Protein 2LAJ (pdb70)

Nearest PDB structures (foldseek):
  2laj-assembly1_A  TM=9.831E-01  e=2.249E-07  Homo sapiens
  1wr7-assembly1_A  TM=7.579E-01  e=4.791E-05  Mus musculus
  2kq0-assembly1_A  TM=7.739E-01  e=1.270E-04  Homo sapiens
  2kpz-assembly1_A  TM=7.566E-01  e=2.068E-04  Homo sapiens
  1yiu-assembly1_A  TM=7.044E-01  e=2.058E-03  Mus musculus

Foldseek 3Di:
DVVADPQFDQDQDPVGDGWTAGNVVRDTHSDHRVVVVVVD/DVPPDDDD

Sequence (48 aa):
QSFLPPGWEMRIAPNGRPFFYDHNTKTTTWEDPRLKFPVHAGPNLPNPQSFLPPGWEMRIAPNGRPFFYDHNTKTTTWEDPRLKFPVHAGPNLPNPQSFLPPGWEMRIAPNGRPFFYDHNTKTTTWEDPRLKFPVHAGPNLPNPQSFLPPGWEMRIAPNGRPFFYDHNTKTTTWEDPRLKFPVHAGPNLPNPQSFLPPGWEMRIAPNGRPFFYDHNTKTTTWEDPRLKFPVHAGPNLPNPQSFLPPGWEMRIAPNGRPFFYDHNTKTTTWEDPRLKFPVHAGPNLPNPQSFLPPGWEMRIAPNGRPFFYDHNTKTTTWEDPRLKFPVHAGPNLPNPQSFLPPGWEMRIAPNGRPFFYDHNTKTTTWEDPRLKFPVHAGPNLPNPQSFLPPGWEMRIAPNGRPFFYDHNTKTTTWEDPRLKFPVHAGPNLPNPQSFLPPGWEMRIAPNGRPFFYDHNTKTTTWEDPRLKFPVHAGPNLPNPQSFLPPGWEMRIAPNGRPFFYDHNTKTTTWEDPRLKFPVHAGPNLPNPQSFLPPGWEMRIAPNGRPFFYDHNTKTTTWEDPRLKFPVHAGPNLPNPQSFLPPGWEMRIAPNGRPFFYDHNTKTTTWEDPRLKFPVHAGPNLPNPQSFLPPGWEMRIAPNGRPFFYDHNTKTTTWEDPRLKFPVHAGPNLPNPQSFLPPGWEMRIAPNGRPFFYDHNTKTTTWEDPRLKFPVHAGPNLPNP

Radius of gyration: 10.51 Å; Cα contacts (8 Å, |Δi|>4): 65; chains: 2; bounding box: 23×29×23 Å

Structure (mmCIF, N/CA/C/O backbone):
data_2LAJ
#
_entry.id   2LAJ
#
loop_
_entity.id
_entity.type
_entity.pdbx_description
1 polymer 'E3 ubiquitin-protein ligase NEDD4-like'
2 polymer 'Mothers against decapentaplegic homolog 3'
#
loop_
_atom_site.group_PDB
_atom_site.id
_atom_site.type_symbol
_atom_site.label_atom_id
_atom_site.label_alt_id
_atom_site.label_comp_id
_atom_site.label_asym_id
_atom_site.label_entity_id
_atom_site.label_seq_id
_atom_site.pdbx_PDB_ins_code
_atom_site.Cartn_x
_atom_site.Cartn_y
_atom_site.Cartn_z
_atom_site.occupancy
_atom_site.B_iso_or_equiv
_atom_site.auth_seq_id
_atom_site.auth_comp_id
_atom_site.auth_asym_id
_atom_site.auth_atom_id
_atom_site.pdbx_PDB_model_num
ATOM 1 N N . GLN A 1 5 ? -8.179 -3.665 5.841 1.00 15.00 476 GLN A N 1
ATOM 2 C CA . GLN A 1 5 ? -8.946 -2.458 6.229 1.00 15.00 476 GLN A CA 1
ATOM 3 C C . GLN A 1 5 ? -10.211 -2.326 5.405 1.00 15.00 476 GLN A C 1
ATOM 4 O O . GLN A 1 5 ? -10.549 -3.199 4.608 1.00 15.00 476 GLN A O 1
ATOM 18 N N . SER A 1 6 ? -10.907 -1.231 5.628 1.00 15.00 477 SER A N 1
ATOM 19 C CA . SER A 1 6 ? -12.193 -0.978 4.998 1.00 15.00 477 SER A CA 1
ATOM 20 C C . SER A 1 6 ? -12.092 -0.764 3.483 1.00 15.00 477 SER A C 1
ATOM 21 O O . SER A 1 6 ? -13.001 -1.147 2.747 1.00 15.00 477 SER A O 1
ATOM 29 N N . PHE A 1 7 ? -11.013 -0.136 3.012 1.00 15.00 478 PHE A N 1
ATOM 30 C CA . PHE A 1 7 ? -10.912 0.183 1.581 1.00 15.00 478 PHE A CA 1
ATOM 31 C C . PHE A 1 7 ? -10.406 -1.119 1.024 1.00 15.00 478 PHE A C 1
ATOM 32 O O . PHE A 1 7 ? -10.808 -1.634 -0.014 1.00 15.00 478 PHE A O 1
ATOM 49 N N . LEU A 1 8 ? -9.458 -1.598 1.833 1.00 15.00 479 LEU A N 1
ATOM 50 C CA . LEU A 1 8 ? -8.186 -2.095 1.369 1.00 15.00 479 LEU A CA 1
ATOM 51 C C . LEU A 1 8 ? -7.891 -3.473 1.973 1.00 15.00 479 LEU A C 1
ATOM 52 O O . LEU A 1 8 ? -8.166 -3.705 3.149 1.00 15.00 479 LEU A O 1
ATOM 68 N N . PRO A 1 9 ? -7.297 -4.383 1.173 1.00 15.00 480 PRO A N 1
ATOM 69 C CA . PRO A 1 9 ? -7.139 -5.814 1.534 1.00 15.00 480 PRO A CA 1
ATOM 70 C C . PRO A 1 9 ? -6.318 -6.036 2.821 1.00 15.00 480 PRO A C 1
ATOM 71 O O . PRO A 1 9 ? -5.746 -5.098 3.381 1.00 15.00 480 PRO A O 1
ATOM 82 N N . PRO A 1 10 ? -6.228 -7.298 3.292 1.00 15.00 481 PRO A N 1
ATOM 83 C CA . PRO A 1 10 ? -5.401 -7.679 4.450 1.00 15.00 481 PRO A CA 1
ATOM 84 C C . PRO A 1 10 ? -3.908 -7.824 4.100 1.00 15.00 481 PRO A C 1
ATOM 85 O O . PRO A 1 10 ? -3.211 -8.692 4.633 1.00 15.00 481 PRO A O 1
ATOM 96 N N . GLY A 1 11 ? -3.417 -6.945 3.240 1.00 15.00 482 GLY A N 1
ATOM 97 C CA . GLY A 1 11 ? -2.011 -6.933 2.872 1.00 15.00 482 GLY A CA 1
ATOM 98 C C . GLY A 1 11 ? -1.418 -5.628 3.244 1.00 15.00 482 GLY A C 1
ATOM 99 O O . GLY A 1 11 ? -0.240 -5.408 3.097 1.00 15.00 482 GLY A O 1
ATOM 103 N N . TRP A 1 12 ? -2.248 -4.761 3.741 1.00 15.00 483 TRP A N 1
ATOM 104 C CA . TRP A 1 12 ? -2.094 -3.389 3.386 1.00 15.00 483 TRP A CA 1
ATOM 105 C C . TRP A 1 12 ? -1.995 -2.430 4.533 1.00 15.00 483 TRP A C 1
ATOM 106 O O . TRP A 1 12 ? -2.580 -2.608 5.599 1.00 15.00 483 TRP A O 1
ATOM 127 N N . GLU A 1 13 ? -1.226 -1.407 4.248 1.00 15.00 484 GLU A N 1
ATOM 128 C CA . GLU A 1 13 ? -1.028 -0.277 5.131 1.00 15.00 484 GLU A CA 1
ATOM 129 C C . GLU A 1 13 ? -1.162 0.985 4.295 1.00 15.00 484 GLU A C 1
ATOM 130 O O . GLU A 1 13 ? -0.356 1.219 3.393 1.00 15.00 484 GLU A O 1
ATOM 142 N N . MET A 1 14 ? -2.191 1.769 4.561 1.00 15.00 485 MET A N 1
ATOM 143 C CA . MET A 1 14 ? -2.426 2.978 3.797 1.00 15.00 485 MET A CA 1
ATOM 144 C C . MET A 1 14 ? -1.698 4.122 4.451 1.00 15.00 485 MET A C 1
ATOM 145 O O . MET A 1 14 ? -2.101 4.614 5.508 1.00 15.00 485 MET A O 1
ATOM 159 N N . ARG A 1 15 ? -0.596 4.509 3.856 1.00 15.00 486 ARG A N 1
ATOM 160 C CA . ARG A 1 15 ? 0.171 5.611 4.372 1.00 15.00 486 ARG A CA 1
ATOM 161 C C . ARG A 1 15 ? 0.258 6.706 3.334 1.00 15.00 486 ARG A C 1
ATOM 162 O O . ARG A 1 15 ? 0.841 6.528 2.273 1.00 15.00 486 ARG A O 1
ATOM 183 N N . ILE A 1 16 ? -0.380 7.812 3.629 1.00 15.00 487 ILE A N 1
ATOM 184 C CA . ILE A 1 16 ? -0.207 9.027 2.866 1.00 15.00 487 ILE A CA 1
ATOM 185 C C . ILE A 1 16 ? 0.930 9.798 3.485 1.00 15.00 487 ILE A C 1
ATOM 186 O O . ILE A 1 16 ? 0.887 10.196 4.649 1.00 15.00 487 ILE A O 1
ATOM 202 N N . ALA A 1 17 ? 1.958 9.971 2.688 1.00 15.00 488 ALA A N 1
ATOM 203 C CA . ALA A 1 17 ? 3.243 10.381 3.177 1.00 15.00 488 ALA A CA 1
ATOM 204 C C . ALA A 1 17 ? 3.336 11.889 3.192 1.00 15.00 488 ALA A C 1
ATOM 205 O O . ALA A 1 17 ? 2.672 12.549 2.394 1.00 15.00 488 ALA A O 1
ATOM 212 N N . PRO A 1 18 ? 4.126 12.455 4.113 1.00 15.00 489 PRO A N 1
ATOM 213 C CA . PRO A 1 18 ? 4.304 13.909 4.235 1.00 15.00 489 PRO A CA 1
ATOM 214 C C . PRO A 1 18 ? 4.794 14.595 2.950 1.00 15.00 489 PRO A C 1
ATOM 215 O O . PRO A 1 18 ? 5.010 15.807 2.947 1.00 15.00 489 PRO A O 1
ATOM 226 N N . ASN A 1 19 ? 4.974 13.847 1.856 1.00 15.00 490 ASN A N 1
ATOM 227 C CA . ASN A 1 19 ? 5.353 14.457 0.594 1.00 15.00 490 ASN A CA 1
ATOM 228 C C . ASN A 1 19 ? 4.155 14.477 -0.349 1.00 15.00 490 ASN A C 1
ATOM 229 O O . ASN A 1 19 ? 4.164 15.163 -1.371 1.00 15.00 490 ASN A O 1
ATOM 240 N N . GLY A 1 20 ? 3.125 13.703 -0.006 1.00 15.00 491 GLY A N 1
ATOM 241 C CA . GLY A 1 20 ? 1.945 13.628 -0.840 1.00 15.00 491 GLY A CA 1
ATOM 242 C C . GLY A 1 20 ? 1.834 12.278 -1.497 1.00 15.00 491 GLY A C 1
ATOM 243 O O . GLY A 1 20 ? 1.324 12.151 -2.609 1.00 15.00 491 GLY A O 1
ATOM 247 N N . ARG A 1 21 ? 2.326 11.265 -0.800 1.00 15.00 492 ARG A N 1
ATOM 248 C CA . ARG A 1 21 ? 2.395 9.924 -1.352 1.00 15.00 492 ARG A CA 1
ATOM 249 C C . ARG A 1 21 ? 1.637 8.913 -0.500 1.00 15.00 492 ARG A C 1
ATOM 250 O O . ARG A 1 21 ? 2.130 8.485 0.530 1.00 15.00 492 ARG A O 1
ATOM 271 N N . PRO A 1 22 ? 0.422 8.539 -0.895 1.00 15.00 493 PRO A N 1
ATOM 272 C CA . PRO A 1 22 ? -0.289 7.414 -0.296 1.00 15.00 493 PRO A CA 1
ATOM 273 C C . PRO A 1 22 ? 0.040 6.140 -1.007 1.00 15.00 493 PRO A C 1
ATOM 274 O O . PRO A 1 22 ? -0.409 5.876 -2.125 1.00 15.00 493 PRO A O 1
ATOM 285 N N . PHE A 1 23 ? 0.917 5.392 -0.361 1.00 15.00 494 PHE A N 1
ATOM 286 C CA . PHE A 1 23 ? 1.435 4.196 -0.924 1.00 15.00 494 PHE A CA 1
ATOM 287 C C . PHE A 1 23 ? 0.499 3.133 -0.367 1.00 15.00 494 PHE A C 1
ATOM 288 O O . PHE A 1 23 ? 0.359 3.039 0.858 1.00 15.00 494 PHE A O 1
ATOM 305 N N . PHE A 1 24 ? -0.154 2.359 -1.183 1.00 15.00 495 PHE A N 1
ATOM 306 C CA . PHE A 1 24 ? -0.884 1.234 -0.650 1.00 15.00 495 PHE A CA 1
ATOM 307 C C . PHE A 1 24 ? 0.108 0.055 -0.640 1.00 15.00 495 PHE A C 1
ATOM 308 O O . PHE A 1 24 ? 0.442 -0.467 -1.700 1.00 15.00 495 PHE A O 1
ATOM 325 N N . TYR A 1 25 ? 0.652 -0.311 0.520 1.00 15.00 496 TYR A N 1
ATOM 326 C CA . TYR A 1 25 ? 1.757 -1.285 0.553 1.00 15.00 496 TYR A CA 1
ATOM 327 C C . TYR A 1 25 ? 1.347 -2.640 1.148 1.00 15.00 496 TYR A C 1
ATOM 328 O O . TYR A 1 25 ? 0.800 -2.717 2.251 1.00 15.00 496 TYR A O 1
ATOM 346 N N . ASP A 1 26 ? 1.656 -3.705 0.391 1.00 15.00 497 ASP A N 1
ATOM 347 C CA . ASP A 1 26 ? 1.260 -5.085 0.720 1.00 15.00 497 ASP A CA 1
ATOM 348 C C . ASP A 1 26 ? 2.366 -5.704 1.585 1.00 15.00 497 ASP A C 1
ATOM 349 O O . ASP A 1 26 ? 3.543 -5.503 1.299 1.00 15.00 497 ASP A O 1
ATOM 358 N N . HIS A 1 27 ? 2.007 -6.473 2.605 1.00 15.00 498 HIS A N 1
ATOM 359 C CA . HIS A 1 27 ? 2.991 -6.977 3.568 1.00 15.00 498 HIS A CA 1
ATOM 360 C C . HIS A 1 27 ? 3.373 -8.425 3.278 1.00 15.00 498 HIS A C 1
ATOM 361 O O . HIS A 1 27 ? 4.272 -8.968 3.910 1.00 15.00 498 HIS A O 1
ATOM 376 N N . ASN A 1 28 ? 2.697 -9.052 2.329 1.00 15.00 499 ASN A N 1
ATOM 377 C CA . ASN A 1 28 ? 2.996 -10.438 1.989 1.00 15.00 499 ASN A CA 1
ATOM 378 C C . ASN A 1 28 ? 3.960 -10.477 0.811 1.00 15.00 499 ASN A C 1
ATOM 379 O O . ASN A 1 28 ? 4.682 -11.451 0.605 1.00 15.00 499 ASN A O 1
ATOM 390 N N . THR A 1 29 ? 3.944 -9.407 0.032 1.00 15.00 500 THR A N 1
ATOM 391 C CA . THR A 1 29 ? 4.881 -9.242 -1.063 1.00 15.00 500 THR A CA 1
ATOM 392 C C . THR A 1 29 ? 5.819 -8.069 -0.793 1.00 15.00 500 THR A C 1
ATOM 393 O O . THR A 1 29 ? 6.779 -7.847 -1.533 1.00 15.00 500 THR A O 1
ATOM 404 N N . LYS A 1 30 ? 5.527 -7.326 0.278 1.00 15.00 501 LYS A N 1
ATOM 405 C CA . LYS A 1 30 ? 6.343 -6.179 0.697 1.00 15.00 501 LYS A CA 1
ATOM 406 C C . LYS A 1 30 ? 6.467 -5.155 -0.425 1.00 15.00 501 LYS A C 1
ATOM 407 O O . LYS A 1 30 ? 7.486 -4.476 -0.552 1.00 15.00 501 LYS A O 1
ATOM 426 N N . THR A 1 31 ? 5.410 -5.006 -1.202 1.00 15.00 502 THR A N 1
ATOM 427 C CA . THR A 1 31 ? 5.453 -4.114 -2.343 1.00 15.00 502 THR A CA 1
ATOM 428 C C . THR A 1 31 ? 4.769 -2.788 -2.028 1.00 15.00 502 THR A C 1
ATOM 429 O O . THR A 1 31 ? 3.645 -2.750 -1.517 1.00 15.00 502 THR A O 1
ATOM 440 N N . THR A 1 32 ? 5.477 -1.704 -2.293 1.00 15.00 503 THR A N 1
ATOM 441 C CA . THR A 1 32 ? 4.900 -0.382 -2.210 1.00 15.00 503 THR A CA 1
ATOM 442 C C . THR A 1 32 ? 4.314 -0.017 -3.566 1.00 15.00 503 THR A C 1
ATOM 443 O O . THR A 1 32 ? 5.034 0.069 -4.559 1.00 15.00 503 THR A O 1
ATOM 454 N N . THR A 1 33 ? 3.008 0.156 -3.625 1.00 15.00 504 THR A N 1
ATOM 455 C CA . THR A 1 33 ? 2.349 0.395 -4.892 1.00 15.00 504 THR A CA 1
ATOM 456 C C . THR A 1 33 ? 1.373 1.552 -4.777 1.00 15.00 504 THR A C 1
ATOM 457 O O . THR A 1 33 ? 0.849 1.819 -3.709 1.00 15.00 504 THR A O 1
ATOM 468 N N . TRP A 1 34 ? 1.160 2.271 -5.859 1.00 15.00 505 TRP A N 1
ATOM 469 C CA . TRP A 1 34 ? 0.133 3.297 -5.865 1.00 15.00 505 TRP A CA 1
ATOM 470 C C . TRP A 1 34 ? -1.070 2.768 -6.644 1.00 15.00 505 TRP A C 1
ATOM 471 O O . TRP A 1 34 ? -2.083 3.453 -6.802 1.00 15.00 505 TRP A O 1
ATOM 492 N N . GLU A 1 35 ? -0.933 1.535 -7.134 1.00 15.00 506 GLU A N 1
ATOM 493 C CA . GLU A 1 35 ? -1.982 0.867 -7.898 1.00 15.00 506 GLU A CA 1
ATOM 494 C C . GLU A 1 35 ? -3.029 0.285 -6.959 1.00 15.00 506 GLU A C 1
ATOM 495 O O . GLU A 1 35 ? -2.715 -0.090 -5.832 1.00 15.00 506 GLU A O 1
ATOM 507 N N . ASP A 1 36 ? -4.268 0.207 -7.436 1.00 15.00 507 ASP A N 1
ATOM 508 C CA . ASP A 1 36 ? -5.377 -0.296 -6.627 1.00 15.00 507 ASP A CA 1
ATOM 509 C C . ASP A 1 36 ? -5.130 -1.750 -6.205 1.00 15.00 507 ASP A C 1
ATOM 510 O O . ASP A 1 36 ? -5.177 -2.660 -7.014 1.00 15.00 507 ASP A O 1
ATOM 519 N N . PRO A 1 37 ? -4.884 -1.959 -4.911 1.00 15.00 508 PRO A N 1
ATOM 520 C CA . PRO A 1 37 ? -4.510 -3.248 -4.304 1.00 15.00 508 PRO A CA 1
ATOM 521 C C . PRO A 1 37 ? -5.680 -4.128 -4.077 1.00 15.00 508 PRO A C 1
ATOM 522 O O . PRO A 1 37 ? -5.559 -5.277 -3.708 1.00 15.00 508 PRO A O 1
ATOM 533 N N . ARG A 1 38 ? -6.818 -3.572 -4.262 1.00 15.00 509 ARG A N 1
ATOM 534 C CA . ARG A 1 38 ? -8.020 -4.231 -3.954 1.00 15.00 509 ARG A CA 1
ATOM 535 C C . ARG A 1 38 ? -8.263 -5.133 -5.119 1.00 15.00 509 ARG A C 1
ATOM 536 O O . ARG A 1 38 ? -9.155 -5.976 -5.138 1.00 15.00 509 ARG A O 1
ATOM 557 N N . LEU A 1 39 ? -7.425 -4.901 -6.124 1.00 15.00 510 LEU A N 1
ATOM 558 C CA . LEU A 1 39 ? -7.445 -5.711 -7.302 1.00 15.00 510 LEU A CA 1
ATOM 559 C C . LEU A 1 39 ? -7.079 -7.169 -6.961 1.00 15.00 510 LEU A C 1
ATOM 560 O O . LEU A 1 39 ? -7.531 -8.109 -7.613 1.00 15.00 510 LEU A O 1
ATOM 576 N N . LYS A 1 40 ? -6.227 -7.326 -5.939 1.00 15.00 511 LYS A N 1
ATOM 577 C CA . LYS A 1 40 ? -5.687 -8.628 -5.519 1.00 15.00 511 LYS A CA 1
ATOM 578 C C . LYS A 1 40 ? -6.693 -9.427 -4.700 1.00 15.00 511 LYS A C 1
ATOM 579 O O . LYS A 1 40 ? -6.450 -10.585 -4.375 1.00 15.00 511 LYS A O 1
ATOM 598 N N . PHE A 1 41 ? -7.804 -8.778 -4.344 1.00 15.00 512 PHE A N 1
ATOM 599 C CA . PHE A 1 41 ? -8.822 -9.330 -3.418 1.00 15.00 512 PHE A CA 1
ATOM 600 C C . PHE A 1 41 ? -9.185 -10.833 -3.513 1.00 15.00 512 PHE A C 1
ATOM 601 O O . PHE A 1 41 ? -9.414 -11.496 -2.500 1.00 15.00 512 PHE A O 1
ATOM 618 N N . PRO A 1 42 ? -9.290 -11.317 -4.710 1.00 15.00 513 PRO A N 1
ATOM 619 C CA . PRO A 1 42 ? -9.471 -12.725 -5.083 1.00 15.00 513 PRO A CA 1
ATOM 620 C C . PRO A 1 42 ? -8.478 -13.665 -4.380 1.00 15.00 513 PRO A C 1
ATOM 621 O O . PRO A 1 42 ? -8.593 -14.890 -4.471 1.00 15.00 513 PRO A O 1
ATOM 632 N N . VAL A 1 43 ? -7.485 -13.074 -3.706 1.00 15.00 514 VAL A N 1
ATOM 633 C CA . VAL A 1 43 ? -6.508 -13.809 -2.900 1.00 15.00 514 VAL A CA 1
ATOM 634 C C . VAL A 1 43 ? -7.173 -14.569 -1.763 1.00 15.00 514 VAL A C 1
ATOM 635 O O . VAL A 1 43 ? -6.575 -15.402 -1.083 1.00 15.00 514 VAL A O 1
ATOM 648 N N . HIS A 1 44 ? -8.418 -14.272 -1.597 1.00 15.00 515 HIS A N 1
ATOM 649 C CA . HIS A 1 44 ? -9.255 -14.887 -0.573 1.00 15.00 515 HIS A CA 1
ATOM 650 C C . HIS A 1 44 ? -10.532 -15.416 -1.206 1.00 15.00 515 HIS A C 1
ATOM 651 O O . HIS A 1 44 ? -10.584 -16.619 -1.529 1.00 15.00 515 HIS A O 1
ATOM 667 N N . ALA B 2 1 ? 8.244 5.056 11.671 1.00 15.00 202 ALA B N 1
ATOM 668 C CA . ALA B 2 1 ? 7.958 3.716 12.232 1.00 15.00 202 ALA B CA 1
ATOM 669 C C . ALA B 2 1 ? 8.153 2.652 11.161 1.00 15.00 202 ALA B C 1
ATOM 670 O O . ALA B 2 1 ? 8.698 2.936 10.094 1.00 15.00 202 ALA B O 1
ATOM 679 N N . GLY B 2 2 ? 7.704 1.432 11.440 1.00 15.00 203 GLY B N 1
ATOM 680 C CA . GLY B 2 2 ? 7.783 0.366 10.458 1.00 15.00 203 GLY B CA 1
ATOM 681 C C . GLY B 2 2 ? 6.621 0.411 9.485 1.00 15.00 203 GLY B C 1
ATOM 682 O O . GLY B 2 2 ? 6.165 -0.621 8.992 1.00 15.00 203 GLY B O 1
ATOM 700 N N . PRO B 2 4 ? 4.944 1.731 5.863 1.00 15.00 205 PRO B N 1
ATOM 701 C CA . PRO B 2 4 ? 5.361 1.996 4.489 1.00 15.00 205 PRO B CA 1
ATOM 702 C C . PRO B 2 4 ? 5.452 3.483 4.166 1.00 15.00 205 PRO B C 1
ATOM 703 O O . PRO B 2 4 ? 4.439 4.142 3.970 1.00 15.00 205 PRO B O 1
ATOM 714 N N . ASN B 2 5 ? 6.670 4.015 4.190 1.00 15.00 206 ASN B N 1
ATOM 715 C CA . ASN B 2 5 ? 6.919 5.380 3.738 1.00 15.00 206 ASN B CA 1
ATOM 716 C C . ASN B 2 5 ? 7.912 5.367 2.583 1.00 15.00 206 ASN B C 1
ATOM 717 O O . ASN B 2 5 ? 8.072 6.352 1.882 1.00 15.00 206 ASN B O 1
ATOM 728 N N . LEU B 2 6 ? 8.590 4.245 2.396 1.00 15.00 207 LEU B N 1
ATOM 729 C CA . LEU B 2 6 ? 9.540 4.117 1.301 1.00 15.00 207 LEU B CA 1
ATOM 730 C C . LEU B 2 6 ? 8.830 4.236 -0.050 1.00 15.00 207 LEU B C 1
ATOM 731 O O . LEU B 2 6 ? 8.189 3.293 -0.522 1.00 15.00 207 LEU B O 1
ATOM 761 N N . PRO B 2 8 ? 8.307 4.096 -3.809 1.00 15.00 209 PRO B N 1
ATOM 762 C CA . PRO B 2 8 ? 8.889 3.450 -4.984 1.00 15.00 209 PRO B CA 1
ATOM 763 C C . PRO B 2 8 ? 9.361 4.484 -5.998 1.00 15.00 209 PRO B C 1
ATOM 764 O O . PRO B 2 8 ? 8.577 5.321 -6.451 1.00 15.00 209 PRO B O 1
ATOM 775 N N . ASN B 2 9 ? 10.644 4.450 -6.321 1.00 15.00 210 ASN B N 1
ATOM 776 C CA . ASN B 2 9 ? 11.215 5.396 -7.271 1.00 15.00 210 ASN B CA 1
ATOM 777 C C . ASN B 2 9 ? 11.242 4.798 -8.668 1.00 15.00 210 ASN B C 1
ATOM 778 O O . ASN B 2 9 ? 11.979 3.845 -8.929 1.00 15.00 210 ASN B O 1
ATOM 789 N N . PRO B 2 10 ? 10.403 5.324 -9.569 1.00 15.00 211 PRO B N 1
ATOM 790 C CA . PRO B 2 10 ? 10.318 4.876 -10.944 1.00 15.00 211 PRO B CA 1
ATOM 791 C C . PRO B 2 10 ? 11.128 5.762 -11.888 1.00 15.00 211 PRO B C 1
ATOM 792 O O . PRO B 2 10 ? 10.529 6.643 -12.546 1.00 15.00 211 PRO B O 1
ATOM 804 N N . GLN A 1 5 ? -7.622 -1.208 6.841 1.00 15.00 476 GLN A N 2
ATOM 805 C CA . GLN A 1 5 ? -8.434 -0.116 6.255 1.00 15.00 476 GLN A CA 2
ATOM 806 C C . GLN A 1 5 ? -9.688 -0.677 5.593 1.00 15.00 476 GLN A C 2
ATOM 807 O O . GLN A 1 5 ? -9.733 -1.846 5.223 1.00 15.00 476 GLN A O 2
ATOM 821 N N . SER A 1 6 ? -10.679 0.182 5.401 1.00 15.00 477 SER A N 2
ATOM 822 C CA . SER A 1 6 ? -11.981 -0.235 4.891 1.00 15.00 477 SER A CA 2
ATOM 823 C C . SER A 1 6 ? -12.051 -0.163 3.366 1.00 15.00 477 SER A C 2
ATOM 824 O O . SER A 1 6 ? -12.972 -0.704 2.757 1.00 15.00 477 SER A O 2
ATOM 832 N N . PHE A 1 7 ? -11.091 0.529 2.754 1.00 15.00 478 PHE A N 2
ATOM 833 C CA . PHE A 1 7 ? -11.117 0.762 1.299 1.00 15.00 478 PHE A CA 2
ATOM 834 C C . PHE A 1 7 ? -10.716 -0.582 0.769 1.00 15.00 478 PHE A C 2
ATOM 835 O O . PHE A 1 7 ? -11.187 -1.122 -0.230 1.00 15.00 478 PHE A O 2
ATOM 852 N N . LEU A 1 8 ? -9.768 -1.058 1.561 1.00 15.00 479 LEU A N 2
ATOM 853 C CA . LEU A 1 8 ? -8.564 -1.655 1.089 1.00 15.00 479 LEU A CA 2
ATOM 854 C C . LEU A 1 8 ? -8.287 -3.015 1.776 1.00 15.00 479 LEU A C 2
ATOM 855 O O . LEU A 1 8 ? -8.676 -3.233 2.923 1.00 15.00 479 LEU A O 2
ATOM 871 N N . PRO A 1 9 ? -7.609 -3.932 1.046 1.00 15.00 480 PRO A N 2
ATOM 872 C CA . PRO A 1 9 ? -7.366 -5.341 1.465 1.00 15.00 480 PRO A CA 2
ATOM 873 C C . PRO A 1 9 ? -6.582 -5.495 2.788 1.00 15.00 480 PRO A C 2
ATOM 874 O O . PRO A 1 9 ? -6.007 -4.540 3.302 1.00 15.00 480 PRO A O 2
ATOM 885 N N . PRO A 1 10 ? -6.529 -6.735 3.335 1.00 15.00 481 PRO A N 2
ATOM 886 C CA . PRO A 1 10 ? -5.842 -7.057 4.597 1.00 15.00 481 PRO A CA 2
ATOM 887 C C . PRO A 1 10 ? -4.354 -7.424 4.419 1.00 15.00 481 PRO A C 2
ATOM 888 O O . PRO A 1 10 ? -3.785 -8.163 5.222 1.00 15.00 481 PRO A O 2
ATOM 899 N N . GLY A 1 11 ? -3.724 -6.855 3.406 1.00 15.00 482 GLY A N 2
ATOM 900 C CA . GLY A 1 11 ? -2.305 -7.072 3.150 1.00 15.00 482 GLY A CA 2
ATOM 901 C C . GLY A 1 11 ? -1.562 -5.855 3.542 1.00 15.00 482 GLY A C 2
ATOM 902 O O . GLY A 1 11 ? -0.356 -5.788 3.449 1.00 15.00 482 GLY A O 2
ATOM 906 N N . TRP A 1 12 ? -2.307 -4.893 4.002 1.00 15.00 483 TRP A N 2
ATOM 907 C CA . TRP A 1 12 ? -2.031 -3.556 3.609 1.00 15.00 483 TRP A CA 2
ATOM 908 C C . TRP A 1 12 ? -2.005 -2.555 4.715 1.00 15.00 483 TRP A C 2
ATOM 909 O O . TRP A 1 12 ? -2.680 -2.671 5.735 1.00 15.00 483 TRP A O 2
ATOM 930 N N . GLU A 1 13 ? -1.193 -1.569 4.454 1.00 15.00 484 GLU A N 2
ATOM 931 C CA . GLU A 1 13 ? -1.060 -0.414 5.314 1.00 15.00 484 GLU A CA 2
ATOM 932 C C . GLU A 1 13 ? -1.222 0.832 4.459 1.00 15.00 484 GLU A C 2
ATOM 933 O O . GLU A 1 13 ? -0.445 1.050 3.525 1.00 15.00 484 GLU A O 2
ATOM 945 N N . MET A 1 14 ? -2.230 1.639 4.756 1.00 15.00 485 MET A N 2
ATOM 946 C CA . MET A 1 14 ? -2.462 2.846 3.983 1.00 15.00 485 MET A CA 2
ATOM 947 C C . MET A 1 14 ? -1.689 3.979 4.612 1.00 15.00 485 MET A C 2
ATOM 948 O O . MET A 1 14 ? -2.069 4.495 5.661 1.00 15.00 485 MET A O 2
ATOM 962 N N . ARG A 1 15 ? -0.584 4.335 4.008 1.00 15.00 486 ARG A N 2
ATOM 963 C CA . ARG A 1 15 ? 0.193 5.441 4.504 1.00 15.00 486 ARG A CA 2
ATOM 964 C C . ARG A 1 15 ? 0.254 6.540 3.469 1.00 15.00 486 ARG A C 2
ATOM 965 O O . ARG A 1 15 ? 0.826 6.377 2.400 1.00 15.00 486 ARG A O 2
ATOM 986 N N . ILE A 1 16 ? -0.392 7.638 3.784 1.00 15.00 487 ILE A N 2
ATOM 987 C CA . ILE A 1 16 ? -0.282 8.846 3.004 1.00 15.00 487 ILE A CA 2
ATOM 988 C C . ILE A 1 16 ? 0.867 9.657 3.560 1.00 15.00 487 ILE A C 2
ATOM 989 O O . ILE A 1 16 ? 0.864 10.085 4.716 1.00 15.00 487 ILE A O 2
ATOM 1005 N N . ALA A 1 17 ? 1.857 9.834 2.715 1.00 15.00 488 ALA A N 2
ATOM 1006 C CA . ALA A 1 17 ? 3.161 10.285 3.131 1.00 15.00 488 ALA A CA 2
ATOM 1007 C C . ALA A 1 17 ? 3.222 11.797 3.102 1.00 15.00 488 ALA A C 2
ATOM 1008 O O . ALA A 1 17 ? 2.485 12.420 2.344 1.00 15.00 488 ALA A O 2
ATOM 1015 N N . PRO A 1 18 ? 4.048 12.408 3.965 1.00 15.00 489 PRO A N 2
ATOM 1016 C CA . PRO A 1 18 ? 4.212 13.871 4.028 1.00 15.00 489 PRO A CA 2
ATOM 1017 C C . PRO A 1 18 ? 4.586 14.542 2.690 1.00 15.00 489 PRO A C 2
ATOM 1018 O O . PRO A 1 18 ? 4.806 15.752 2.655 1.00 15.00 489 PRO A O 2
ATOM 1029 N N . ASN A 1 19 ? 4.674 13.781 1.596 1.00 15.00 490 ASN A N 2
ATOM 1030 C CA . ASN A 1 19 ? 4.878 14.371 0.278 1.00 15.00 490 ASN A CA 2
ATOM 1031 C C . ASN A 1 19 ? 3.573 14.339 -0.513 1.00 15.00 490 ASN A C 2
ATOM 1032 O O . ASN A 1 19 ? 3.434 14.996 -1.545 1.00 15.00 490 ASN A O 2
ATOM 1043 N N . GLY A 1 20 ? 2.628 13.541 -0.027 1.00 15.00 491 GLY A N 2
ATOM 1044 C CA . GLY A 1 20 ? 1.370 13.370 -0.715 1.00 15.00 491 GLY A CA 2
ATOM 1045 C C . GLY A 1 20 ? 1.264 11.993 -1.325 1.00 15.00 491 GLY A C 2
ATOM 1046 O O . GLY A 1 20 ? 0.426 11.749 -2.190 1.00 15.00 491 GLY A O 2
ATOM 1050 N N . ARG A 1 21 ? 2.126 11.092 -0.866 1.00 15.00 492 ARG A N 2
ATOM 1051 C CA . ARG A 1 21 ? 2.196 9.742 -1.405 1.00 15.00 492 ARG A CA 2
ATOM 1052 C C . ARG A 1 21 ? 1.493 8.730 -0.503 1.00 15.00 492 ARG A C 2
ATOM 1053 O O . ARG A 1 21 ? 2.035 8.342 0.521 1.00 15.00 492 ARG A O 2
ATOM 1074 N N . PRO A 1 22 ? 0.269 8.315 -0.840 1.00 15.00 493 PRO A N 2
ATOM 1075 C CA . PRO A 1 22 ? -0.390 7.192 -0.183 1.00 15.00 493 PRO A CA 2
ATOM 1076 C C . PRO A 1 22 ? -0.067 5.898 -0.867 1.00 15.00 493 PRO A C 2
ATOM 1077 O O . PRO A 1 22 ? -0.579 5.576 -1.941 1.00 15.00 493 PRO A O 2
ATOM 1088 N N . PHE A 1 23 ? 0.849 5.189 -0.236 1.00 15.00 494 PHE A N 2
ATOM 1089 C CA . PHE A 1 23 ? 1.375 3.986 -0.775 1.00 15.00 494 PHE A CA 2
ATOM 1090 C C . PHE A 1 23 ? 0.444 2.916 -0.233 1.00 15.00 494 PHE A C 2
ATOM 1091 O O . PHE A 1 23 ? 0.262 2.836 0.985 1.00 15.00 494 PHE A O 2
ATOM 1108 N N . PHE A 1 24 ? -0.154 2.115 -1.064 1.00 15.00 495 PHE A N 2
ATOM 1109 C CA . PHE A 1 24 ? -0.912 1.004 -0.545 1.00 15.00 495 PHE A CA 2
ATOM 1110 C C . PHE A 1 24 ? 0.078 -0.170 -0.439 1.00 15.00 495 PHE A C 2
ATOM 1111 O O . PHE A 1 24 ? 0.449 -0.742 -1.461 1.00 15.00 495 PHE A O 2
ATOM 1128 N N . TYR A 1 25 ? 0.593 -0.476 0.756 1.00 15.00 496 TYR A N 2
ATOM 1129 C CA . TYR A 1 25 ? 1.718 -1.426 0.852 1.00 15.00 496 TYR A CA 2
ATOM 1130 C C . TYR A 1 25 ? 1.329 -2.781 1.471 1.00 15.00 496 TYR A C 2
ATOM 1131 O O . TYR A 1 25 ? 0.759 -2.849 2.563 1.00 15.00 496 TYR A O 2
ATOM 1149 N N . ASP A 1 26 ? 1.699 -3.856 0.753 1.00 15.00 497 ASP A N 2
ATOM 1150 C CA . ASP A 1 26 ? 1.314 -5.243 1.075 1.00 15.00 497 ASP A CA 2
ATOM 1151 C C . ASP A 1 26 ? 2.379 -5.828 2.011 1.00 15.00 497 ASP A C 2
ATOM 1152 O O . ASP A 1 26 ? 3.564 -5.582 1.804 1.00 15.00 497 ASP A O 2
ATOM 1161 N N . HIS A 1 27 ? 1.991 -6.620 2.997 1.00 15.00 498 HIS A N 2
ATOM 1162 C CA . HIS A 1 27 ? 2.945 -7.109 3.997 1.00 15.00 498 HIS A CA 2
ATOM 1163 C C . HIS A 1 27 ? 3.356 -8.550 3.723 1.00 15.00 498 HIS A C 2
ATOM 1164 O O . HIS A 1 27 ? 4.169 -9.118 4.447 1.00 15.00 498 HIS A O 2
ATOM 1179 N N . ASN A 1 28 ? 2.803 -9.138 2.673 1.00 15.00 499 ASN A N 2
ATOM 1180 C CA . ASN A 1 28 ? 3.130 -10.513 2.323 1.00 15.00 499 ASN A CA 2
ATOM 1181 C C . ASN A 1 28 ? 4.295 -10.529 1.348 1.00 15.00 499 ASN A C 2
ATOM 1182 O O . ASN A 1 28 ? 5.287 -11.227 1.558 1.00 15.00 499 ASN A O 2
ATOM 1193 N N . THR A 1 29 ? 4.171 -9.738 0.289 1.00 15.00 500 THR A N 2
ATOM 1194 C CA . THR A 1 29 ? 5.223 -9.617 -0.708 1.00 15.00 500 THR A CA 2
ATOM 1195 C C . THR A 1 29 ? 6.039 -8.338 -0.467 1.00 15.00 500 THR A C 2
ATOM 1196 O O . THR A 1 29 ? 6.961 -8.022 -1.222 1.00 15.00 500 THR A O 2
ATOM 1207 N N . LYS A 1 30 ? 5.687 -7.614 0.603 1.00 15.00 501 LYS A N 2
ATOM 1208 C CA . LYS A 1 30 ? 6.369 -6.363 0.975 1.00 15.00 501 LYS A CA 2
ATOM 1209 C C . LYS A 1 30 ? 6.317 -5.368 -0.178 1.00 15.00 501 LYS A C 2
ATOM 1210 O O . LYS A 1 30 ? 7.255 -4.599 -0.401 1.00 15.00 501 LYS A O 2
ATOM 1229 N N . THR A 1 31 ? 5.191 -5.351 -0.868 1.00 15.00 502 THR A N 2
ATOM 1230 C CA . THR A 1 31 ? 5.053 -4.569 -2.079 1.00 15.00 502 THR A CA 2
ATOM 1231 C C . THR A 1 31 ? 4.513 -3.173 -1.789 1.00 15.00 502 THR A C 2
ATOM 1232 O O . THR A 1 31 ? 3.394 -3.017 -1.307 1.00 15.00 502 THR A O 2
ATOM 1243 N N . THR A 1 32 ? 5.319 -2.165 -2.077 1.00 15.00 503 THR A N 2
ATOM 1244 C CA . THR A 1 32 ? 4.860 -0.791 -2.033 1.00 15.00 503 THR A CA 2
ATOM 1245 C C . THR A 1 32 ? 4.312 -0.417 -3.404 1.00 15.00 503 THR A C 2
ATOM 1246 O O . THR A 1 32 ? 5.027 -0.498 -4.403 1.00 15.00 503 THR A O 2
ATOM 1257 N N . THR A 1 33 ? 3.044 -0.051 -3.467 1.00 15.00 504 THR A N 2
ATOM 1258 C CA . THR A 1 33 ? 2.414 0.223 -4.744 1.00 15.00 504 THR A CA 2
ATOM 1259 C C . THR A 1 33 ? 1.508 1.444 -4.652 1.00 15.00 504 THR A C 2
ATOM 1260 O O . THR A 1 33 ? 0.984 1.760 -3.587 1.00 15.00 504 THR A O 2
ATOM 1271 N N . TRP A 1 34 ? 1.367 2.153 -5.757 1.00 15.00 505 TRP A N 2
ATOM 1272 C CA . TRP A 1 34 ? 0.411 3.238 -5.829 1.00 15.00 505 TRP A CA 2
ATOM 1273 C C . TRP A 1 34 ? -0.850 2.731 -6.509 1.00 15.00 505 TRP A C 2
ATOM 1274 O O . TRP A 1 34 ? -1.903 3.369 -6.467 1.00 15.00 505 TRP A O 2
ATOM 1295 N N . GLU A 1 35 ? -0.708 1.594 -7.181 1.00 15.00 506 GLU A N 2
ATOM 1296 C CA . GLU A 1 35 ? -1.810 0.973 -7.888 1.00 15.00 506 GLU A CA 2
ATOM 1297 C C . GLU A 1 35 ? -2.762 0.324 -6.901 1.00 15.00 506 GLU A C 2
ATOM 1298 O O . GLU A 1 35 ? -2.352 -0.122 -5.834 1.00 15.00 506 GLU A O 2
ATOM 1310 N N . ASP A 1 36 ? -4.029 0.271 -7.270 1.00 15.00 507 ASP A N 2
ATOM 1311 C CA . ASP A 1 36 ? -5.064 -0.241 -6.387 1.00 15.00 507 ASP A CA 2
ATOM 1312 C C . ASP A 1 36 ? -4.803 -1.693 -5.993 1.00 15.00 507 ASP A C 2
ATOM 1313 O O . ASP A 1 36 ? -4.871 -2.598 -6.804 1.00 15.00 507 ASP A O 2
ATOM 1322 N N . PRO A 1 37 ? -4.537 -1.903 -4.704 1.00 15.00 508 PRO A N 2
ATOM 1323 C CA . PRO A 1 37 ? -4.165 -3.203 -4.103 1.00 15.00 508 PRO A CA 2
ATOM 1324 C C . PRO A 1 37 ? -5.337 -4.105 -3.957 1.00 15.00 508 PRO A C 2
ATOM 1325 O O . PRO A 1 37 ? -5.221 -5.266 -3.586 1.00 15.00 508 PRO A O 2
ATOM 1336 N N . ARG A 1 38 ? -6.475 -3.540 -4.197 1.00 15.00 509 ARG A N 2
ATOM 1337 C CA . ARG A 1 38 ? -7.687 -4.208 -4.003 1.00 15.00 509 ARG A CA 2
ATOM 1338 C C . ARG A 1 38 ? -7.843 -5.049 -5.232 1.00 15.00 509 ARG A C 2
ATOM 1339 O O . ARG A 1 38 ? -8.734 -5.884 -5.356 1.00 15.00 509 ARG A O 2
ATOM 1360 N N . LEU A 1 39 ? -6.938 -4.770 -6.177 1.00 15.00 510 LEU A N 2
ATOM 1361 C CA . LEU A 1 39 ? -6.850 -5.564 -7.361 1.00 15.00 510 LEU A CA 2
ATOM 1362 C C . LEU A 1 39 ? -6.400 -6.983 -6.982 1.00 15.00 510 LEU A C 2
ATOM 1363 O O . LEU A 1 39 ? -6.630 -7.960 -7.697 1.00 15.00 510 LEU A O 2
ATOM 1379 N N . LYS A 1 40 ? -5.719 -7.037 -5.844 1.00 15.00 511 LYS A N 2
ATOM 1380 C CA . LYS A 1 40 ? -5.096 -8.238 -5.298 1.00 15.00 511 LYS A CA 2
ATOM 1381 C C . LYS A 1 40 ? -6.137 -9.170 -4.674 1.00 15.00 511 LYS A C 2
ATOM 1382 O O . LYS A 1 40 ? -5.840 -10.306 -4.309 1.00 15.00 511 LYS A O 2
ATOM 1401 N N . PHE A 1 41 ? -7.364 -8.666 -4.553 1.00 15.00 512 PHE A N 2
ATOM 1402 C CA . PHE A 1 41 ? -8.468 -9.377 -3.877 1.00 15.00 512 PHE A CA 2
ATOM 1403 C C . PHE A 1 41 ? -8.664 -10.886 -4.126 1.00 15.00 512 PHE A C 2
ATOM 1404 O O . PHE A 1 41 ? -8.987 -11.642 -3.212 1.00 15.00 512 PHE A O 2
ATOM 1421 N N . PRO A 1 42 ? -8.504 -11.284 -5.348 1.00 15.00 513 PRO A N 2
ATOM 1422 C CA . PRO A 1 42 ? -8.492 -12.668 -5.831 1.00 15.00 513 PRO A CA 2
ATOM 1423 C C . PRO A 1 42 ? -7.572 -13.578 -5.001 1.00 15.00 513 PRO A C 2
ATOM 1424 O O . PRO A 1 42 ? -7.560 -14.795 -5.176 1.00 15.00 513 PRO A O 2
ATOM 1435 N N . VAL A 1 43 ? -6.785 -12.955 -4.115 1.00 15.00 514 VAL A N 2
ATOM 1436 C CA . VAL A 1 43 ? -5.913 -13.651 -3.167 1.00 15.00 514 VAL A CA 2
ATOM 1437 C C . VAL A 1 43 ? -6.683 -14.600 -2.256 1.00 15.00 514 VAL A C 2
ATOM 1438 O O . VAL A 1 43 ? -6.117 -15.417 -1.526 1.00 15.00 514 VAL A O 2
ATOM 1451 N N . HIS A 1 44 ? -7.968 -14.481 -2.339 1.00 15.00 515 HIS A N 2
ATOM 1452 C CA . HIS A 1 44 ? -8.893 -15.292 -1.553 1.00 15.00 515 HIS A CA 2
ATOM 1453 C C . HIS A 1 44 ? -9.513 -16.366 -2.435 1.00 15.00 515 HIS A C 2
ATOM 1454 O O . HIS A 1 44 ? -8.914 -17.452 -2.564 1.00 15.00 515 HIS A O 2
ATOM 1470 N N . ALA B 2 1 ? 8.548 4.409 10.654 1.00 15.00 202 ALA B N 2
ATOM 1471 C CA . ALA B 2 1 ? 9.592 3.362 10.726 1.00 15.00 202 ALA B CA 2
ATOM 1472 C C . ALA B 2 1 ? 9.026 1.990 10.367 1.00 15.00 202 ALA B C 2
ATOM 1473 O O . ALA B 2 1 ? 9.531 1.323 9.464 1.00 15.00 202 ALA B O 2
ATOM 1482 N N . GLY B 2 2 ? 7.972 1.578 11.075 1.00 15.00 203 GLY B N 2
ATOM 1483 C CA . GLY B 2 2 ? 7.381 0.269 10.845 1.00 15.00 203 GLY B CA 2
ATOM 1484 C C . GLY B 2 2 ? 6.154 0.348 9.961 1.00 15.00 203 GLY B C 2
ATOM 1485 O O . GLY B 2 2 ? 5.295 -0.537 9.973 1.00 15.00 203 GLY B O 2
ATOM 1503 N N . PRO B 2 4 ? 4.743 1.622 5.865 1.00 15.00 205 PRO B N 2
ATOM 1504 C CA . PRO B 2 4 ? 5.105 1.939 4.490 1.00 15.00 205 PRO B CA 2
ATOM 1505 C C . PRO B 2 4 ? 5.312 3.430 4.254 1.00 15.00 205 PRO B C 2
ATOM 1506 O O . PRO B 2 4 ? 4.355 4.181 4.132 1.00 15.00 205 PRO B O 2
ATOM 1517 N N . ASN B 2 5 ? 6.565 3.859 4.273 1.00 15.00 206 ASN B N 2
ATOM 1518 C CA . ASN B 2 5 ? 6.919 5.211 3.850 1.00 15.00 206 ASN B CA 2
ATOM 1519 C C . ASN B 2 5 ? 7.895 5.163 2.680 1.00 15.00 206 ASN B C 2
ATOM 1520 O O . ASN B 2 5 ? 8.144 6.166 2.020 1.00 15.00 206 ASN B O 2
ATOM 1531 N N . LEU B 2 6 ? 8.474 3.992 2.455 1.00 15.00 207 LEU B N 2
ATOM 1532 C CA . LEU B 2 6 ? 9.371 3.786 1.326 1.00 15.00 207 LEU B CA 2
ATOM 1533 C C . LEU B 2 6 ? 8.611 3.930 0.004 1.00 15.00 207 LEU B C 2
ATOM 1534 O O . LEU B 2 6 ? 7.799 3.077 -0.364 1.00 15.00 207 LEU B O 2
ATOM 1564 N N . PRO B 2 8 ? 7.992 3.790 -3.809 1.00 15.00 209 PRO B N 2
ATOM 1565 C CA . PRO B 2 8 ? 8.426 3.158 -5.062 1.00 15.00 209 PRO B CA 2
ATOM 1566 C C . PRO B 2 8 ? 8.937 4.184 -6.066 1.00 15.00 209 PRO B C 2
ATOM 1567 O O . PRO B 2 8 ? 8.406 5.295 -6.159 1.00 15.00 209 PRO B O 2
ATOM 1578 N N . ASN B 2 9 ? 9.943 3.799 -6.834 1.00 15.00 210 ASN B N 2
ATOM 1579 C CA . ASN B 2 9 ? 10.551 4.697 -7.801 1.00 15.00 210 ASN B CA 2
ATOM 1580 C C . ASN B 2 9 ? 9.701 4.729 -9.064 1.00 15.00 210 ASN B C 2
ATOM 1581 O O . ASN B 2 9 ? 9.531 3.710 -9.732 1.00 15.00 210 ASN B O 2
ATOM 1592 N N . PRO B 2 10 ? 9.129 5.895 -9.393 1.00 15.00 211 PRO B N 2
ATOM 1593 C CA . PRO B 2 10 ? 8.326 6.069 -10.588 1.00 15.00 211 PRO B CA 2
ATOM 1594 C C . PRO B 2 10 ? 9.182 6.462 -11.787 1.00 15.00 211 PRO B C 2
ATOM 1595 O O . PRO B 2 10 ? 9.180 7.654 -12.160 1.00 15.00 211 PRO B O 2
ATOM 1607 N N . GLN A 1 5 ? -8.025 -3.521 5.568 1.00 15.00 476 GLN A N 3
ATOM 1608 C CA . GLN A 1 5 ? -8.461 -2.124 5.787 1.00 15.00 476 GLN A CA 3
ATOM 1609 C C . GLN A 1 5 ? -9.867 -1.928 5.266 1.00 15.00 476 GLN A C 3
ATOM 1610 O O . GLN A 1 5 ? -10.499 -2.864 4.779 1.00 15.00 476 GLN A O 3
ATOM 1624 N N . SER A 1 6 ? -10.342 -0.706 5.360 1.00 15.00 477 SER A N 3
ATOM 1625 C CA . SER A 1 6 ? -11.704 -0.382 4.964 1.00 15.00 477 SER A CA 3
ATOM 1626 C C . SER A 1 6 ? -11.850 -0.240 3.449 1.00 15.00 477 SER A C 3
ATOM 1627 O O . SER A 1 6 ? -12.906 -0.538 2.892 1.00 15.00 477 SER A O 3
ATOM 1635 N N . PHE A 1 7 ? -10.809 0.254 2.783 1.00 15.00 478 PHE A N 3
ATOM 1636 C CA . PHE A 1 7 ? -10.885 0.483 1.334 1.00 15.00 478 PHE A CA 3
ATOM 1637 C C . PHE A 1 7 ? -10.438 -0.851 0.792 1.00 15.00 478 PHE A C 3
ATOM 1638 O O . PHE A 1 7 ? -10.889 -1.372 -0.224 1.00 15.00 478 PHE A O 3
ATOM 1655 N N . LEU A 1 8 ? -9.485 -1.345 1.586 1.00 15.00 479 LEU A N 3
ATOM 1656 C CA . LEU A 1 8 ? -8.233 -1.878 1.109 1.00 15.00 479 LEU A CA 3
ATOM 1657 C C . LEU A 1 8 ? -7.964 -3.256 1.735 1.00 15.00 479 LEU A C 3
ATOM 1658 O O . LEU A 1 8 ? -8.334 -3.495 2.882 1.00 15.00 479 LEU A O 3
ATOM 1674 N N . PRO A 1 9 ? -7.300 -4.163 0.987 1.00 15.00 480 PRO A N 3
ATOM 1675 C CA . PRO A 1 9 ? -7.147 -5.586 1.371 1.00 15.00 480 PRO A CA 3
ATOM 1676 C C . PRO A 1 9 ? -6.408 -5.775 2.715 1.00 15.00 480 PRO A C 3
ATOM 1677 O O . PRO A 1 9 ? -5.878 -4.818 3.278 1.00 15.00 480 PRO A O 3
ATOM 1688 N N . PRO A 1 10 ? -6.350 -7.024 3.235 1.00 15.00 481 PRO A N 3
ATOM 1689 C CA . PRO A 1 10 ? -5.647 -7.357 4.495 1.00 15.00 481 PRO A CA 3
ATOM 1690 C C . PRO A 1 10 ? -4.120 -7.494 4.337 1.00 15.00 481 PRO A C 3
ATOM 1691 O O . PRO A 1 10 ? -3.464 -8.197 5.107 1.00 15.00 481 PRO A O 3
ATOM 1702 N N . GLY A 1 11 ? -3.557 -6.770 3.381 1.00 15.00 482 GLY A N 3
ATOM 1703 C CA . GLY A 1 11 ? -2.127 -6.798 3.138 1.00 15.00 482 GLY A CA 3
ATOM 1704 C C . GLY A 1 11 ? -1.560 -5.475 3.454 1.00 15.00 482 GLY A C 3
ATOM 1705 O O . GLY A 1 11 ? -0.396 -5.227 3.256 1.00 15.00 482 GLY A O 3
ATOM 1709 N N . TRP A 1 12 ? -2.400 -4.599 3.912 1.00 15.00 483 TRP A N 3
ATOM 1710 C CA . TRP A 1 12 ? -2.227 -3.247 3.512 1.00 15.00 483 TRP A CA 3
ATOM 1711 C C . TRP A 1 12 ? -2.227 -2.244 4.621 1.00 15.00 483 TRP A C 3
ATOM 1712 O O . TRP A 1 12 ? -2.936 -2.346 5.619 1.00 15.00 483 TRP A O 3
ATOM 1733 N N . GLU A 1 13 ? -1.393 -1.267 4.383 1.00 15.00 484 GLU A N 3
ATOM 1734 C CA . GLU A 1 13 ? -1.235 -0.120 5.251 1.00 15.00 484 GLU A CA 3
ATOM 1735 C C . GLU A 1 13 ? -1.340 1.126 4.393 1.00 15.00 484 GLU A C 3
ATOM 1736 O O . GLU A 1 13 ? -0.495 1.361 3.528 1.00 15.00 484 GLU A O 3
ATOM 1748 N N . MET A 1 14 ? -2.394 1.891 4.595 1.00 15.00 485 MET A N 3
ATOM 1749 C CA . MET A 1 14 ? -2.590 3.103 3.831 1.00 15.00 485 MET A CA 3
ATOM 1750 C C . MET A 1 14 ? -1.929 4.249 4.549 1.00 15.00 485 MET A C 3
ATOM 1751 O O . MET A 1 14 ? -2.346 4.633 5.642 1.00 15.00 485 MET A O 3
ATOM 1765 N N . ARG A 1 15 ? -0.874 4.772 3.963 1.00 15.00 486 ARG A N 3
ATOM 1766 C CA . ARG A 1 15 ? -0.227 5.930 4.526 1.00 15.00 486 ARG A CA 3
ATOM 1767 C C . ARG A 1 15 ? 0.005 6.970 3.454 1.00 15.00 486 ARG A C 3
ATOM 1768 O O . ARG A 1 15 ? 0.722 6.746 2.490 1.00 15.00 486 ARG A O 3
ATOM 1789 N N . ILE A 1 16 ? -0.665 8.087 3.622 1.00 15.00 487 ILE A N 3
ATOM 1790 C CA . ILE A 1 16 ? -0.480 9.246 2.780 1.00 15.00 487 ILE A CA 3
ATOM 1791 C C . ILE A 1 16 ? 0.603 10.098 3.382 1.00 15.00 487 ILE A C 3
ATOM 1792 O O . ILE A 1 16 ? 0.493 10.609 4.498 1.00 15.00 487 ILE A O 3
ATOM 1808 N N . ALA A 1 17 ? 1.666 10.216 2.623 1.00 15.00 488 ALA A N 3
ATOM 1809 C CA . ALA A 1 17 ? 2.910 10.723 3.119 1.00 15.00 488 ALA A CA 3
ATOM 1810 C C . ALA A 1 17 ? 2.939 12.231 2.958 1.00 15.00 488 ALA A C 3
ATOM 1811 O O . ALA A 1 17 ? 2.278 12.756 2.064 1.00 15.00 488 ALA A O 3
ATOM 1818 N N . PRO A 1 18 ? 3.655 12.950 3.836 1.00 15.00 489 PRO A N 3
ATOM 1819 C CA . PRO A 1 18 ? 3.725 14.423 3.807 1.00 15.00 489 PRO A CA 3
ATOM 1820 C C . PRO A 1 18 ? 4.200 15.019 2.469 1.00 15.00 489 PRO A C 3
ATOM 1821 O O . PRO A 1 18 ? 4.319 16.236 2.341 1.00 15.00 489 PRO A O 3
ATOM 1832 N N . ASN A 1 19 ? 4.480 14.178 1.475 1.00 15.00 490 ASN A N 3
ATOM 1833 C CA . ASN A 1 19 ? 4.862 14.662 0.158 1.00 15.00 490 ASN A CA 3
ATOM 1834 C C . ASN A 1 19 ? 3.676 14.546 -0.790 1.00 15.00 490 ASN A C 3
ATOM 1835 O O . ASN A 1 19 ? 3.678 15.107 -1.887 1.00 15.00 490 ASN A O 3
ATOM 1846 N N . GLY A 1 20 ? 2.671 13.783 -0.366 1.00 15.00 491 GLY A N 3
ATOM 1847 C CA . GLY A 1 20 ? 1.481 13.598 -1.167 1.00 15.00 491 GLY A CA 3
ATOM 1848 C C . GLY A 1 20 ? 1.399 12.191 -1.690 1.00 15.00 491 GLY A C 3
ATOM 1849 O O . GLY A 1 20 ? 0.842 11.938 -2.758 1.00 15.00 491 GLY A O 3
ATOM 1853 N N . ARG A 1 21 ? 1.949 11.266 -0.923 1.00 15.00 492 ARG A N 3
ATOM 1854 C CA . ARG A 1 21 ? 2.102 9.899 -1.373 1.00 15.00 492 ARG A CA 3
ATOM 1855 C C . ARG A 1 21 ? 1.406 8.913 -0.452 1.00 15.00 492 ARG A C 3
ATOM 1856 O O . ARG A 1 21 ? 1.925 8.571 0.600 1.00 15.00 492 ARG A O 3
ATOM 1877 N N . PRO A 1 22 ? 0.209 8.465 -0.823 1.00 15.00 493 PRO A N 3
ATOM 1878 C CA . PRO A 1 22 ? -0.463 7.365 -0.154 1.00 15.00 493 PRO A CA 3
ATOM 1879 C C . PRO A 1 22 ? -0.065 6.079 -0.785 1.00 15.00 493 PRO A C 3
ATOM 1880 O O . PRO A 1 22 ? -0.509 5.713 -1.875 1.00 15.00 493 PRO A O 3
ATOM 1891 N N . PHE A 1 23 ? 0.852 5.432 -0.098 1.00 15.00 494 PHE A N 3
ATOM 1892 C CA . PHE A 1 23 ? 1.449 4.254 -0.595 1.00 15.00 494 PHE A CA 3
ATOM 1893 C C . PHE A 1 23 ? 0.536 3.177 -0.071 1.00 15.00 494 PHE A C 3
ATOM 1894 O O . PHE A 1 23 ? 0.330 3.094 1.147 1.00 15.00 494 PHE A O 3
ATOM 1911 N N . PHE A 1 24 ? -0.040 2.381 -0.917 1.00 15.00 495 PHE A N 3
ATOM 1912 C CA . PHE A 1 24 ? -0.791 1.271 -0.410 1.00 15.00 495 PHE A CA 3
ATOM 1913 C C . PHE A 1 24 ? 0.203 0.115 -0.290 1.00 15.00 495 PHE A C 3
ATOM 1914 O O . PHE A 1 24 ? 0.555 -0.496 -1.289 1.00 15.00 495 PHE A O 3
ATOM 1931 N N . TYR A 1 25 ? 0.747 -0.119 0.899 1.00 15.00 496 TYR A N 3
ATOM 1932 C CA . TYR A 1 25 ? 1.843 -1.082 1.032 1.00 15.00 496 TYR A CA 3
ATOM 1933 C C . TYR A 1 25 ? 1.382 -2.432 1.591 1.00 15.00 496 TYR A C 3
ATOM 1934 O O . TYR A 1 25 ? 0.698 -2.508 2.613 1.00 15.00 496 TYR A O 3
ATOM 1952 N N . ASP A 1 26 ? 1.820 -3.487 0.900 1.00 15.00 497 ASP A N 3
ATOM 1953 C CA . ASP A 1 26 ? 1.409 -4.881 1.136 1.00 15.00 497 ASP A CA 3
ATOM 1954 C C . ASP A 1 26 ? 2.356 -5.511 2.161 1.00 15.00 497 ASP A C 3
ATOM 1955 O O . ASP A 1 26 ? 3.551 -5.238 2.130 1.00 15.00 497 ASP A O 3
ATOM 1964 N N . HIS A 1 27 ? 1.847 -6.361 3.043 1.00 15.00 498 HIS A N 3
ATOM 1965 C CA . HIS A 1 27 ? 2.661 -6.942 4.109 1.00 15.00 498 HIS A CA 3
ATOM 1966 C C . HIS A 1 27 ? 2.892 -8.424 3.853 1.00 15.00 498 HIS A C 3
ATOM 1967 O O . HIS A 1 27 ? 3.599 -9.089 4.604 1.00 15.00 498 HIS A O 3
ATOM 1982 N N . ASN A 1 28 ? 2.297 -8.927 2.780 1.00 15.00 499 ASN A N 3
ATOM 1983 C CA . ASN A 1 28 ? 2.417 -10.333 2.415 1.00 15.00 499 ASN A CA 3
ATOM 1984 C C . ASN A 1 28 ? 3.719 -10.546 1.651 1.00 15.00 499 ASN A C 3
ATOM 1985 O O . ASN A 1 28 ? 4.421 -11.540 1.839 1.00 15.00 499 ASN A O 3
ATOM 1996 N N . THR A 1 29 ? 4.008 -9.607 0.763 1.00 15.00 500 THR A N 3
ATOM 1997 C CA . THR A 1 29 ? 5.255 -9.591 0.016 1.00 15.00 500 THR A CA 3
ATOM 1998 C C . THR A 1 29 ? 6.103 -8.392 0.447 1.00 15.00 500 THR A C 3
ATOM 1999 O O . THR A 1 29 ? 7.285 -8.292 0.111 1.00 15.00 500 THR A O 3
ATOM 2010 N N . LYS A 1 30 ? 5.483 -7.502 1.222 1.00 15.00 501 LYS A N 3
ATOM 2011 C CA . LYS A 1 30 ? 6.124 -6.267 1.683 1.00 15.00 501 LYS A CA 3
ATOM 2012 C C . LYS A 1 30 ? 6.448 -5.356 0.510 1.00 15.00 501 LYS A C 3
ATOM 2013 O O . LYS A 1 30 ? 7.565 -4.854 0.390 1.00 15.00 501 LYS A O 3
ATOM 2032 N N . THR A 1 31 ? 5.467 -5.123 -0.339 1.00 15.00 502 THR A N 3
ATOM 2033 C CA . THR A 1 31 ? 5.686 -4.301 -1.514 1.00 15.00 502 THR A CA 3
ATOM 2034 C C . THR A 1 31 ? 4.942 -2.974 -1.399 1.00 15.00 502 THR A C 3
ATOM 2035 O O . THR A 1 31 ? 3.768 -2.930 -1.027 1.00 15.00 502 THR A O 3
ATOM 2046 N N . THR A 1 32 ? 5.642 -1.890 -1.688 1.00 15.00 503 THR A N 3
ATOM 2047 C CA . THR A 1 32 ? 5.043 -0.571 -1.689 1.00 15.00 503 THR A CA 3
ATOM 2048 C C . THR A 1 32 ? 4.496 -0.267 -3.080 1.00 15.00 503 THR A C 3
ATOM 2049 O O . THR A 1 32 ? 5.205 -0.418 -4.073 1.00 15.00 503 THR A O 3
ATOM 2060 N N . THR A 1 33 ? 3.235 0.126 -3.168 1.00 15.00 504 THR A N 3
ATOM 2061 C CA . THR A 1 33 ? 2.637 0.386 -4.462 1.00 15.00 504 THR A CA 3
ATOM 2062 C C . THR A 1 33 ? 1.743 1.613 -4.423 1.00 15.00 504 THR A C 3
ATOM 2063 O O . THR A 1 33 ? 1.190 1.961 -3.384 1.00 15.00 504 THR A O 3
ATOM 2074 N N . TRP A 1 34 ? 1.640 2.293 -5.550 1.00 15.00 505 TRP A N 3
ATOM 2075 C CA . TRP A 1 34 ? 0.670 3.363 -5.692 1.00 15.00 505 TRP A CA 3
ATOM 2076 C C . TRP A 1 34 ? -0.544 2.825 -6.442 1.00 15.00 505 TRP A C 3
ATOM 2077 O O . TRP A 1 34 ? -1.546 3.520 -6.618 1.00 15.00 505 TRP A O 3
ATOM 2098 N N . GLU A 1 35 ? -0.424 1.581 -6.891 1.00 15.00 506 GLU A N 3
ATOM 2099 C CA . GLU A 1 35 ? -1.447 0.932 -7.698 1.00 15.00 506 GLU A CA 3
ATOM 2100 C C . GLU A 1 35 ? -2.509 0.306 -6.812 1.00 15.00 506 GLU A C 3
ATOM 2101 O O . GLU A 1 35 ? -2.221 -0.106 -5.690 1.00 15.00 506 GLU A O 3
ATOM 2113 N N . ASP A 1 36 ? -3.730 0.235 -7.321 1.00 15.00 507 ASP A N 3
ATOM 2114 C CA . ASP A 1 36 ? -4.859 -0.249 -6.537 1.00 15.00 507 ASP A CA 3
ATOM 2115 C C . ASP A 1 36 ? -4.688 -1.729 -6.165 1.00 15.00 507 ASP A C 3
ATOM 2116 O O . ASP A 1 36 ? -4.796 -2.606 -7.000 1.00 15.00 507 ASP A O 3
ATOM 2125 N N . PRO A 1 37 ? -4.470 -1.996 -4.875 1.00 15.00 508 PRO A N 3
ATOM 2126 C CA . PRO A 1 37 ? -4.160 -3.323 -4.304 1.00 15.00 508 PRO A CA 3
ATOM 2127 C C . PRO A 1 37 ? -5.370 -4.172 -4.178 1.00 15.00 508 PRO A C 3
ATOM 2128 O O . PRO A 1 37 ? -5.311 -5.341 -3.828 1.00 15.00 508 PRO A O 3
ATOM 2139 N N . ARG A 1 38 ? -6.472 -3.547 -4.411 1.00 15.00 509 ARG A N 3
ATOM 2140 C CA . ARG A 1 38 ? -7.728 -4.145 -4.223 1.00 15.00 509 ARG A CA 3
ATOM 2141 C C . ARG A 1 38 ? -7.938 -4.970 -5.445 1.00 15.00 509 ARG A C 3
ATOM 2142 O O . ARG A 1 38 ? -8.878 -5.750 -5.567 1.00 15.00 509 ARG A O 3
ATOM 2163 N N . LEU A 1 39 ? -7.015 -4.742 -6.378 1.00 15.00 510 LEU A N 3
ATOM 2164 C CA . LEU A 1 39 ? -6.959 -5.535 -7.558 1.00 15.00 510 LEU A CA 3
ATOM 2165 C C . LEU A 1 39 ? -6.617 -6.983 -7.170 1.00 15.00 510 LEU A C 3
ATOM 2166 O O . LEU A 1 39 ? -6.931 -7.944 -7.869 1.00 15.00 510 LEU A O 3
ATOM 2182 N N . LYS A 1 40 ? -5.935 -7.076 -6.031 1.00 15.00 511 LYS A N 3
ATOM 2183 C CA . LYS A 1 40 ? -5.332 -8.300 -5.508 1.00 15.00 511 LYS A CA 3
ATOM 2184 C C . LYS A 1 40 ? -6.368 -9.205 -4.840 1.00 15.00 511 LYS A C 3
ATOM 2185 O O . LYS A 1 40 ? -6.082 -10.351 -4.498 1.00 15.00 511 LYS A O 3
ATOM 2204 N N . PHE A 1 41 ? -7.574 -8.674 -4.663 1.00 15.00 512 PHE A N 3
ATOM 2205 C CA . PHE A 1 41 ? -8.650 -9.330 -3.889 1.00 15.00 512 PHE A CA 3
ATOM 2206 C C . PHE A 1 41 ? -8.875 -10.849 -4.033 1.00 15.00 512 PHE A C 3
ATOM 2207 O O . PHE A 1 41 ? -9.180 -11.543 -3.061 1.00 15.00 512 PHE A O 3
ATOM 2224 N N . PRO A 1 42 ? -8.781 -11.325 -5.230 1.00 15.00 513 PRO A N 3
ATOM 2225 C CA . PRO A 1 42 ? -8.818 -12.737 -5.614 1.00 15.00 513 PRO A CA 3
ATOM 2226 C C . PRO A 1 42 ? -7.842 -13.613 -4.809 1.00 15.00 513 PRO A C 3
ATOM 2227 O O . PRO A 1 42 ? -7.870 -14.835 -4.916 1.00 15.00 513 PRO A O 3
ATOM 2238 N N . VAL A 1 43 ? -6.962 -12.973 -4.029 1.00 15.00 514 VAL A N 3
ATOM 2239 C CA . VAL A 1 43 ? -6.003 -13.668 -3.160 1.00 15.00 514 VAL A CA 3
ATOM 2240 C C . VAL A 1 43 ? -6.682 -14.361 -1.997 1.00 15.00 514 VAL A C 3
ATOM 2241 O O . VAL A 1 43 ? -6.077 -15.145 -1.264 1.00 15.00 514 VAL A O 3
ATOM 2254 N N . HIS A 1 44 ? -7.945 -14.053 -1.877 1.00 15.00 515 HIS A N 3
ATOM 2255 C CA . HIS A 1 44 ? -8.862 -14.665 -0.897 1.00 15.00 515 HIS A CA 3
ATOM 2256 C C . HIS A 1 44 ? -8.231 -14.802 0.491 1.00 15.00 515 HIS A C 3
ATOM 2257 O O . HIS A 1 44 ? -8.135 -13.785 1.206 1.00 15.00 515 HIS A O 3
ATOM 2273 N N . ALA B 2 1 ? 9.916 2.341 9.107 1.00 15.00 202 ALA B N 3
ATOM 2274 C CA . ALA B 2 1 ? 10.460 0.969 9.007 1.00 15.00 202 ALA B CA 3
ATOM 2275 C C . ALA B 2 1 ? 9.371 -0.025 8.613 1.00 15.00 202 ALA B C 3
ATOM 2276 O O . ALA B 2 1 ? 9.344 -0.513 7.481 1.00 15.00 202 ALA B O 3
ATOM 2285 N N . GLY B 2 2 ? 8.476 -0.325 9.546 1.00 15.00 203 GLY B N 3
ATOM 2286 C CA . GLY B 2 2 ? 7.402 -1.259 9.272 1.00 15.00 203 GLY B CA 3
ATOM 2287 C C . GLY B 2 2 ? 6.260 -0.603 8.530 1.00 15.00 203 GLY B C 3
ATOM 2288 O O . GLY B 2 2 ? 5.593 -1.235 7.708 1.00 15.00 203 GLY B O 3
ATOM 2306 N N . PRO B 2 4 ? 4.663 1.920 5.820 1.00 15.00 205 PRO B N 3
ATOM 2307 C CA . PRO B 2 4 ? 4.962 2.467 4.499 1.00 15.00 205 PRO B CA 3
ATOM 2308 C C . PRO B 2 4 ? 5.183 3.977 4.489 1.00 15.00 205 PRO B C 3
ATOM 2309 O O . PRO B 2 4 ? 4.229 4.746 4.585 1.00 15.00 205 PRO B O 3
ATOM 2320 N N . ASN B 2 5 ? 6.445 4.397 4.503 1.00 15.00 206 ASN B N 3
ATOM 2321 C CA . ASN B 2 5 ? 6.804 5.753 4.078 1.00 15.00 206 ASN B CA 3
ATOM 2322 C C . ASN B 2 5 ? 7.779 5.693 2.903 1.00 15.00 206 ASN B C 3
ATOM 2323 O O . ASN B 2 5 ? 8.009 6.680 2.217 1.00 15.00 206 ASN B O 3
ATOM 2334 N N . LEU B 2 6 ? 8.362 4.526 2.674 1.00 15.00 207 LEU B N 3
ATOM 2335 C CA . LEU B 2 6 ? 9.319 4.366 1.589 1.00 15.00 207 LEU B CA 3
ATOM 2336 C C . LEU B 2 6 ? 8.615 4.402 0.231 1.00 15.00 207 LEU B C 3
ATOM 2337 O O . LEU B 2 6 ? 7.969 3.434 -0.176 1.00 15.00 207 LEU B O 3
ATOM 2367 N N . PRO B 2 8 ? 8.155 3.920 -3.428 1.00 15.00 209 PRO B N 3
ATOM 2368 C CA . PRO B 2 8 ? 8.729 3.136 -4.516 1.00 15.00 209 PRO B CA 3
ATOM 2369 C C . PRO B 2 8 ? 8.906 3.981 -5.773 1.00 15.00 209 PRO B C 3
ATOM 2370 O O . PRO B 2 8 ? 7.969 4.642 -6.224 1.00 15.00 209 PRO B O 3
ATOM 2381 N N . ASN B 2 9 ? 10.110 3.962 -6.327 1.00 15.00 210 ASN B N 3
ATOM 2382 C CA . ASN B 2 9 ? 10.425 4.755 -7.508 1.00 15.00 210 ASN B CA 3
ATOM 2383 C C . ASN B 2 9 ? 9.703 4.197 -8.729 1.00 15.00 210 ASN B C 3
ATOM 2384 O O . ASN B 2 9 ? 9.947 3.058 -9.132 1.00 15.00 210 ASN B O 3
ATOM 2395 N N . PRO B 2 10 ? 8.792 4.987 -9.320 1.00 15.00 211 PRO B N 3
ATOM 2396 C CA . PRO B 2 10 ? 7.991 4.562 -10.475 1.00 15.00 211 PRO B CA 3
ATOM 2397 C C . PRO B 2 10 ? 8.851 4.301 -11.708 1.00 15.00 211 PRO B C 3
ATOM 2398 O O . PRO B 2 10 ? 9.387 5.280 -12.277 1.00 15.00 211 PRO B O 3
ATOM 2410 N N . GLN A 1 5 ? -7.113 -3.557 5.423 1.00 15.00 476 GLN A N 4
ATOM 2411 C CA . GLN A 1 5 ? -7.635 -2.188 5.648 1.00 15.00 476 GLN A CA 4
ATOM 2412 C C . GLN A 1 5 ? -9.087 -2.086 5.210 1.00 15.00 476 GLN A C 4
ATOM 2413 O O . GLN A 1 5 ? -9.679 -3.057 4.743 1.00 15.00 476 GLN A O 4
ATOM 2427 N N . SER A 1 6 ? -9.661 -0.907 5.370 1.00 15.00 477 SER A N 4
ATOM 2428 C CA . SER A 1 6 ? -11.075 -0.710 5.089 1.00 15.00 477 SER A CA 4
ATOM 2429 C C . SER A 1 6 ? -11.352 -0.572 3.589 1.00 15.00 477 SER A C 4
ATOM 2430 O O . SER A 1 6 ? -12.435 -0.922 3.123 1.00 15.00 477 SER A O 4
ATOM 2438 N N . PHE A 1 7 ? -10.400 -0.028 2.837 1.00 15.00 478 PHE A N 4
ATOM 2439 C CA . PHE A 1 7 ? -10.622 0.218 1.400 1.00 15.00 478 PHE A CA 4
ATOM 2440 C C . PHE A 1 7 ? -10.146 -1.081 0.796 1.00 15.00 478 PHE A C 4
ATOM 2441 O O . PHE A 1 7 ? -10.564 -1.555 -0.256 1.00 15.00 478 PHE A O 4
ATOM 2458 N N . LEU A 1 8 ? -9.159 -1.564 1.550 1.00 15.00 479 LEU A N 4
ATOM 2459 C CA . LEU A 1 8 ? -7.910 -2.043 1.026 1.00 15.00 479 LEU A CA 4
ATOM 2460 C C . LEU A 1 8 ? -7.589 -3.425 1.614 1.00 15.00 479 LEU A C 4
ATOM 2461 O O . LEU A 1 8 ? -7.865 -3.676 2.784 1.00 15.00 479 LEU A O 4
ATOM 2477 N N . PRO A 1 9 ? -6.978 -4.317 0.815 1.00 15.00 480 PRO A N 4
ATOM 2478 C CA . PRO A 1 9 ? -6.859 -5.760 1.139 1.00 15.00 480 PRO A CA 4
ATOM 2479 C C . PRO A 1 9 ? -6.098 -6.027 2.455 1.00 15.00 480 PRO A C 4
ATOM 2480 O O . PRO A 1 9 ? -5.532 -5.113 3.054 1.00 15.00 480 PRO A O 4
ATOM 2491 N N . PRO A 1 10 ? -6.045 -7.301 2.901 1.00 15.00 481 PRO A N 4
ATOM 2492 C CA . PRO A 1 10 ? -5.305 -7.702 4.116 1.00 15.00 481 PRO A CA 4
ATOM 2493 C C . PRO A 1 10 ? -3.785 -7.815 3.901 1.00 15.00 481 PRO A C 4
ATOM 2494 O O . PRO A 1 10 ? -3.124 -8.661 4.502 1.00 15.00 481 PRO A O 4
ATOM 2505 N N . GLY A 1 11 ? -3.238 -6.934 3.075 1.00 15.00 482 GLY A N 4
ATOM 2506 C CA . GLY A 1 11 ? -1.806 -6.903 2.823 1.00 15.00 482 GLY A CA 4
ATOM 2507 C C . GLY A 1 11 ? -1.264 -5.582 3.221 1.00 15.00 482 GLY A C 4
ATOM 2508 O O . GLY A 1 11 ? -0.075 -5.350 3.189 1.00 15.00 482 GLY A O 4
ATOM 2512 N N . TRP A 1 12 ? -2.155 -4.711 3.607 1.00 15.00 483 TRP A N 4
ATOM 2513 C CA . TRP A 1 12 ? -1.980 -3.344 3.240 1.00 15.00 483 TRP A CA 4
ATOM 2514 C C . TRP A 1 12 ? -1.970 -2.364 4.369 1.00 15.00 483 TRP A C 4
ATOM 2515 O O . TRP A 1 12 ? -2.693 -2.473 5.353 1.00 15.00 483 TRP A O 4
ATOM 2536 N N . GLU A 1 13 ? -1.130 -1.384 4.158 1.00 15.00 484 GLU A N 4
ATOM 2537 C CA . GLU A 1 13 ? -1.016 -0.245 5.040 1.00 15.00 484 GLU A CA 4
ATOM 2538 C C . GLU A 1 13 ? -1.111 1.005 4.193 1.00 15.00 484 GLU A C 4
ATOM 2539 O O . GLU A 1 13 ? -0.231 1.272 3.376 1.00 15.00 484 GLU A O 4
ATOM 2551 N N . MET A 1 14 ? -2.193 1.744 4.350 1.00 15.00 485 MET A N 4
ATOM 2552 C CA . MET A 1 14 ? -2.391 2.935 3.557 1.00 15.00 485 MET A CA 4
ATOM 2553 C C . MET A 1 14 ? -1.786 4.109 4.274 1.00 15.00 485 MET A C 4
ATOM 2554 O O . MET A 1 14 ? -2.320 4.582 5.276 1.00 15.00 485 MET A O 4
ATOM 2568 N N . ARG A 1 15 ? -0.646 4.542 3.802 1.00 15.00 486 ARG A N 4
ATOM 2569 C CA . ARG A 1 15 ? -0.030 5.710 4.364 1.00 15.00 486 ARG A CA 4
ATOM 2570 C C . ARG A 1 15 ? 0.054 6.779 3.305 1.00 15.00 486 ARG A C 4
ATOM 2571 O O . ARG A 1 15 ? 0.740 6.626 2.304 1.00 15.00 486 ARG A O 4
ATOM 2592 N N . ILE A 1 16 ? -0.692 7.833 3.519 1.00 15.00 487 ILE A N 4
ATOM 2593 C CA . ILE A 1 16 ? -0.586 9.020 2.711 1.00 15.00 487 ILE A CA 4
ATOM 2594 C C . ILE A 1 16 ? 0.446 9.899 3.356 1.00 15.00 487 ILE A C 4
ATOM 2595 O O . ILE A 1 16 ? 0.289 10.376 4.481 1.00 15.00 487 ILE A O 4
ATOM 2611 N N . ALA A 1 17 ? 1.515 10.081 2.625 1.00 15.00 488 ALA A N 4
ATOM 2612 C CA . ALA A 1 17 ? 2.733 10.588 3.173 1.00 15.00 488 ALA A CA 4
ATOM 2613 C C . ALA A 1 17 ? 2.724 12.104 3.095 1.00 15.00 488 ALA A C 4
ATOM 2614 O O . ALA A 1 17 ? 2.067 12.658 2.216 1.00 15.00 488 ALA A O 4
ATOM 2621 N N . PRO A 1 18 ? 3.402 12.797 4.024 1.00 15.00 489 PRO A N 4
ATOM 2622 C CA . PRO A 1 18 ? 3.403 14.269 4.093 1.00 15.00 489 PRO A CA 4
ATOM 2623 C C . PRO A 1 18 ? 3.832 14.971 2.794 1.00 15.00 489 PRO A C 4
ATOM 2624 O O . PRO A 1 18 ? 3.797 16.199 2.713 1.00 15.00 489 PRO A O 4
ATOM 2635 N N . ASN A 1 19 ? 4.228 14.208 1.779 1.00 15.00 490 ASN A N 4
ATOM 2636 C CA . ASN A 1 19 ? 4.622 14.778 0.500 1.00 15.00 490 ASN A CA 4
ATOM 2637 C C . ASN A 1 19 ? 3.486 14.622 -0.497 1.00 15.00 490 ASN A C 4
ATOM 2638 O O . ASN A 1 19 ? 3.488 15.233 -1.567 1.00 15.00 490 ASN A O 4
ATOM 2649 N N . GLY A 1 20 ? 2.527 13.770 -0.146 1.00 15.00 491 GLY A N 4
ATOM 2650 C CA . GLY A 1 20 ? 1.380 13.544 -0.997 1.00 15.00 491 GLY A CA 4
ATOM 2651 C C . GLY A 1 20 ? 1.397 12.152 -1.567 1.00 15.00 491 GLY A C 4
ATOM 2652 O O . GLY A 1 20 ? 0.886 11.907 -2.657 1.00 15.00 491 GLY A O 4
ATOM 2656 N N . ARG A 1 21 ? 1.983 11.234 -0.816 1.00 15.00 492 ARG A N 4
ATOM 2657 C CA . ARG A 1 21 ? 2.213 9.889 -1.300 1.00 15.00 492 ARG A CA 4
ATOM 2658 C C . ARG A 1 21 ? 1.462 8.855 -0.480 1.00 15.00 492 ARG A C 4
ATOM 2659 O O . ARG A 1 21 ? 1.914 8.475 0.588 1.00 15.00 492 ARG A O 4
ATOM 2680 N N . PRO A 1 22 ? 0.297 8.411 -0.940 1.00 15.00 493 PRO A N 4
ATOM 2681 C CA . PRO A 1 22 ? -0.399 7.275 -0.354 1.00 15.00 493 PRO A CA 4
ATOM 2682 C C . PRO A 1 22 ? 0.039 6.004 -1.000 1.00 15.00 493 PRO A C 4
ATOM 2683 O O . PRO A 1 22 ? -0.368 5.656 -2.111 1.00 15.00 493 PRO A O 4
ATOM 2694 N N . PHE A 1 23 ? 0.949 5.356 -0.303 1.00 15.00 494 PHE A N 4
ATOM 2695 C CA . PHE A 1 23 ? 1.563 4.173 -0.793 1.00 15.00 494 PHE A CA 4
ATOM 2696 C C . PHE A 1 23 ? 0.658 3.069 -0.290 1.00 15.00 494 PHE A C 4
ATOM 2697 O O . PHE A 1 23 ? 0.461 2.956 0.924 1.00 15.00 494 PHE A O 4
ATOM 2714 N N . PHE A 1 24 ? 0.084 2.285 -1.149 1.00 15.00 495 PHE A N 4
ATOM 2715 C CA . PHE A 1 24 ? -0.626 1.132 -0.669 1.00 15.00 495 PHE A CA 4
ATOM 2716 C C . PHE A 1 24 ? 0.405 -0.005 -0.615 1.00 15.00 495 PHE A C 4
ATOM 2717 O O . PHE A 1 24 ? 0.801 -0.519 -1.658 1.00 15.00 495 PHE A O 4
ATOM 2734 N N . TYR A 1 25 ? 0.915 -0.341 0.568 1.00 15.00 496 TYR A N 4
ATOM 2735 C CA . TYR A 1 25 ? 2.031 -1.294 0.653 1.00 15.00 496 TYR A CA 4
ATOM 2736 C C . TYR A 1 25 ? 1.610 -2.658 1.240 1.00 15.00 496 TYR A C 4
ATOM 2737 O O . TYR A 1 25 ? 1.010 -2.726 2.315 1.00 15.00 496 TYR A O 4
ATOM 2755 N N . ASP A 1 26 ? 1.955 -3.738 0.507 1.00 15.00 497 ASP A N 4
ATOM 2756 C CA . ASP A 1 26 ? 1.560 -5.123 0.851 1.00 15.00 497 ASP A CA 4
ATOM 2757 C C . ASP A 1 26 ? 2.648 -5.715 1.763 1.00 15.00 497 ASP A C 4
ATOM 2758 O O . ASP A 1 26 ? 3.835 -5.598 1.451 1.00 15.00 497 ASP A O 4
ATOM 2767 N N . HIS A 1 27 ? 2.271 -6.365 2.858 1.00 15.00 498 HIS A N 4
ATOM 2768 C CA . HIS A 1 27 ? 3.252 -6.816 3.853 1.00 15.00 498 HIS A CA 4
ATOM 2769 C C . HIS A 1 27 ? 3.719 -8.243 3.581 1.00 15.00 498 HIS A C 4
ATOM 2770 O O . HIS A 1 27 ? 4.629 -8.739 4.243 1.00 15.00 498 HIS A O 4
ATOM 2785 N N . ASN A 1 28 ? 3.106 -8.896 2.603 1.00 15.00 499 ASN A N 4
ATOM 2786 C CA . ASN A 1 28 ? 3.446 -10.275 2.280 1.00 15.00 499 ASN A CA 4
ATOM 2787 C C . ASN A 1 28 ? 4.608 -10.297 1.307 1.00 15.00 499 ASN A C 4
ATOM 2788 O O . ASN A 1 28 ? 5.544 -11.087 1.448 1.00 15.00 499 ASN A O 4
ATOM 2799 N N . THR A 1 29 ? 4.539 -9.431 0.307 1.00 15.00 500 THR A N 4
ATOM 2800 C CA . THR A 1 29 ? 5.600 -9.326 -0.678 1.00 15.00 500 THR A CA 4
ATOM 2801 C C . THR A 1 29 ? 6.485 -8.114 -0.412 1.00 15.00 500 THR A C 4
ATOM 2802 O O . THR A 1 29 ? 7.450 -7.873 -1.140 1.00 15.00 500 THR A O 4
ATOM 2813 N N . LYS A 1 30 ? 6.145 -7.350 0.634 1.00 15.00 501 LYS A N 4
ATOM 2814 C CA . LYS A 1 30 ? 6.918 -6.167 1.030 1.00 15.00 501 LYS A CA 4
ATOM 2815 C C . LYS A 1 30 ? 6.936 -5.133 -0.090 1.00 15.00 501 LYS A C 4
ATOM 2816 O O . LYS A 1 30 ? 7.854 -4.317 -0.187 1.00 15.00 501 LYS A O 4
ATOM 2835 N N . THR A 1 31 ? 5.897 -5.130 -0.905 1.00 15.00 502 THR A N 4
ATOM 2836 C CA . THR A 1 31 ? 5.874 -4.273 -2.070 1.00 15.00 502 THR A CA 4
ATOM 2837 C C . THR A 1 31 ? 5.189 -2.941 -1.764 1.00 15.00 502 THR A C 4
ATOM 2838 O O . THR A 1 31 ? 4.030 -2.895 -1.343 1.00 15.00 502 THR A O 4
ATOM 2849 N N . THR A 1 32 ? 5.926 -1.861 -1.951 1.00 15.00 503 THR A N 4
ATOM 2850 C CA . THR A 1 32 ? 5.359 -0.532 -1.875 1.00 15.00 503 THR A CA 4
ATOM 2851 C C . THR A 1 32 ? 4.874 -0.142 -3.267 1.00 15.00 503 THR A C 4
ATOM 2852 O O . THR A 1 32 ? 5.653 -0.129 -4.218 1.00 15.00 503 THR A O 4
ATOM 2863 N N . THR A 1 33 ? 3.586 0.124 -3.399 1.00 15.00 504 THR A N 4
ATOM 2864 C CA . THR A 1 33 ? 2.991 0.335 -4.704 1.00 15.00 504 THR A CA 4
ATOM 2865 C C . THR A 1 33 ? 1.872 1.373 -4.612 1.00 15.00 504 THR A C 4
ATOM 2866 O O . THR A 1 33 ? 1.256 1.524 -3.564 1.00 15.00 504 THR A O 4
ATOM 2877 N N . TRP A 1 34 ? 1.637 2.119 -5.681 1.00 15.00 505 TRP A N 4
ATOM 2878 C CA . TRP A 1 34 ? 0.547 3.088 -5.683 1.00 15.00 505 TRP A CA 4
ATOM 2879 C C . TRP A 1 34 ? -0.625 2.522 -6.481 1.00 15.00 505 TRP A C 4
ATOM 2880 O O . TRP A 1 34 ? -1.709 3.103 -6.531 1.00 15.00 505 TRP A O 4
ATOM 2901 N N . GLU A 1 35 ? -0.366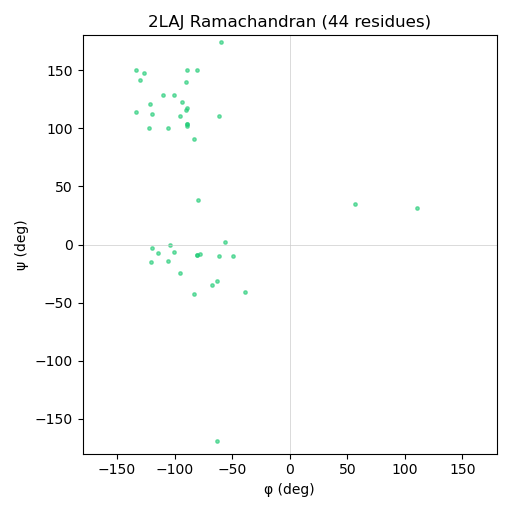 1.387 -7.122 1.00 15.00 506 GLU A N 4
ATOM 2902 C CA . GLU A 1 35 ? -1.350 0.682 -7.937 1.00 15.00 506 GLU A CA 4
ATOM 2903 C C . GLU A 1 35 ? -2.431 0.069 -7.061 1.00 15.00 506 GLU A C 4
ATOM 2904 O O . GLU A 1 35 ? -2.170 -0.310 -5.920 1.00 15.00 506 GLU A O 4
ATOM 2916 N N . ASP A 1 36 ? -3.636 -0.046 -7.613 1.00 15.00 507 ASP A N 4
ATOM 2917 C CA . ASP A 1 36 ? -4.777 -0.594 -6.884 1.00 15.00 507 ASP A CA 4
ATOM 2918 C C . ASP A 1 36 ? -4.510 -2.032 -6.430 1.00 15.00 507 ASP A C 4
ATOM 2919 O O . ASP A 1 36 ? -4.434 -2.947 -7.240 1.00 15.00 507 ASP A O 4
ATOM 2928 N N . PRO A 1 37 ? -4.362 -2.213 -5.107 1.00 15.00 508 PRO A N 4
ATOM 2929 C CA . PRO A 1 37 ? -4.058 -3.491 -4.439 1.00 15.00 508 PRO A CA 4
ATOM 2930 C C . PRO A 1 37 ? -5.257 -4.342 -4.276 1.00 15.00 508 PRO A C 4
ATOM 2931 O O . PRO A 1 37 ? -5.184 -5.509 -3.920 1.00 15.00 508 PRO A O 4
ATOM 2942 N N . ARG A 1 38 ? -6.356 -3.750 -4.562 1.00 15.00 509 ARG A N 4
ATOM 2943 C CA . ARG A 1 38 ? -7.607 -4.341 -4.326 1.00 15.00 509 ARG A CA 4
ATOM 2944 C C . ARG A 1 38 ? -7.818 -5.277 -5.471 1.00 15.00 509 ARG A C 4
ATOM 2945 O O . ARG A 1 38 ? -8.759 -6.063 -5.529 1.00 15.00 509 ARG A O 4
ATOM 2966 N N . LEU A 1 39 ? -6.894 -5.123 -6.414 1.00 15.00 510 LEU A N 4
ATOM 2967 C CA . LEU A 1 39 ? -6.806 -5.983 -7.556 1.00 15.00 510 LEU A CA 4
ATOM 2968 C C . LEU A 1 39 ? -6.842 -7.465 -7.125 1.00 15.00 510 LEU A C 4
ATOM 2969 O O . LEU A 1 39 ? -7.412 -8.320 -7.803 1.00 15.00 510 LEU A O 4
ATOM 2985 N N . LYS A 1 40 ? -6.181 -7.739 -5.994 1.00 15.00 511 LYS A N 4
ATOM 2986 C CA . LYS A 1 40 ? -5.968 -9.094 -5.484 1.00 15.00 511 LYS A CA 4
ATOM 2987 C C . LYS A 1 40 ? -7.194 -9.624 -4.759 1.00 15.00 511 LYS A C 4
ATOM 2988 O O . LYS A 1 40 ? -7.236 -10.786 -4.374 1.00 15.00 511 LYS A O 4
ATOM 3007 N N . PHE A 1 41 ? -8.163 -8.739 -4.540 1.00 15.00 512 PHE A N 4
ATOM 3008 C CA . PHE A 1 41 ? -9.326 -8.989 -3.658 1.00 15.00 512 PHE A CA 4
ATOM 3009 C C . PHE A 1 41 ? -10.000 -10.372 -3.659 1.00 15.00 512 PHE A C 4
ATOM 3010 O O . PHE A 1 41 ? -10.426 -10.866 -2.621 1.00 15.00 512 PHE A O 4
ATOM 3027 N N . PRO A 1 42 ? -10.125 -10.948 -4.801 1.00 15.00 513 PRO A N 4
ATOM 3028 C CA . PRO A 1 42 ? -10.564 -12.326 -5.036 1.00 15.00 513 PRO A CA 4
ATOM 3029 C C . PRO A 1 42 ? -9.797 -13.334 -4.159 1.00 15.00 513 PRO A C 4
ATOM 3030 O O . PRO A 1 42 ? -10.139 -14.516 -4.097 1.00 15.00 513 PRO A O 4
ATOM 3041 N N . VAL A 1 43 ? -8.745 -12.832 -3.496 1.00 15.00 514 VAL A N 4
ATOM 3042 C CA . VAL A 1 43 ? -7.932 -13.583 -2.532 1.00 15.00 514 VAL A CA 4
ATOM 3043 C C . VAL A 1 43 ? -8.755 -14.147 -1.381 1.00 15.00 514 VAL A C 4
ATOM 3044 O O . VAL A 1 43 ? -8.287 -14.940 -0.567 1.00 15.00 514 VAL A O 4
ATOM 3057 N N . HIS A 1 44 ? -9.973 -13.712 -1.343 1.00 15.00 515 HIS A N 4
ATOM 3058 C CA . HIS A 1 44 ? -10.947 -14.132 -0.341 1.00 15.00 515 HIS A CA 4
ATOM 3059 C C . HIS A 1 44 ? -12.353 -13.853 -0.854 1.00 15.00 515 HIS A C 4
ATOM 3060 O O . HIS A 1 44 ? -13.179 -14.787 -0.862 1.00 15.00 515 HIS A O 4
ATOM 3076 N N . ALA B 2 1 ? 11.099 1.531 10.877 1.00 15.00 202 ALA B N 4
ATOM 3077 C CA . ALA B 2 1 ? 9.678 1.889 11.054 1.00 15.00 202 ALA B CA 4
ATOM 3078 C C . ALA B 2 1 ? 8.792 0.780 10.507 1.00 15.00 202 ALA B C 4
ATOM 3079 O O . ALA B 2 1 ? 9.191 0.050 9.599 1.00 15.00 202 ALA B O 4
ATOM 3088 N N . GLY B 2 2 ? 7.598 0.651 11.061 1.00 15.00 203 GLY B N 4
ATOM 3089 C CA . GLY B 2 2 ? 6.700 -0.407 10.641 1.00 15.00 203 GLY B CA 4
ATOM 3090 C C . GLY B 2 2 ? 5.745 0.051 9.564 1.00 15.00 203 GLY B C 4
ATOM 3091 O O . GLY B 2 2 ? 5.252 -0.751 8.771 1.00 15.00 203 GLY B O 4
ATOM 3109 N N . PRO B 2 4 ? 4.713 1.928 6.147 1.00 15.00 205 PRO B N 4
ATOM 3110 C CA . PRO B 2 4 ? 5.240 2.250 4.819 1.00 15.00 205 PRO B CA 4
ATOM 3111 C C . PRO B 2 4 ? 5.338 3.753 4.544 1.00 15.00 205 PRO B C 4
ATOM 3112 O O . PRO B 2 4 ? 4.327 4.427 4.383 1.00 15.00 205 PRO B O 4
ATOM 3123 N N . ASN B 2 5 ? 6.563 4.278 4.558 1.00 15.00 206 ASN B N 4
ATOM 3124 C CA . ASN B 2 5 ? 6.819 5.666 4.154 1.00 15.00 206 ASN B CA 4
ATOM 3125 C C . ASN B 2 5 ? 7.787 5.731 2.972 1.00 15.00 206 ASN B C 4
ATOM 3126 O O . ASN B 2 5 ? 7.938 6.768 2.338 1.00 15.00 206 ASN B O 4
ATOM 3137 N N . LEU B 2 6 ? 8.468 4.629 2.693 1.00 15.00 207 LEU B N 4
ATOM 3138 C CA . LEU B 2 6 ? 9.439 4.602 1.608 1.00 15.00 207 LEU B CA 4
ATOM 3139 C C . LEU B 2 6 ? 8.748 4.671 0.243 1.00 15.00 207 LEU B C 4
ATOM 3140 O O . LEU B 2 6 ? 8.134 3.703 -0.209 1.00 15.00 207 LEU B O 4
ATOM 3170 N N . PRO B 2 8 ? 8.400 4.376 -3.494 1.00 15.00 209 PRO B N 4
ATOM 3171 C CA . PRO B 2 8 ? 9.029 3.684 -4.622 1.00 15.00 209 PRO B CA 4
ATOM 3172 C C . PRO B 2 8 ? 9.286 4.628 -5.790 1.00 15.00 209 PRO B C 4
ATOM 3173 O O . PRO B 2 8 ? 8.495 5.537 -6.047 1.00 15.00 209 PRO B O 4
ATOM 3184 N N . ASN B 2 9 ? 10.377 4.396 -6.503 1.00 15.00 210 ASN B N 4
ATOM 3185 C CA . ASN B 2 9 ? 10.671 5.157 -7.710 1.00 15.00 210 ASN B CA 4
ATOM 3186 C C . ASN B 2 9 ? 9.903 4.576 -8.892 1.00 15.00 210 ASN B C 4
ATOM 3187 O O . ASN B 2 9 ? 10.126 3.428 -9.275 1.00 15.00 210 ASN B O 4
ATOM 3198 N N . PRO B 2 10 ? 8.979 5.357 -9.470 1.00 15.00 211 PRO B N 4
ATOM 3199 C CA . PRO B 2 10 ? 8.150 4.915 -10.588 1.00 15.00 211 PRO B CA 4
ATOM 3200 C C . PRO B 2 10 ? 8.912 4.935 -11.909 1.00 15.00 211 PRO B C 4
ATOM 3201 O O . PRO B 2 10 ? 9.478 3.888 -12.291 1.00 15.00 211 PRO B O 4
ATOM 3213 N N . GLN A 1 5 ? -7.318 -2.895 6.808 1.00 15.00 476 GLN A N 5
ATOM 3214 C CA . GLN A 1 5 ? -7.713 -1.521 6.431 1.00 15.00 476 GLN A CA 5
ATOM 3215 C C . GLN A 1 5 ? -9.116 -1.524 5.844 1.00 15.00 476 GLN A C 5
ATOM 3216 O O . GLN A 1 5 ? -9.660 -2.574 5.506 1.00 15.00 476 GLN A O 5
ATOM 3230 N N . SER A 1 6 ? -9.675 -0.344 5.706 1.00 15.00 477 SER A N 5
ATOM 3231 C CA . SER A 1 6 ? -11.088 -0.195 5.376 1.00 15.00 477 SER A CA 5
ATOM 3232 C C . SER A 1 6 ? -11.359 -0.177 3.868 1.00 15.00 477 SER A C 5
ATOM 3233 O O . SER A 1 6 ? -12.441 -0.562 3.434 1.00 15.00 477 SER A O 5
ATOM 3241 N N . PHE A 1 7 ? -10.400 0.290 3.071 1.00 15.00 478 PHE A N 5
ATOM 3242 C CA . PHE A 1 7 ? -10.648 0.476 1.627 1.00 15.00 478 PHE A CA 5
ATOM 3243 C C . PHE A 1 7 ? -10.233 -0.855 1.063 1.00 15.00 478 PHE A C 5
ATOM 3244 O O . PHE A 1 7 ? -10.704 -1.353 0.043 1.00 15.00 478 PHE A O 5
ATOM 3261 N N . LEU A 1 8 ? -9.247 -1.352 1.804 1.00 15.00 479 LEU A N 5
ATOM 3262 C CA . LEU A 1 8 ? -8.028 -1.875 1.252 1.00 15.00 479 LEU A CA 5
ATOM 3263 C C . LEU A 1 8 ? -7.727 -3.260 1.846 1.00 15.00 479 LEU A C 5
ATOM 3264 O O . LEU A 1 8 ? -7.980 -3.495 3.027 1.00 15.00 479 LEU A O 5
ATOM 3280 N N . PRO A 1 9 ? -7.152 -4.170 1.024 1.00 15.00 480 PRO A N 5
ATOM 3281 C CA . PRO A 1 9 ? -7.044 -5.619 1.339 1.00 15.00 480 PRO A CA 5
ATOM 3282 C C . PRO A 1 9 ? -6.243 -5.895 2.635 1.00 15.00 480 PRO A C 5
ATOM 3283 O O . PRO A 1 9 ? -5.623 -4.992 3.194 1.00 15.00 480 PRO A O 5
ATOM 3294 N N . PRO A 1 10 ? -6.227 -7.158 3.115 1.00 15.00 481 PRO A N 5
ATOM 3295 C CA . PRO A 1 10 ? -5.498 -7.563 4.341 1.00 15.00 481 PRO A CA 5
ATOM 3296 C C . PRO A 1 10 ? -3.970 -7.656 4.161 1.00 15.00 481 PRO A C 5
ATOM 3297 O O . PRO A 1 10 ? -3.295 -8.402 4.872 1.00 15.00 481 PRO A O 5
ATOM 3308 N N . GLY A 1 11 ? -3.429 -6.861 3.249 1.00 15.00 482 GLY A N 5
ATOM 3309 C CA . GLY A 1 11 ? -1.998 -6.824 3.016 1.00 15.00 482 GLY A CA 5
ATOM 3310 C C . GLY A 1 11 ? -1.469 -5.473 3.325 1.00 15.00 482 GLY A C 5
ATOM 3311 O O . GLY A 1 11 ? -0.299 -5.221 3.178 1.00 15.00 482 GLY A O 5
ATOM 3315 N N . TRP A 1 12 ? -2.334 -4.590 3.744 1.00 15.00 483 TRP A N 5
ATOM 3316 C CA . TRP A 1 12 ? -2.184 -3.244 3.283 1.00 15.00 483 TRP A CA 5
ATOM 3317 C C . TRP A 1 12 ? -2.097 -2.176 4.329 1.00 15.00 483 TRP A C 5
ATOM 3318 O O . TRP A 1 12 ? -2.953 -2.015 5.196 1.00 15.00 483 TRP A O 5
ATOM 3339 N N . GLU A 1 13 ? -1.025 -1.440 4.167 1.00 15.00 484 GLU A N 5
ATOM 3340 C CA . GLU A 1 13 ? -0.741 -0.255 4.932 1.00 15.00 484 GLU A CA 5
ATOM 3341 C C . GLU A 1 13 ? -1.021 0.946 4.050 1.00 15.00 484 GLU A C 5
ATOM 3342 O O . GLU A 1 13 ? -0.323 1.156 3.057 1.00 15.00 484 GLU A O 5
ATOM 3354 N N . MET A 1 14 ? -2.050 1.704 4.367 1.00 15.00 485 MET A N 5
ATOM 3355 C CA . MET A 1 14 ? -2.292 2.938 3.659 1.00 15.00 485 MET A CA 5
ATOM 3356 C C . MET A 1 14 ? -1.561 4.050 4.366 1.00 15.00 485 MET A C 5
ATOM 3357 O O . MET A 1 14 ? -1.955 4.477 5.453 1.00 15.00 485 MET A O 5
ATOM 3371 N N . ARG A 1 15 ? -0.463 4.469 3.785 1.00 15.00 486 ARG A N 5
ATOM 3372 C CA . ARG A 1 15 ? 0.267 5.595 4.302 1.00 15.00 486 ARG A CA 5
ATOM 3373 C C . ARG A 1 15 ? 0.321 6.692 3.266 1.00 15.00 486 ARG A C 5
ATOM 3374 O O . ARG A 1 15 ? 0.942 6.543 2.225 1.00 15.00 486 ARG A O 5
ATOM 3395 N N . ILE A 1 16 ? -0.373 7.771 3.549 1.00 15.00 487 ILE A N 5
ATOM 3396 C CA . ILE A 1 16 ? -0.268 8.978 2.760 1.00 15.00 487 ILE A CA 5
ATOM 3397 C C . ILE A 1 16 ? 0.831 9.813 3.355 1.00 15.00 487 ILE A C 5
ATOM 3398 O O . ILE A 1 16 ? 0.765 10.257 4.503 1.00 15.00 487 ILE A O 5
ATOM 3414 N N . ALA A 1 17 ? 1.852 10.010 2.557 1.00 15.00 488 ALA A N 5
ATOM 3415 C CA . ALA A 1 17 ? 3.100 10.515 3.043 1.00 15.00 488 ALA A CA 5
ATOM 3416 C C . ALA A 1 17 ? 3.068 12.032 2.980 1.00 15.00 488 ALA A C 5
ATOM 3417 O O . ALA A 1 17 ? 2.369 12.583 2.133 1.00 15.00 488 ALA A O 5
ATOM 3424 N N . PRO A 1 18 ? 3.785 12.729 3.878 1.00 15.00 489 PRO A N 5
ATOM 3425 C CA . PRO A 1 18 ? 3.755 14.202 3.966 1.00 15.00 489 PRO A CA 5
ATOM 3426 C C . PRO A 1 18 ? 4.154 14.918 2.667 1.00 15.00 489 PRO A C 5
ATOM 3427 O O . PRO A 1 18 ? 4.136 16.148 2.598 1.00 15.00 489 PRO A O 5
ATOM 3438 N N . ASN A 1 19 ? 4.518 14.155 1.644 1.00 15.00 490 ASN A N 5
ATOM 3439 C CA . ASN A 1 19 ? 4.870 14.712 0.354 1.00 15.00 490 ASN A CA 5
ATOM 3440 C C . ASN A 1 19 ? 3.711 14.550 -0.613 1.00 15.00 490 ASN A C 5
ATOM 3441 O O . ASN A 1 19 ? 3.692 15.150 -1.687 1.00 15.00 490 ASN A O 5
ATOM 3452 N N . GLY A 1 20 ? 2.760 13.703 -0.238 1.00 15.00 491 GLY A N 5
ATOM 3453 C CA . GLY A 1 20 ? 1.593 13.485 -1.068 1.00 15.00 491 GLY A CA 5
ATOM 3454 C C . GLY A 1 20 ? 1.626 12.112 -1.671 1.00 15.00 491 GLY A C 5
ATOM 3455 O O . GLY A 1 20 ? 1.196 11.897 -2.804 1.00 15.00 491 GLY A O 5
ATOM 3459 N N . ARG A 1 21 ? 2.145 11.177 -0.899 1.00 15.00 492 ARG A N 5
ATOM 3460 C CA . ARG A 1 21 ? 2.388 9.840 -1.391 1.00 15.00 492 ARG A CA 5
ATOM 3461 C C . ARG A 1 21 ? 1.673 8.802 -0.549 1.00 15.00 492 ARG A C 5
ATOM 3462 O O . ARG A 1 21 ? 2.168 8.400 0.490 1.00 15.00 492 ARG A O 5
ATOM 3483 N N . PRO A 1 22 ? 0.477 8.386 -0.962 1.00 15.00 493 PRO A N 5
ATOM 3484 C CA . PRO A 1 22 ? -0.225 7.271 -0.349 1.00 15.00 493 PRO A CA 5
ATOM 3485 C C . PRO A 1 22 ? 0.158 5.992 -1.012 1.00 15.00 493 PRO A C 5
ATOM 3486 O O . PRO A 1 22 ? -0.277 5.665 -2.116 1.00 15.00 493 PRO A O 5
ATOM 3497 N N . PHE A 1 23 ? 1.065 5.316 -0.338 1.00 15.00 494 PHE A N 5
ATOM 3498 C CA . PHE A 1 23 ? 1.622 4.122 -0.846 1.00 15.00 494 PHE A CA 5
ATOM 3499 C C . PHE A 1 23 ? 0.688 3.053 -0.316 1.00 15.00 494 PHE A C 5
ATOM 3500 O O . PHE A 1 23 ? 0.487 2.976 0.899 1.00 15.00 494 PHE A O 5
ATOM 3517 N N . PHE A 1 24 ? 0.098 2.263 -1.156 1.00 15.00 495 PHE A N 5
ATOM 3518 C CA . PHE A 1 24 ? -0.661 1.144 -0.664 1.00 15.00 495 PHE A CA 5
ATOM 3519 C C . PHE A 1 24 ? 0.321 -0.020 -0.562 1.00 15.00 495 PHE A C 5
ATOM 3520 O O . PHE A 1 24 ? 0.739 -0.566 -1.578 1.00 15.00 495 PHE A O 5
ATOM 3537 N N . TYR A 1 25 ? 0.767 -0.339 0.644 1.00 15.00 496 TYR A N 5
ATOM 3538 C CA . TYR A 1 25 ? 1.864 -1.292 0.802 1.00 15.00 496 TYR A CA 5
ATOM 3539 C C . TYR A 1 25 ? 1.404 -2.642 1.376 1.00 15.00 496 TYR A C 5
ATOM 3540 O O . TYR A 1 25 ? 0.757 -2.700 2.421 1.00 15.00 496 TYR A O 5
ATOM 3558 N N . ASP A 1 26 ? 1.783 -3.726 0.679 1.00 15.00 497 ASP A N 5
ATOM 3559 C CA . ASP A 1 26 ? 1.392 -5.097 1.045 1.00 15.00 497 ASP A CA 5
ATOM 3560 C C . ASP A 1 26 ? 2.456 -5.657 2.002 1.00 15.00 497 ASP A C 5
ATOM 3561 O O . ASP A 1 26 ? 3.644 -5.564 1.702 1.00 15.00 497 ASP A O 5
ATOM 3570 N N . HIS A 1 27 ? 2.056 -6.245 3.128 1.00 15.00 498 HIS A N 5
ATOM 3571 C CA . HIS A 1 27 ? 3.027 -6.687 4.141 1.00 15.00 498 HIS A CA 5
ATOM 3572 C C . HIS A 1 27 ? 3.514 -8.100 3.851 1.00 15.00 498 HIS A C 5
ATOM 3573 O O . HIS A 1 27 ? 4.448 -8.584 4.490 1.00 15.00 498 HIS A O 5
ATOM 3588 N N . ASN A 1 28 ? 2.877 -8.765 2.896 1.00 15.00 499 ASN A N 5
ATOM 3589 C CA . ASN A 1 28 ? 3.186 -10.161 2.602 1.00 15.00 499 ASN A CA 5
ATOM 3590 C C . ASN A 1 28 ? 4.254 -10.250 1.529 1.00 15.00 499 ASN A C 5
ATOM 3591 O O . ASN A 1 28 ? 4.999 -11.225 1.449 1.00 15.00 499 ASN A O 5
ATOM 3602 N N . THR A 1 29 ? 4.283 -9.245 0.675 1.00 15.00 500 THR A N 5
ATOM 3603 C CA . THR A 1 29 ? 5.291 -9.143 -0.362 1.00 15.00 500 THR A CA 5
ATOM 3604 C C . THR A 1 29 ? 6.200 -7.946 -0.103 1.00 15.00 500 THR A C 5
ATOM 3605 O O . THR A 1 29 ? 7.213 -7.760 -0.781 1.00 15.00 500 THR A O 5
ATOM 3616 N N . LYS A 1 30 ? 5.821 -7.146 0.900 1.00 15.00 501 LYS A N 5
ATOM 3617 C CA . LYS A 1 30 ? 6.575 -5.956 1.302 1.00 15.00 501 LYS A CA 5
ATOM 3618 C C . LYS A 1 30 ? 6.712 -4.979 0.143 1.00 15.00 501 LYS A C 5
ATOM 3619 O O . LYS A 1 30 ? 7.703 -4.257 0.031 1.00 15.00 501 LYS A O 5
ATOM 3638 N N . THR A 1 31 ? 5.681 -4.913 -0.681 1.00 15.00 502 THR A N 5
ATOM 3639 C CA . THR A 1 31 ? 5.714 -4.058 -1.851 1.00 15.00 502 THR A CA 5
ATOM 3640 C C . THR A 1 31 ? 4.930 -2.768 -1.610 1.00 15.00 502 THR A C 5
ATOM 3641 O O . THR A 1 31 ? 3.788 -2.790 -1.142 1.00 15.00 502 THR A O 5
ATOM 3652 N N . THR A 1 32 ? 5.574 -1.647 -1.885 1.00 15.00 503 THR A N 5
ATOM 3653 C CA . THR A 1 32 ? 4.915 -0.359 -1.892 1.00 15.00 503 THR A CA 5
ATOM 3654 C C . THR A 1 32 ? 4.381 -0.089 -3.297 1.00 15.00 503 THR A C 5
ATOM 3655 O O . THR A 1 32 ? 5.142 -0.083 -4.261 1.00 15.00 503 THR A O 5
ATOM 3666 N N . THR A 1 33 ? 3.080 0.092 -3.432 1.00 15.00 504 THR A N 5
ATOM 3667 C CA . THR A 1 33 ? 2.498 0.300 -4.747 1.00 15.00 504 THR A CA 5
ATOM 3668 C C . THR A 1 33 ? 1.497 1.444 -4.716 1.00 15.00 504 THR A C 5
ATOM 3669 O O . THR A 1 33 ? 0.759 1.595 -3.759 1.00 15.00 504 THR A O 5
ATOM 3680 N N . TRP A 1 34 ? 1.477 2.268 -5.746 1.00 15.00 505 TRP A N 5
ATOM 3681 C CA . TRP A 1 34 ? 0.472 3.316 -5.818 1.00 15.00 505 TRP A CA 5
ATOM 3682 C C . TRP A 1 34 ? -0.715 2.793 -6.622 1.00 15.00 505 TRP A C 5
ATOM 3683 O O . TRP A 1 34 ? -1.715 3.485 -6.817 1.00 15.00 505 TRP A O 5
ATOM 3704 N N . GLU A 1 35 ? -0.579 1.554 -7.084 1.00 15.00 506 GLU A N 5
ATOM 3705 C CA . GLU A 1 35 ? -1.585 0.892 -7.902 1.00 15.00 506 GLU A CA 5
ATOM 3706 C C . GLU A 1 35 ? -2.613 0.194 -7.018 1.00 15.00 506 GLU A C 5
ATOM 3707 O O . GLU A 1 35 ? -2.290 -0.246 -5.916 1.00 15.00 506 GLU A O 5
ATOM 3719 N N . ASP A 1 36 ? -3.845 0.094 -7.508 1.00 15.00 507 ASP A N 5
ATOM 3720 C CA . ASP A 1 36 ? -4.944 -0.479 -6.731 1.00 15.00 507 ASP A CA 5
ATOM 3721 C C . ASP A 1 36 ? -4.686 -1.946 -6.364 1.00 15.00 507 ASP A C 5
ATOM 3722 O O . ASP A 1 36 ? -4.675 -2.815 -7.212 1.00 15.00 507 ASP A O 5
ATOM 3731 N N . PRO A 1 37 ? -4.492 -2.211 -5.068 1.00 15.00 508 PRO A N 5
ATOM 3732 C CA . PRO A 1 37 ? -4.211 -3.540 -4.497 1.00 15.00 508 PRO A CA 5
ATOM 3733 C C . PRO A 1 37 ? -5.443 -4.351 -4.341 1.00 15.00 508 PRO A C 5
ATOM 3734 O O . PRO A 1 37 ? -5.405 -5.534 -4.022 1.00 15.00 508 PRO A O 5
ATOM 3745 N N . ARG A 1 38 ? -6.534 -3.691 -4.550 1.00 15.00 509 ARG A N 5
ATOM 3746 C CA . ARG A 1 38 ? -7.807 -4.237 -4.311 1.00 15.00 509 ARG A CA 5
ATOM 3747 C C . ARG A 1 38 ? -8.086 -5.073 -5.514 1.00 15.00 509 ARG A C 5
ATOM 3748 O O . ARG A 1 38 ? -9.063 -5.813 -5.599 1.00 15.00 509 ARG A O 5
ATOM 3769 N N . LEU A 1 39 ? -7.183 -4.896 -6.475 1.00 15.00 510 LEU A N 5
ATOM 3770 C CA . LEU A 1 39 ? -7.190 -5.698 -7.652 1.00 15.00 510 LEU A CA 5
ATOM 3771 C C . LEU A 1 39 ? -7.000 -7.173 -7.271 1.00 15.00 510 LEU A C 5
ATOM 3772 O O . LEU A 1 39 ? -7.455 -8.085 -7.963 1.00 15.00 510 LEU A O 5
ATOM 3788 N N . LYS A 1 40 ? -6.293 -7.369 -6.155 1.00 15.00 511 LYS A N 5
ATOM 3789 C CA . LYS A 1 40 ? -5.810 -8.679 -5.719 1.00 15.00 511 LYS A CA 5
ATOM 3790 C C . LYS A 1 40 ? -6.898 -9.482 -5.042 1.00 15.00 511 LYS A C 5
ATOM 3791 O O . LYS A 1 40 ? -6.709 -10.654 -4.741 1.00 15.00 511 LYS A O 5
ATOM 3810 N N . PHE A 1 41 ? -8.019 -8.824 -4.782 1.00 15.00 512 PHE A N 5
ATOM 3811 C CA . PHE A 1 41 ? -9.107 -9.365 -3.946 1.00 15.00 512 PHE A CA 5
ATOM 3812 C C . PHE A 1 41 ? -9.493 -10.854 -4.077 1.00 15.00 512 PHE A C 5
ATOM 3813 O O . PHE A 1 41 ? -9.843 -11.513 -3.094 1.00 15.00 512 PHE A O 5
ATOM 3830 N N . PRO A 1 42 ? -9.468 -11.343 -5.272 1.00 15.00 513 PRO A N 5
ATOM 3831 C CA . PRO A 1 42 ? -9.581 -12.753 -5.647 1.00 15.00 513 PRO A CA 5
ATOM 3832 C C . PRO A 1 42 ? -8.612 -13.655 -4.858 1.00 15.00 513 PRO A C 5
ATOM 3833 O O . PRO A 1 42 ? -8.680 -14.880 -4.939 1.00 15.00 513 PRO A O 5
ATOM 3844 N N . VAL A 1 43 ? -7.689 -13.022 -4.120 1.00 15.00 514 VAL A N 5
ATOM 3845 C CA . VAL A 1 43 ? -6.754 -13.709 -3.223 1.00 15.00 514 VAL A CA 5
ATOM 3846 C C . VAL A 1 43 ? -7.484 -14.493 -2.140 1.00 15.00 514 VAL A C 5
ATOM 3847 O O . VAL A 1 43 ? -6.912 -15.297 -1.402 1.00 15.00 514 VAL A O 5
ATOM 3860 N N . HIS A 1 44 ? -8.753 -14.254 -2.089 1.00 15.00 515 HIS A N 5
ATOM 3861 C CA . HIS A 1 44 ? -9.641 -14.907 -1.136 1.00 15.00 515 HIS A CA 5
ATOM 3862 C C . HIS A 1 44 ? -10.758 -15.628 -1.874 1.00 15.00 515 HIS A C 5
ATOM 3863 O O . HIS A 1 44 ? -10.556 -16.795 -2.256 1.00 15.00 515 HIS A O 5
ATOM 3879 N N . ALA B 2 1 ? 5.962 2.617 13.887 1.00 15.00 202 ALA B N 5
ATOM 3880 C CA . ALA B 2 1 ? 6.432 1.259 13.538 1.00 15.00 202 ALA B CA 5
ATOM 3881 C C . ALA B 2 1 ? 7.174 1.277 12.210 1.00 15.00 202 ALA B C 5
ATOM 3882 O O . ALA B 2 1 ? 7.446 2.344 11.663 1.00 15.00 202 ALA B O 5
ATOM 3891 N N . GLY B 2 2 ? 7.511 0.098 11.703 1.00 15.00 203 GLY B N 5
ATOM 3892 C CA . GLY B 2 2 ? 8.131 0.005 10.395 1.00 15.00 203 GLY B CA 5
ATOM 3893 C C . GLY B 2 2 ? 7.105 0.119 9.290 1.00 15.00 203 GLY B C 5
ATOM 3894 O O . GLY B 2 2 ? 6.890 -0.823 8.523 1.00 15.00 203 GLY B O 5
ATOM 3912 N N . PRO B 2 4 ? 5.230 1.727 5.860 1.00 15.00 205 PRO B N 5
ATOM 3913 C CA . PRO B 2 4 ? 5.606 2.101 4.492 1.00 15.00 205 PRO B CA 5
ATOM 3914 C C . PRO B 2 4 ? 5.732 3.610 4.289 1.00 15.00 205 PRO B C 5
ATOM 3915 O O . PRO B 2 4 ? 4.726 4.310 4.213 1.00 15.00 205 PRO B O 5
ATOM 3926 N N . ASN B 2 5 ? 6.957 4.117 4.280 1.00 15.00 206 ASN B N 5
ATOM 3927 C CA . ASN B 2 5 ? 7.194 5.508 3.906 1.00 15.00 206 ASN B CA 5
ATOM 3928 C C . ASN B 2 5 ? 8.118 5.614 2.694 1.00 15.00 206 ASN B C 5
ATOM 3929 O O . ASN B 2 5 ? 8.226 6.667 2.074 1.00 15.00 206 ASN B O 5
ATOM 3940 N N . LEU B 2 6 ? 8.797 4.525 2.366 1.00 15.00 207 LEU B N 5
ATOM 3941 C CA . LEU B 2 6 ? 9.681 4.511 1.209 1.00 15.00 207 LEU B CA 5
ATOM 3942 C C . LEU B 2 6 ? 8.878 4.569 -0.093 1.00 15.00 207 LEU B C 5
ATOM 3943 O O . LEU B 2 6 ? 8.194 3.611 -0.466 1.00 15.00 207 LEU B O 5
ATOM 3973 N N . PRO B 2 8 ? 8.301 4.170 -3.807 1.00 15.00 209 PRO B N 5
ATOM 3974 C CA . PRO B 2 8 ? 8.857 3.484 -4.969 1.00 15.00 209 PRO B CA 5
ATOM 3975 C C . PRO B 2 8 ? 8.804 4.354 -6.218 1.00 15.00 209 PRO B C 5
ATOM 3976 O O . PRO B 2 8 ? 7.767 4.948 -6.526 1.00 15.00 209 PRO B O 5
ATOM 3987 N N . ASN B 2 9 ? 9.911 4.423 -6.939 1.00 15.00 210 ASN B N 5
ATOM 3988 C CA . ASN B 2 9 ? 9.931 5.144 -8.203 1.00 15.00 210 ASN B CA 5
ATOM 3989 C C . ASN B 2 9 ? 9.251 4.296 -9.275 1.00 15.00 210 ASN B C 5
ATOM 3990 O O . ASN B 2 9 ? 9.619 3.139 -9.492 1.00 15.00 210 ASN B O 5
ATOM 4001 N N . PRO B 2 10 ? 8.215 4.844 -9.924 1.00 15.00 211 PRO B N 5
ATOM 4002 C CA . PRO B 2 10 ? 7.442 4.129 -10.932 1.00 15.00 211 PRO B CA 5
ATOM 4003 C C . PRO B 2 10 ? 8.116 4.157 -12.300 1.00 15.00 211 PRO B C 5
ATOM 4004 O O . PRO B 2 10 ? 9.021 3.330 -12.539 1.00 15.00 211 PRO B O 5
ATOM 4016 N N . GLN A 1 5 ? -9.505 -4.266 7.258 1.00 15.00 476 GLN A N 6
ATOM 4017 C CA . GLN A 1 5 ? -9.687 -3.670 5.917 1.00 15.00 476 GLN A CA 6
ATOM 4018 C C . GLN A 1 5 ? -10.482 -2.382 6.004 1.00 15.00 476 GLN A C 6
ATOM 4019 O O . GLN A 1 5 ? -11.435 -2.271 6.776 1.00 15.00 476 GLN A O 6
ATOM 4033 N N . SER A 1 6 ? -10.091 -1.419 5.196 1.00 15.00 477 SER A N 6
ATOM 4034 C CA . SER A 1 6 ? -10.807 -0.153 5.132 1.00 15.00 477 SER A CA 6
ATOM 4035 C C . SER A 1 6 ? -11.333 0.095 3.719 1.00 15.00 477 SER A C 6
ATOM 4036 O O . SER A 1 6 ? -12.520 -0.084 3.451 1.00 15.00 477 SER A O 6
ATOM 4044 N N . PHE A 1 7 ? -10.433 0.468 2.815 1.00 15.00 478 PHE A N 6
ATOM 4045 C CA . PHE A 1 7 ? -10.792 0.686 1.403 1.00 15.00 478 PHE A CA 6
ATOM 4046 C C . PHE A 1 7 ? -10.401 -0.645 0.810 1.00 15.00 478 PHE A C 6
ATOM 4047 O O . PHE A 1 7 ? -10.833 -1.097 -0.249 1.00 15.00 478 PHE A O 6
ATOM 4064 N N . LEU A 1 8 ? -9.479 -1.198 1.595 1.00 15.00 479 LEU A N 6
ATOM 4065 C CA . LEU A 1 8 ? -8.236 -1.735 1.124 1.00 15.00 479 LEU A CA 6
ATOM 4066 C C . LEU A 1 8 ? -8.023 -3.142 1.703 1.00 15.00 479 LEU A C 6
ATOM 4067 O O . LEU A 1 8 ? -8.423 -3.406 2.836 1.00 15.00 479 LEU A O 6
ATOM 4083 N N . PRO A 1 9 ? -7.387 -4.045 0.928 1.00 15.00 480 PRO A N 6
ATOM 4084 C CA . PRO A 1 9 ? -7.298 -5.491 1.253 1.00 15.00 480 PRO A CA 6
ATOM 4085 C C . PRO A 1 9 ? -6.557 -5.779 2.584 1.00 15.00 480 PRO A C 6
ATOM 4086 O O . PRO A 1 9 ? -5.997 -4.874 3.197 1.00 15.00 480 PRO A O 6
ATOM 4097 N N . PRO A 1 10 ? -6.525 -7.060 3.030 1.00 15.00 481 PRO A N 6
ATOM 4098 C CA . PRO A 1 10 ? -5.818 -7.484 4.261 1.00 15.00 481 PRO A CA 6
ATOM 4099 C C . PRO A 1 10 ? -4.299 -7.663 4.071 1.00 15.00 481 PRO A C 6
ATOM 4100 O O . PRO A 1 10 ? -3.676 -8.516 4.709 1.00 15.00 481 PRO A O 6
ATOM 4111 N N . GLY A 1 11 ? -3.713 -6.825 3.230 1.00 15.00 482 GLY A N 6
ATOM 4112 C CA . GLY A 1 11 ? -2.280 -6.842 2.984 1.00 15.00 482 GLY A CA 6
ATOM 4113 C C . GLY A 1 11 ? -1.690 -5.531 3.348 1.00 15.00 482 GLY A C 6
ATOM 4114 O O . GLY A 1 11 ? -0.507 -5.322 3.209 1.00 15.00 482 GLY A O 6
ATOM 4118 N N . TRP A 1 12 ? -2.521 -4.634 3.805 1.00 15.00 483 TRP A N 6
ATOM 4119 C CA . TRP A 1 12 ? -2.343 -3.280 3.384 1.00 15.00 483 TRP A CA 6
ATOM 4120 C C . TRP A 1 12 ? -2.257 -2.240 4.470 1.00 15.00 483 TRP A C 6
ATOM 4121 O O . TRP A 1 12 ? -3.086 -2.146 5.375 1.00 15.00 483 TRP A O 6
ATOM 4142 N N . GLU A 1 13 ? -1.214 -1.449 4.311 1.00 15.00 484 GLU A N 6
ATOM 4143 C CA . GLU A 1 13 ? -0.989 -0.250 5.098 1.00 15.00 484 GLU A CA 6
ATOM 4144 C C . GLU A 1 13 ? -1.281 0.940 4.209 1.00 15.00 484 GLU A C 6
ATOM 4145 O O . GLU A 1 13 ? -0.611 1.126 3.191 1.00 15.00 484 GLU A O 6
ATOM 4157 N N . MET A 1 14 ? -2.281 1.726 4.552 1.00 15.00 485 MET A N 6
ATOM 4158 C CA . MET A 1 14 ? -2.502 2.960 3.836 1.00 15.00 485 MET A CA 6
ATOM 4159 C C . MET A 1 14 ? -1.710 4.042 4.518 1.00 15.00 485 MET A C 6
ATOM 4160 O O . MET A 1 14 ? -2.074 4.524 5.592 1.00 15.00 485 MET A O 6
ATOM 4174 N N . ARG A 1 15 ? -0.586 4.364 3.926 1.00 15.00 486 ARG A N 6
ATOM 4175 C CA . ARG A 1 15 ? 0.282 5.363 4.478 1.00 15.00 486 ARG A CA 6
ATOM 4176 C C . ARG A 1 15 ? 0.402 6.529 3.528 1.00 15.00 486 ARG A C 6
ATOM 4177 O O . ARG A 1 15 ? 0.972 6.419 2.453 1.00 15.00 486 ARG A O 6
ATOM 4198 N N . ILE A 1 16 ? -0.197 7.624 3.926 1.00 15.00 487 ILE A N 6
ATOM 4199 C CA . ILE A 1 16 ? -0.078 8.873 3.212 1.00 15.00 487 ILE A CA 6
ATOM 4200 C C . ILE A 1 16 ? 1.112 9.622 3.764 1.00 15.00 487 ILE A C 6
ATOM 4201 O O . ILE A 1 16 ? 1.183 9.952 4.949 1.00 15.00 487 ILE A O 6
ATOM 4217 N N . ALA A 1 17 ? 2.058 9.849 2.881 1.00 15.00 488 ALA A N 6
ATOM 4218 C CA . ALA A 1 17 ? 3.374 10.302 3.249 1.00 15.00 488 ALA A CA 6
ATOM 4219 C C . ALA A 1 17 ? 3.406 11.813 3.280 1.00 15.00 488 ALA A C 6
ATOM 4220 O O . ALA A 1 17 ? 2.631 12.452 2.571 1.00 15.00 488 ALA A O 6
ATOM 4227 N N . PRO A 1 18 ? 4.261 12.406 4.125 1.00 15.00 489 PRO A N 6
ATOM 4228 C CA . PRO A 1 18 ? 4.378 13.868 4.262 1.00 15.00 489 PRO A CA 6
ATOM 4229 C C . PRO A 1 18 ? 4.604 14.621 2.937 1.00 15.00 489 PRO A C 6
ATOM 4230 O O . PRO A 1 18 ? 4.646 15.850 2.933 1.00 15.00 489 PRO A O 6
ATOM 4241 N N . ASN A 1 19 ? 4.757 13.907 1.818 1.00 15.00 490 ASN A N 6
ATOM 4242 C CA . ASN A 1 19 ? 4.940 14.559 0.530 1.00 15.00 490 ASN A CA 6
ATOM 4243 C C . ASN A 1 19 ? 3.640 14.519 -0.258 1.00 15.00 490 ASN A C 6
ATOM 4244 O O . ASN A 1 19 ? 3.482 15.216 -1.260 1.00 15.00 490 ASN A O 6
ATOM 4255 N N . GLY A 1 20 ? 2.718 13.677 0.191 1.00 15.00 491 GLY A N 6
ATOM 4256 C CA . GLY A 1 20 ? 1.475 13.490 -0.520 1.00 15.00 491 GLY A CA 6
ATOM 4257 C C . GLY A 1 20 ? 1.446 12.146 -1.203 1.00 15.00 491 GLY A C 6
ATOM 4258 O O . GLY A 1 20 ? 0.770 11.964 -2.216 1.00 15.00 491 GLY A O 6
ATOM 4262 N N . ARG A 1 21 ? 2.204 11.207 -0.653 1.00 15.00 492 ARG A N 6
ATOM 4263 C CA . ARG A 1 21 ? 2.294 9.868 -1.211 1.00 15.00 492 ARG A CA 6
ATOM 4264 C C . ARG A 1 21 ? 1.591 8.851 -0.329 1.00 15.00 492 ARG A C 6
ATOM 4265 O O . ARG A 1 21 ? 2.140 8.420 0.672 1.00 15.00 492 ARG A O 6
ATOM 4286 N N . PRO A 1 22 ? 0.362 8.470 -0.660 1.00 15.00 493 PRO A N 6
ATOM 4287 C CA . PRO A 1 22 ? -0.294 7.341 -0.024 1.00 15.00 493 PRO A CA 6
ATOM 4288 C C . PRO A 1 22 ? 0.020 6.081 -0.765 1.00 15.00 493 PRO A C 6
ATOM 4289 O O . PRO A 1 22 ? -0.514 5.798 -1.839 1.00 15.00 493 PRO A O 6
ATOM 4300 N N . PHE A 1 23 ? 0.966 5.361 -0.188 1.00 15.00 494 PHE A N 6
ATOM 4301 C CA . PHE A 1 23 ? 1.508 4.206 -0.809 1.00 15.00 494 PHE A CA 6
ATOM 4302 C C . PHE A 1 23 ? 0.589 3.112 -0.298 1.00 15.00 494 PHE A C 6
ATOM 4303 O O . PHE A 1 23 ? 0.424 2.990 0.919 1.00 15.00 494 PHE A O 6
ATOM 4320 N N . PHE A 1 24 ? -0.023 2.340 -1.143 1.00 15.00 495 PHE A N 6
ATOM 4321 C CA . PHE A 1 24 ? -0.805 1.238 -0.641 1.00 15.00 495 PHE A CA 6
ATOM 4322 C C . PHE A 1 24 ? 0.147 0.047 -0.543 1.00 15.00 495 PHE A C 6
ATOM 4323 O O . PHE A 1 24 ? 0.538 -0.515 -1.560 1.00 15.00 495 PHE A O 6
ATOM 4340 N N . TYR A 1 25 ? 0.599 -0.286 0.662 1.00 15.00 496 TYR A N 6
ATOM 4341 C CA . TYR A 1 25 ? 1.674 -1.268 0.804 1.00 15.00 496 TYR A CA 6
ATOM 4342 C C . TYR A 1 25 ? 1.195 -2.611 1.362 1.00 15.00 496 TYR A C 6
ATOM 4343 O O . TYR A 1 25 ? 0.550 -2.679 2.411 1.00 15.00 496 TYR A O 6
ATOM 4361 N N . ASP A 1 26 ? 1.570 -3.676 0.647 1.00 15.00 497 ASP A N 6
ATOM 4362 C CA . ASP A 1 26 ? 1.181 -5.056 0.966 1.00 15.00 497 ASP A CA 6
ATOM 4363 C C . ASP A 1 26 ? 2.234 -5.648 1.907 1.00 15.00 497 ASP A C 6
ATOM 4364 O O . ASP A 1 26 ? 3.423 -5.493 1.658 1.00 15.00 497 ASP A O 6
ATOM 4373 N N . HIS A 1 27 ? 1.828 -6.328 2.968 1.00 15.00 498 HIS A N 6
ATOM 4374 C CA . HIS A 1 27 ? 2.793 -6.856 3.933 1.00 15.00 498 HIS A CA 6
ATOM 4375 C C . HIS A 1 27 ? 3.079 -8.325 3.647 1.00 15.00 498 HIS A C 6
ATOM 4376 O O . HIS A 1 27 ? 3.919 -8.941 4.302 1.00 15.00 498 HIS A O 6
ATOM 4391 N N . ASN A 1 28 ? 2.374 -8.888 2.667 1.00 15.00 499 ASN A N 6
ATOM 4392 C CA . ASN A 1 28 ? 2.567 -10.288 2.304 1.00 15.00 499 ASN A CA 6
ATOM 4393 C C . ASN A 1 28 ? 3.814 -10.407 1.441 1.00 15.00 499 ASN A C 6
ATOM 4394 O O . ASN A 1 28 ? 4.633 -11.310 1.611 1.00 15.00 499 ASN A O 6
ATOM 4405 N N . THR A 1 29 ? 3.927 -9.488 0.497 1.00 15.00 500 THR A N 6
ATOM 4406 C CA . THR A 1 29 ? 5.055 -9.443 -0.416 1.00 15.00 500 THR A CA 6
ATOM 4407 C C . THR A 1 29 ? 5.965 -8.258 -0.106 1.00 15.00 500 THR A C 6
ATOM 4408 O O . THR A 1 29 ? 7.067 -8.155 -0.645 1.00 15.00 500 THR A O 6
ATOM 4419 N N . LYS A 1 30 ? 5.487 -7.378 0.775 1.00 15.00 501 LYS A N 6
ATOM 4420 C CA . LYS A 1 30 ? 6.186 -6.137 1.118 1.00 15.00 501 LYS A CA 6
ATOM 4421 C C . LYS A 1 30 ? 6.307 -5.234 -0.107 1.00 15.00 501 LYS A C 6
ATOM 4422 O O . LYS A 1 30 ? 7.349 -4.627 -0.353 1.00 15.00 501 LYS A O 6
ATOM 4441 N N . THR A 1 31 ? 5.210 -5.119 -0.839 1.00 15.00 502 THR A N 6
ATOM 4442 C CA . THR A 1 31 ? 5.170 -4.308 -2.045 1.00 15.00 502 THR A CA 6
ATOM 4443 C C . THR A 1 31 ? 4.570 -2.930 -1.766 1.00 15.00 502 THR A C 6
ATOM 4444 O O . THR A 1 31 ? 3.431 -2.821 -1.307 1.00 15.00 502 THR A O 6
ATOM 4455 N N . THR A 1 32 ? 5.346 -1.887 -2.022 1.00 15.00 503 THR A N 6
ATOM 4456 C CA . THR A 1 32 ? 4.842 -0.523 -1.982 1.00 15.00 503 THR A CA 6
ATOM 4457 C C . THR A 1 32 ? 4.319 -0.137 -3.363 1.00 15.00 503 THR A C 6
ATOM 4458 O O . THR A 1 32 ? 5.094 0.005 -4.308 1.00 15.00 503 THR A O 6
ATOM 4469 N N . THR A 1 33 ? 3.011 0.010 -3.487 1.00 15.00 504 THR A N 6
ATOM 4470 C CA . THR A 1 33 ? 2.407 0.262 -4.782 1.00 15.00 504 THR A CA 6
ATOM 4471 C C . THR A 1 33 ? 1.514 1.493 -4.732 1.00 15.00 504 THR A C 6
ATOM 4472 O O . THR A 1 33 ? 0.974 1.826 -3.687 1.00 15.00 504 THR A O 6
ATOM 4483 N N . TRP A 1 34 ? 1.392 2.191 -5.844 1.00 15.00 505 TRP A N 6
ATOM 4484 C CA . TRP A 1 34 ? 0.411 3.259 -5.939 1.00 15.00 505 TRP A CA 6
ATOM 4485 C C . TRP A 1 34 ? -0.759 2.766 -6.784 1.00 15.00 505 TRP A C 6
ATOM 4486 O O . TRP A 1 34 ? -1.772 3.449 -6.947 1.00 15.00 505 TRP A O 6
ATOM 4507 N N . GLU A 1 35 ? -0.587 1.567 -7.328 1.00 15.00 506 GLU A N 6
ATOM 4508 C CA . GLU A 1 35 ? -1.590 0.937 -8.174 1.00 15.00 506 GLU A CA 6
ATOM 4509 C C . GLU A 1 35 ? -2.597 0.201 -7.304 1.00 15.00 506 GLU A C 6
ATOM 4510 O O . GLU A 1 35 ? -2.241 -0.291 -6.237 1.00 15.00 506 GLU A O 6
ATOM 4522 N N . ASP A 1 36 ? -3.836 0.100 -7.773 1.00 15.00 507 ASP A N 6
ATOM 4523 C CA . ASP A 1 36 ? -4.919 -0.450 -6.959 1.00 15.00 507 ASP A CA 6
ATOM 4524 C C . ASP A 1 36 ? -4.635 -1.885 -6.525 1.00 15.00 507 ASP A C 6
ATOM 4525 O O . ASP A 1 36 ? -4.574 -2.796 -7.338 1.00 15.00 507 ASP A O 6
ATOM 4534 N N . PRO A 1 37 ? -4.453 -2.055 -5.210 1.00 15.00 508 PRO A N 6
ATOM 4535 C CA . PRO A 1 37 ? -4.162 -3.326 -4.519 1.00 15.00 508 PRO A CA 6
ATOM 4536 C C . PRO A 1 37 ? -5.375 -4.154 -4.302 1.00 15.00 508 PRO A C 6
ATOM 4537 O O . PRO A 1 37 ? -5.305 -5.286 -3.878 1.00 15.00 508 PRO A O 6
ATOM 4548 N N . ARG A 1 38 ? -6.494 -3.578 -4.569 1.00 15.00 509 ARG A N 6
ATOM 4549 C CA . ARG A 1 38 ? -7.723 -4.192 -4.278 1.00 15.00 509 ARG A CA 6
ATOM 4550 C C . ARG A 1 38 ? -7.925 -5.159 -5.398 1.00 15.00 509 ARG A C 6
ATOM 4551 O O . ARG A 1 38 ? -8.851 -5.964 -5.435 1.00 15.00 509 ARG A O 6
ATOM 4572 N N . LEU A 1 39 ? -7.026 -5.003 -6.361 1.00 15.00 510 LEU A N 6
ATOM 4573 C CA . LEU A 1 39 ? -6.963 -5.897 -7.468 1.00 15.00 510 LEU A CA 6
ATOM 4574 C C . LEU A 1 39 ? -6.583 -7.324 -7.000 1.00 15.00 510 LEU A C 6
ATOM 4575 O O . LEU A 1 39 ? -6.902 -8.315 -7.659 1.00 15.00 510 LEU A O 6
ATOM 4591 N N . LYS A 1 40 ? -5.885 -7.407 -5.855 1.00 15.00 511 LYS A N 6
ATOM 4592 C CA . LYS A 1 40 ? -5.394 -8.682 -5.309 1.00 15.00 511 LYS A CA 6
ATOM 4593 C C . LYS A 1 40 ? -6.494 -9.428 -4.576 1.00 15.00 511 LYS A C 6
ATOM 4594 O O . LYS A 1 40 ? -6.310 -10.566 -4.163 1.00 15.00 511 LYS A O 6
ATOM 4613 N N . PHE A 1 41 ? -7.628 -8.749 -4.388 1.00 15.00 512 PHE A N 6
ATOM 4614 C CA . PHE A 1 41 ? -8.787 -9.283 -3.640 1.00 15.00 512 PHE A CA 6
ATOM 4615 C C . PHE A 1 41 ? -9.158 -10.771 -3.828 1.00 15.00 512 PHE A C 6
ATOM 4616 O O . PHE A 1 41 ? -9.545 -11.460 -2.885 1.00 15.00 512 PHE A O 6
ATOM 4633 N N . PRO A 1 42 ? -9.097 -11.213 -5.042 1.00 15.00 513 PRO A N 6
ATOM 4634 C CA . PRO A 1 42 ? -9.219 -12.604 -5.486 1.00 15.00 513 PRO A CA 6
ATOM 4635 C C . PRO A 1 42 ? -8.344 -13.576 -4.675 1.00 15.00 513 PRO A C 6
ATOM 4636 O O . PRO A 1 42 ? -8.432 -14.791 -4.846 1.00 15.00 513 PRO A O 6
ATOM 4647 N N . VAL A 1 43 ? -7.462 -13.019 -3.830 1.00 15.00 514 VAL A N 6
ATOM 4648 C CA . VAL A 1 43 ? -6.608 -13.795 -2.922 1.00 15.00 514 VAL A CA 6
ATOM 4649 C C . VAL A 1 43 ? -7.416 -14.692 -1.985 1.00 15.00 514 VAL A C 6
ATOM 4650 O O . VAL A 1 43 ? -6.891 -15.574 -1.302 1.00 15.00 514 VAL A O 6
ATOM 4663 N N . HIS A 1 44 ? -8.688 -14.461 -2.017 1.00 15.00 515 HIS A N 6
ATOM 4664 C CA . HIS A 1 44 ? -9.683 -15.271 -1.314 1.00 15.00 515 HIS A CA 6
ATOM 4665 C C . HIS A 1 44 ? -11.087 -14.770 -1.638 1.00 15.00 515 HIS A C 6
ATOM 4666 O O . HIS A 1 44 ? -11.454 -13.664 -1.196 1.00 15.00 515 HIS A O 6
ATOM 4682 N N . ALA B 2 1 ? 8.113 5.075 10.733 1.00 15.00 202 ALA B N 6
ATOM 4683 C CA . ALA B 2 1 ? 9.273 4.412 10.093 1.00 15.00 202 ALA B CA 6
ATOM 4684 C C . ALA B 2 1 ? 9.038 2.911 9.948 1.00 15.00 202 ALA B C 6
ATOM 4685 O O . ALA B 2 1 ? 9.415 2.314 8.939 1.00 15.00 202 ALA B O 6
ATOM 4694 N N . GLY B 2 2 ? 8.418 2.306 10.958 1.00 15.00 203 GLY B N 6
ATOM 4695 C CA . GLY B 2 2 ? 8.121 0.885 10.906 1.00 15.00 203 GLY B CA 6
ATOM 4696 C C . GLY B 2 2 ? 7.067 0.561 9.867 1.00 15.00 203 GLY B C 6
ATOM 4697 O O . GLY B 2 2 ? 7.056 -0.530 9.295 1.00 15.00 203 GLY B O 6
ATOM 4715 N N . PRO B 2 4 ? 5.135 1.368 6.155 1.00 15.00 205 PRO B N 6
ATOM 4716 C CA . PRO B 2 4 ? 5.592 1.708 4.802 1.00 15.00 205 PRO B CA 6
ATOM 4717 C C . PRO B 2 4 ? 5.652 3.212 4.530 1.00 15.00 205 PRO B C 6
ATOM 4718 O O . PRO B 2 4 ? 4.623 3.871 4.407 1.00 15.00 205 PRO B O 6
ATOM 4729 N N . ASN B 2 5 ? 6.862 3.754 4.487 1.00 15.00 206 ASN B N 6
ATOM 4730 C CA . ASN B 2 5 ? 7.069 5.134 4.063 1.00 15.00 206 ASN B CA 6
ATOM 4731 C C . ASN B 2 5 ? 7.980 5.194 2.839 1.00 15.00 206 ASN B C 6
ATOM 4732 O O . ASN B 2 5 ? 8.080 6.220 2.181 1.00 15.00 206 ASN B O 6
ATOM 4743 N N . LEU B 2 6 ? 8.662 4.095 2.549 1.00 15.00 207 LEU B N 6
ATOM 4744 C CA . LEU B 2 6 ? 9.566 4.044 1.404 1.00 15.00 207 LEU B CA 6
ATOM 4745 C C . LEU B 2 6 ? 8.816 4.278 0.087 1.00 15.00 207 LEU B C 6
ATOM 4746 O O . LEU B 2 6 ? 8.137 3.387 -0.428 1.00 15.00 207 LEU B O 6
ATOM 4776 N N . PRO B 2 8 ? 8.421 4.311 -3.608 1.00 15.00 209 PRO B N 6
ATOM 4777 C CA . PRO B 2 8 ? 9.011 3.734 -4.808 1.00 15.00 209 PRO B CA 6
ATOM 4778 C C . PRO B 2 8 ? 8.939 4.689 -5.995 1.00 15.00 209 PRO B C 6
ATOM 4779 O O . PRO B 2 8 ? 7.855 5.142 -6.373 1.00 15.00 209 PRO B O 6
ATOM 4790 N N . ASN B 2 9 ? 10.091 5.007 -6.567 1.00 15.00 210 ASN B N 6
ATOM 4791 C CA . ASN B 2 9 ? 10.141 5.817 -7.778 1.00 15.00 210 ASN B CA 6
ATOM 4792 C C . ASN B 2 9 ? 10.018 4.928 -9.006 1.00 15.00 210 ASN B C 6
ATOM 4793 O O . ASN B 2 9 ? 10.916 4.138 -9.300 1.00 15.00 210 ASN B O 6
ATOM 4804 N N . PRO B 2 10 ? 8.898 5.035 -9.732 1.00 15.00 211 PRO B N 6
ATOM 4805 C CA . PRO B 2 10 ? 8.634 4.224 -10.906 1.00 15.00 211 PRO B CA 6
ATOM 4806 C C . PRO B 2 10 ? 9.177 4.867 -12.178 1.00 15.00 211 PRO B C 6
ATOM 4807 O O . PRO B 2 10 ? 10.346 4.609 -12.526 1.00 15.00 211 PRO B O 6
ATOM 4819 N N . GLN A 1 5 ? -7.946 -1.638 7.960 1.00 15.00 476 GLN A N 7
ATOM 4820 C CA . GLN A 1 5 ? -8.579 -0.560 7.167 1.00 15.00 476 GLN A CA 7
ATOM 4821 C C . GLN A 1 5 ? -9.721 -1.119 6.329 1.00 15.00 476 GLN A C 7
ATOM 4822 O O . GLN A 1 5 ? -9.733 -2.297 5.986 1.00 15.00 476 GLN A O 7
ATOM 4836 N N . SER A 1 6 ? -10.656 -0.254 5.972 1.00 15.00 477 SER A N 7
ATOM 4837 C CA . SER A 1 6 ? -11.897 -0.679 5.343 1.00 15.00 477 SER A CA 7
ATOM 4838 C C . SER A 1 6 ? -11.840 -0.629 3.811 1.00 15.00 477 SER A C 7
ATOM 4839 O O . SER A 1 6 ? -12.714 -1.182 3.143 1.00 15.00 477 SER A O 7
ATOM 4847 N N . PHE A 1 7 ? -10.837 0.048 3.251 1.00 15.00 478 PHE A N 7
ATOM 4848 C CA . PHE A 1 7 ? -10.842 0.343 1.809 1.00 15.00 478 PHE A CA 7
ATOM 4849 C C . PHE A 1 7 ? -10.422 -0.980 1.225 1.00 15.00 478 PHE A C 7
ATOM 4850 O O . PHE A 1 7 ? -10.896 -1.477 0.205 1.00 15.00 478 PHE A O 7
ATOM 4867 N N . LEU A 1 8 ? -9.440 -1.488 1.972 1.00 15.00 479 LEU A N 7
ATOM 4868 C CA . LEU A 1 8 ? -8.223 -2.041 1.424 1.00 15.00 479 LEU A CA 7
ATOM 4869 C C . LEU A 1 8 ? -7.927 -3.427 2.015 1.00 15.00 479 LEU A C 7
ATOM 4870 O O . LEU A 1 8 ? -8.239 -3.688 3.173 1.00 15.00 479 LEU A O 7
ATOM 4886 N N . PRO A 1 9 ? -7.315 -4.323 1.206 1.00 15.00 480 PRO A N 7
ATOM 4887 C CA . PRO A 1 9 ? -7.130 -5.750 1.555 1.00 15.00 480 PRO A CA 7
ATOM 4888 C C . PRO A 1 9 ? -6.284 -5.963 2.824 1.00 15.00 480 PRO A C 7
ATOM 4889 O O . PRO A 1 9 ? -5.630 -5.038 3.310 1.00 15.00 480 PRO A O 7
ATOM 4900 N N . PRO A 1 10 ? -6.250 -7.205 3.348 1.00 15.00 481 PRO A N 7
ATOM 4901 C CA . PRO A 1 10 ? -5.436 -7.572 4.522 1.00 15.00 481 PRO A CA 7
ATOM 4902 C C . PRO A 1 10 ? -3.946 -7.772 4.188 1.00 15.00 481 PRO A C 7
ATOM 4903 O O . PRO A 1 10 ? -3.277 -8.618 4.782 1.00 15.00 481 PRO A O 7
ATOM 4914 N N . GLY A 1 11 ? -3.425 -6.957 3.277 1.00 15.00 482 GLY A N 7
ATOM 4915 C CA . GLY A 1 11 ? -2.016 -7.009 2.909 1.00 15.00 482 GLY A CA 7
ATOM 4916 C C . GLY A 1 11 ? -1.372 -5.725 3.254 1.00 15.00 482 GLY A C 7
ATOM 4917 O O . GLY A 1 11 ? -0.191 -5.539 3.081 1.00 15.00 482 GLY A O 7
ATOM 4921 N N . TRP A 1 12 ? -2.164 -4.824 3.739 1.00 15.00 483 TRP A N 7
ATOM 4922 C CA . TRP A 1 12 ? -1.947 -3.472 3.369 1.00 15.00 483 TRP A CA 7
ATOM 4923 C C . TRP A 1 12 ? -1.809 -2.506 4.504 1.00 15.00 483 TRP A C 7
ATOM 4924 O O . TRP A 1 12 ? -2.398 -2.642 5.577 1.00 15.00 483 TRP A O 7
ATOM 4945 N N . GLU A 1 13 ? -0.993 -1.528 4.208 1.00 15.00 484 GLU A N 7
ATOM 4946 C CA . GLU A 1 13 ? -0.763 -0.393 5.067 1.00 15.00 484 GLU A CA 7
ATOM 4947 C C . GLU A 1 13 ? -0.896 0.851 4.214 1.00 15.00 484 GLU A C 7
ATOM 4948 O O . GLU A 1 13 ? -0.044 1.118 3.365 1.00 15.00 484 GLU A O 7
ATOM 4960 N N . MET A 1 14 ? -1.985 1.575 4.390 1.00 15.00 485 MET A N 7
ATOM 4961 C CA . MET A 1 14 ? -2.231 2.756 3.591 1.00 15.00 485 MET A CA 7
ATOM 4962 C C . MET A 1 14 ? -1.620 3.944 4.282 1.00 15.00 485 MET A C 7
ATOM 4963 O O . MET A 1 14 ? -2.155 4.434 5.278 1.00 15.00 485 MET A O 7
ATOM 4977 N N . ARG A 1 15 ? -0.470 4.364 3.813 1.00 15.00 486 ARG A N 7
ATOM 4978 C CA . ARG A 1 15 ? 0.158 5.533 4.373 1.00 15.00 486 ARG A CA 7
ATOM 4979 C C . ARG A 1 15 ? 0.196 6.623 3.330 1.00 15.00 486 ARG A C 7
ATOM 4980 O O . ARG A 1 15 ? 0.829 6.484 2.292 1.00 15.00 486 ARG A O 7
ATOM 5001 N N . ILE A 1 16 ? -0.518 7.683 3.606 1.00 15.00 487 ILE A N 7
ATOM 5002 C CA . ILE A 1 16 ? -0.453 8.880 2.805 1.00 15.00 487 ILE A CA 7
ATOM 5003 C C . ILE A 1 16 ? 0.631 9.742 3.381 1.00 15.00 487 ILE A C 7
ATOM 5004 O O . ILE A 1 16 ? 0.549 10.229 4.510 1.00 15.00 487 ILE A O 7
ATOM 5020 N N . ALA A 1 17 ? 1.659 9.913 2.584 1.00 15.00 488 ALA A N 7
ATOM 5021 C CA . ALA A 1 17 ? 2.911 10.414 3.065 1.00 15.00 488 ALA A CA 7
ATOM 5022 C C . ALA A 1 17 ? 2.891 11.925 2.976 1.00 15.00 488 ALA A C 7
ATOM 5023 O O . ALA A 1 17 ? 2.193 12.472 2.124 1.00 15.00 488 ALA A O 7
ATOM 5030 N N . PRO A 1 18 ? 3.616 12.617 3.864 1.00 15.00 489 PRO A N 7
ATOM 5031 C CA . PRO A 1 18 ? 3.626 14.090 3.926 1.00 15.00 489 PRO A CA 7
ATOM 5032 C C . PRO A 1 18 ? 4.058 14.783 2.624 1.00 15.00 489 PRO A C 7
ATOM 5033 O O . PRO A 1 18 ? 4.198 16.006 2.596 1.00 15.00 489 PRO A O 7
ATOM 5044 N N . ASN A 1 19 ? 4.271 14.027 1.549 1.00 15.00 490 ASN A N 7
ATOM 5045 C CA . ASN A 1 19 ? 4.571 14.622 0.257 1.00 15.00 490 ASN A CA 7
ATOM 5046 C C . ASN A 1 19 ? 3.354 14.515 -0.655 1.00 15.00 490 ASN A C 7
ATOM 5047 O O . ASN A 1 19 ? 3.284 15.167 -1.695 1.00 15.00 490 ASN A O 7
ATOM 5058 N N . GLY A 1 20 ? 2.400 13.672 -0.258 1.00 15.00 491 GLY A N 7
ATOM 5059 C CA . GLY A 1 20 ? 1.210 13.464 -1.054 1.00 15.00 491 GLY A CA 7
ATOM 5060 C C . GLY A 1 20 ? 1.198 12.081 -1.661 1.00 15.00 491 GLY A C 7
ATOM 5061 O O . GLY A 1 20 ? 0.626 11.861 -2.729 1.00 15.00 491 GLY A O 7
ATOM 5065 N N . ARG A 1 21 ? 1.836 11.147 -0.972 1.00 15.00 492 ARG A N 7
ATOM 5066 C CA . ARG A 1 21 ? 2.004 9.802 -1.484 1.00 15.00 492 ARG A CA 7
ATOM 5067 C C . ARG A 1 21 ? 1.358 8.767 -0.581 1.00 15.00 492 ARG A C 7
ATOM 5068 O O . ARG A 1 21 ? 1.913 8.408 0.447 1.00 15.00 492 ARG A O 7
ATOM 5089 N N . PRO A 1 22 ? 0.164 8.297 -0.933 1.00 15.00 493 PRO A N 7
ATOM 5090 C CA . PRO A 1 22 ? -0.455 7.152 -0.284 1.00 15.00 493 PRO A CA 7
ATOM 5091 C C . PRO A 1 22 ? -0.051 5.889 -0.963 1.00 15.00 493 PRO A C 7
ATOM 5092 O O . PRO A 1 22 ? -0.514 5.552 -2.053 1.00 15.00 493 PRO A O 7
ATOM 5103 N N . PHE A 1 23 ? 0.893 5.229 -0.320 1.00 15.00 494 PHE A N 7
ATOM 5104 C CA . PHE A 1 23 ? 1.487 4.068 -0.872 1.00 15.00 494 PHE A CA 7
ATOM 5105 C C . PHE A 1 23 ? 0.601 2.955 -0.360 1.00 15.00 494 PHE A C 7
ATOM 5106 O O . PHE A 1 23 ? 0.441 2.817 0.858 1.00 15.00 494 PHE A O 7
ATOM 5123 N N . PHE A 1 24 ? 0.009 2.187 -1.221 1.00 15.00 495 PHE A N 7
ATOM 5124 C CA . PHE A 1 24 ? -0.738 1.057 -0.751 1.00 15.00 495 PHE A CA 7
ATOM 5125 C C . PHE A 1 24 ? 0.257 -0.111 -0.690 1.00 15.00 495 PHE A C 7
ATOM 5126 O O . PHE A 1 24 ? 0.608 -0.678 -1.723 1.00 15.00 495 PHE A O 7
ATOM 5143 N N . TYR A 1 25 ? 0.792 -0.407 0.494 1.00 15.00 496 TYR A N 7
ATOM 5144 C CA . TYR A 1 25 ? 1.917 -1.343 0.596 1.00 15.00 496 TYR A CA 7
ATOM 5145 C C . TYR A 1 25 ? 1.507 -2.707 1.178 1.00 15.00 496 TYR A C 7
ATOM 5146 O O . TYR A 1 25 ? 0.932 -2.790 2.265 1.00 15.00 496 TYR A O 7
ATOM 5164 N N . ASP A 1 26 ? 1.848 -3.770 0.426 1.00 15.00 497 ASP A N 7
ATOM 5165 C CA . ASP A 1 26 ? 1.418 -5.161 0.698 1.00 15.00 497 ASP A CA 7
ATOM 5166 C C . ASP A 1 26 ? 2.455 -5.820 1.620 1.00 15.00 497 ASP A C 7
ATOM 5167 O O . ASP A 1 26 ? 3.660 -5.601 1.445 1.00 15.00 497 ASP A O 7
ATOM 5176 N N . HIS A 1 27 ? 2.020 -6.643 2.563 1.00 15.00 498 HIS A N 7
ATOM 5177 C CA . HIS A 1 27 ? 2.928 -7.211 3.559 1.00 15.00 498 HIS A CA 7
ATOM 5178 C C . HIS A 1 27 ? 3.252 -8.661 3.231 1.00 15.00 498 HIS A C 7
ATOM 5179 O O . HIS A 1 27 ? 2.569 -9.589 3.668 1.00 15.00 498 HIS A O 7
ATOM 5194 N N . ASN A 1 28 ? 4.271 -8.830 2.403 1.00 15.00 499 ASN A N 7
ATOM 5195 C CA . ASN A 1 28 ? 4.753 -10.144 1.992 1.00 15.00 499 ASN A CA 7
ATOM 5196 C C . ASN A 1 28 ? 6.139 -10.011 1.363 1.00 15.00 499 ASN A C 7
ATOM 5197 O O . ASN A 1 28 ? 7.146 -10.313 2.000 1.00 15.00 499 ASN A O 7
ATOM 5208 N N . THR A 1 29 ? 6.191 -9.501 0.143 1.00 15.00 500 THR A N 7
ATOM 5209 C CA . THR A 1 29 ? 7.451 -9.272 -0.543 1.00 15.00 500 THR A CA 7
ATOM 5210 C C . THR A 1 29 ? 7.922 -7.831 -0.361 1.00 15.00 500 THR A C 7
ATOM 5211 O O . THR A 1 29 ? 8.788 -7.355 -1.099 1.00 15.00 500 THR A O 7
ATOM 5222 N N . LYS A 1 30 ? 7.358 -7.157 0.648 1.00 15.00 501 LYS A N 7
ATOM 5223 C CA . LYS A 1 30 ? 7.709 -5.771 0.969 1.00 15.00 501 LYS A CA 7
ATOM 5224 C C . LYS A 1 30 ? 7.389 -4.865 -0.217 1.00 15.00 501 LYS A C 7
ATOM 5225 O O . LYS A 1 30 ? 8.211 -4.054 -0.636 1.00 15.00 501 LYS A O 7
ATOM 5244 N N . THR A 1 31 ? 6.176 -4.982 -0.730 1.00 15.00 502 THR A N 7
ATOM 5245 C CA . THR A 1 31 ? 5.817 -4.321 -1.972 1.00 15.00 502 THR A CA 7
ATOM 5246 C C . THR A 1 31 ? 5.079 -3.001 -1.738 1.00 15.00 502 THR A C 7
ATOM 5247 O O . THR A 1 31 ? 3.925 -2.985 -1.308 1.00 15.00 502 THR A O 7
ATOM 5258 N N . THR A 1 32 ? 5.765 -1.897 -2.013 1.00 15.00 503 THR A N 7
ATOM 5259 C CA . THR A 1 32 ? 5.145 -0.580 -2.022 1.00 15.00 503 THR A CA 7
ATOM 5260 C C . THR A 1 32 ? 4.622 -0.291 -3.425 1.00 15.00 503 THR A C 7
ATOM 5261 O O . THR A 1 32 ? 5.375 -0.346 -4.396 1.00 15.00 503 THR A O 7
ATOM 5272 N N . THR A 1 33 ? 3.336 -0.016 -3.540 1.00 15.00 504 THR A N 7
ATOM 5273 C CA . THR A 1 33 ? 2.729 0.189 -4.841 1.00 15.00 504 THR A CA 7
ATOM 5274 C C . THR A 1 33 ? 1.657 1.275 -4.746 1.00 15.00 504 THR A C 7
ATOM 5275 O O . THR A 1 33 ? 1.070 1.471 -3.692 1.00 15.00 504 THR A O 7
ATOM 5286 N N . TRP A 1 34 ? 1.433 2.011 -5.822 1.00 15.00 505 TRP A N 7
ATOM 5287 C CA . TRP A 1 34 ? 0.401 3.044 -5.816 1.00 15.00 505 TRP A CA 7
ATOM 5288 C C . TRP A 1 34 ? -0.829 2.513 -6.537 1.00 15.00 505 TRP A C 7
ATOM 5289 O O . TRP A 1 34 ? -1.893 3.137 -6.547 1.00 15.00 505 TRP A O 7
ATOM 5310 N N . GLU A 1 35 ? -0.648 1.361 -7.156 1.00 15.00 506 GLU A N 7
ATOM 5311 C CA . GLU A 1 35 ? -1.701 0.681 -7.879 1.00 15.00 506 GLU A CA 7
ATOM 5312 C C . GLU A 1 35 ? -2.727 0.146 -6.897 1.00 15.00 506 GLU A C 7
ATOM 5313 O O . GLU A 1 35 ? -2.374 -0.307 -5.808 1.00 15.00 506 GLU A O 7
ATOM 5325 N N . ASP A 1 36 ? -3.989 0.189 -7.287 1.00 15.00 507 ASP A N 7
ATOM 5326 C CA . ASP A 1 36 ? -5.073 -0.213 -6.406 1.00 15.00 507 ASP A CA 7
ATOM 5327 C C . ASP A 1 36 ? -4.989 -1.698 -6.058 1.00 15.00 507 ASP A C 7
ATOM 5328 O O . ASP A 1 36 ? -5.180 -2.553 -6.898 1.00 15.00 507 ASP A O 7
ATOM 5337 N N . PRO A 1 37 ? -4.744 -1.997 -4.782 1.00 15.00 508 PRO A N 7
ATOM 5338 C CA . PRO A 1 37 ? -4.512 -3.351 -4.254 1.00 15.00 508 PRO A CA 7
ATOM 5339 C C . PRO A 1 37 ? -5.780 -4.100 -4.066 1.00 15.00 508 PRO A C 7
ATOM 5340 O O . PRO A 1 37 ? -5.794 -5.284 -3.765 1.00 15.00 508 PRO A O 7
ATOM 5351 N N . ARG A 1 38 ? -6.843 -3.384 -4.213 1.00 15.00 509 ARG A N 7
ATOM 5352 C CA . ARG A 1 38 ? -8.128 -3.887 -3.957 1.00 15.00 509 ARG A CA 7
ATOM 5353 C C . ARG A 1 38 ? -8.476 -4.661 -5.184 1.00 15.00 509 ARG A C 7
ATOM 5354 O O . ARG A 1 38 ? -9.491 -5.342 -5.279 1.00 15.00 509 ARG A O 7
ATOM 5375 N N . LEU A 1 39 ? -7.596 -4.479 -6.166 1.00 15.00 510 LEU A N 7
ATOM 5376 C CA . LEU A 1 39 ? -7.662 -5.246 -7.360 1.00 15.00 510 LEU A CA 7
ATOM 5377 C C . LEU A 1 39 ? -7.414 -6.729 -7.035 1.00 15.00 510 LEU A C 7
ATOM 5378 O O . LEU A 1 39 ? -7.842 -7.625 -7.760 1.00 15.00 510 LEU A O 7
ATOM 5394 N N . LYS A 1 40 ? -6.682 -6.952 -5.938 1.00 15.00 511 LYS A N 7
ATOM 5395 C CA . LYS A 1 40 ? -6.190 -8.276 -5.545 1.00 15.00 511 LYS A CA 7
ATOM 5396 C C . LYS A 1 40 ? -7.290 -9.111 -4.914 1.00 15.00 511 LYS A C 7
ATOM 5397 O O . LYS A 1 40 ? -7.110 -10.300 -4.661 1.00 15.00 511 LYS A O 7
ATOM 5416 N N . PHE A 1 41 ? -8.418 -8.462 -4.645 1.00 15.00 512 PHE A N 7
ATOM 5417 C CA . PHE A 1 41 ? -9.538 -9.035 -3.860 1.00 15.00 512 PHE A CA 7
ATOM 5418 C C . PHE A 1 41 ? -9.955 -10.513 -4.047 1.00 15.00 512 PHE A C 7
ATOM 5419 O O . PHE A 1 41 ? -10.452 -11.152 -3.122 1.00 15.00 512 PHE A O 7
ATOM 5436 N N . PRO A 1 42 ? -9.800 -11.006 -5.228 1.00 15.00 513 PRO A N 7
ATOM 5437 C CA . PRO A 1 42 ? -9.845 -12.416 -5.612 1.00 15.00 513 PRO A CA 7
ATOM 5438 C C . PRO A 1 42 ? -9.012 -13.329 -4.684 1.00 15.00 513 PRO A C 7
ATOM 5439 O O . PRO A 1 42 ? -9.028 -14.552 -4.846 1.00 15.00 513 PRO A O 7
ATOM 5450 N N . VAL A 1 43 ? -8.214 -12.716 -3.774 1.00 15.00 514 VAL A N 7
ATOM 5451 C CA . VAL A 1 43 ? -7.427 -13.435 -2.737 1.00 15.00 514 VAL A CA 7
ATOM 5452 C C . VAL A 1 43 ? -8.217 -14.505 -1.992 1.00 15.00 514 VAL A C 7
ATOM 5453 O O . VAL A 1 43 ? -7.654 -15.303 -1.245 1.00 15.00 514 VAL A O 7
ATOM 5466 N N . HIS A 1 44 ? -9.497 -14.488 -2.231 1.00 15.00 515 HIS A N 7
ATOM 5467 C CA . HIS A 1 44 ? -10.487 -15.401 -1.639 1.00 15.00 515 HIS A CA 7
ATOM 5468 C C . HIS A 1 44 ? -10.223 -15.676 -0.157 1.00 15.00 515 HIS A C 7
ATOM 5469 O O . HIS A 1 44 ? -10.693 -14.875 0.678 1.00 15.00 515 HIS A O 7
ATOM 5485 N N . ALA B 2 1 ? 5.893 3.017 12.833 1.00 15.00 202 ALA B N 7
ATOM 5486 C CA . ALA B 2 1 ? 7.088 2.279 13.311 1.00 15.00 202 ALA B CA 7
ATOM 5487 C C . ALA B 2 1 ? 7.763 1.546 12.156 1.00 15.00 202 ALA B C 7
ATOM 5488 O O . ALA B 2 1 ? 8.905 1.839 11.806 1.00 15.00 202 ALA B O 7
ATOM 5497 N N . GLY B 2 2 ? 7.057 0.584 11.575 1.00 15.00 203 GLY B N 7
ATOM 5498 C CA . GLY B 2 2 ? 7.560 -0.121 10.410 1.00 15.00 203 GLY B CA 7
ATOM 5499 C C . GLY B 2 2 ? 6.671 0.122 9.214 1.00 15.00 203 GLY B C 7
ATOM 5500 O O . GLY B 2 2 ? 6.548 -0.722 8.322 1.00 15.00 203 GLY B O 7
ATOM 5518 N N . PRO B 2 4 ? 5.092 1.707 5.784 1.00 15.00 205 PRO B N 7
ATOM 5519 C CA . PRO B 2 4 ? 5.523 2.084 4.436 1.00 15.00 205 PRO B CA 7
ATOM 5520 C C . PRO B 2 4 ? 5.592 3.598 4.215 1.00 15.00 205 PRO B C 7
ATOM 5521 O O . PRO B 2 4 ? 4.566 4.268 4.149 1.00 15.00 205 PRO B O 7
ATOM 5532 N N . ASN B 2 5 ? 6.812 4.137 4.176 1.00 15.00 206 ASN B N 7
ATOM 5533 C CA . ASN B 2 5 ? 7.028 5.540 3.822 1.00 15.00 206 ASN B CA 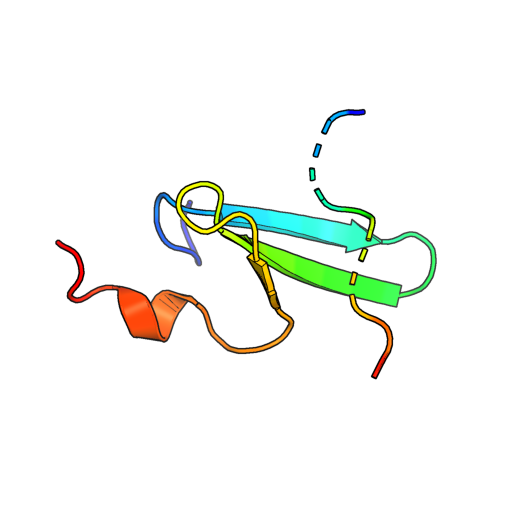7
ATOM 5534 C C . ASN B 2 5 ? 7.918 5.674 2.586 1.00 15.00 206 ASN B C 7
ATOM 5535 O O . ASN B 2 5 ? 8.010 6.739 1.982 1.00 15.00 206 ASN B O 7
ATOM 5546 N N . LEU B 2 6 ? 8.594 4.597 2.218 1.00 15.00 207 LEU B N 7
ATOM 5547 C CA . LEU B 2 6 ? 9.478 4.632 1.060 1.00 15.00 207 LEU B CA 7
ATOM 5548 C C . LEU B 2 6 ? 8.670 4.685 -0.239 1.00 15.00 207 LEU B C 7
ATOM 5549 O O . LEU B 2 6 ? 8.003 3.715 -0.608 1.00 15.00 207 LEU B O 7
ATOM 5579 N N . PRO B 2 8 ? 8.211 4.203 -3.875 1.00 15.00 209 PRO B N 7
ATOM 5580 C CA . PRO B 2 8 ? 8.844 3.475 -4.981 1.00 15.00 209 PRO B CA 7
ATOM 5581 C C . PRO B 2 8 ? 9.228 4.389 -6.135 1.00 15.00 209 PRO B C 7
ATOM 5582 O O . PRO B 2 8 ? 8.382 5.090 -6.696 1.00 15.00 209 PRO B O 7
ATOM 5593 N N . ASN B 2 9 ? 10.505 4.386 -6.469 1.00 15.00 210 ASN B N 7
ATOM 5594 C CA . ASN B 2 9 ? 10.990 5.117 -7.622 1.00 15.00 210 ASN B CA 7
ATOM 5595 C C . ASN B 2 9 ? 10.888 4.240 -8.866 1.00 15.00 210 ASN B C 7
ATOM 5596 O O . ASN B 2 9 ? 11.505 3.175 -8.948 1.00 15.00 210 ASN B O 7
ATOM 5607 N N . PRO B 2 10 ? 10.068 4.653 -9.836 1.00 15.00 211 PRO B N 7
ATOM 5608 C CA . PRO B 2 10 ? 9.867 3.920 -11.070 1.00 15.00 211 PRO B CA 7
ATOM 5609 C C . PRO B 2 10 ? 10.865 4.334 -12.145 1.00 15.00 211 PRO B C 7
ATOM 5610 O O . PRO B 2 10 ? 10.612 5.341 -12.838 1.00 15.00 211 PRO B O 7
ATOM 5622 N N . GLN A 1 5 ? -8.935 -3.641 6.927 1.00 15.00 476 GLN A N 8
ATOM 5623 C CA . GLN A 1 5 ? -8.750 -2.275 6.400 1.00 15.00 476 GLN A CA 8
ATOM 5624 C C . GLN A 1 5 ? -9.980 -1.840 5.628 1.00 15.00 476 GLN A C 8
ATOM 5625 O O . GLN A 1 5 ? -10.649 -2.639 4.978 1.00 15.00 476 GLN A O 8
ATOM 5639 N N . SER A 1 6 ? -10.225 -0.553 5.677 1.00 15.00 477 SER A N 8
ATOM 5640 C CA . SER A 1 6 ? -11.504 0.010 5.262 1.00 15.00 477 SER A CA 8
ATOM 5641 C C . SER A 1 6 ? -11.739 -0.059 3.749 1.00 15.00 477 SER A C 8
ATOM 5642 O O . SER A 1 6 ? -12.813 -0.459 3.306 1.00 15.00 477 SER A O 8
ATOM 5650 N N . PHE A 1 7 ? -10.747 0.345 2.964 1.00 15.00 478 PHE A N 8
ATOM 5651 C CA . PHE A 1 7 ? -10.954 0.550 1.520 1.00 15.00 478 PHE A CA 8
ATOM 5652 C C . PHE A 1 7 ? -10.583 -0.797 0.950 1.00 15.00 478 PHE A C 8
ATOM 5653 O O . PHE A 1 7 ? -11.077 -1.285 -0.065 1.00 15.00 478 PHE A O 8
ATOM 5670 N N . LEU A 1 8 ? -9.627 -1.332 1.707 1.00 15.00 479 LEU A N 8
ATOM 5671 C CA . LEU A 1 8 ? -8.406 -1.890 1.186 1.00 15.00 479 LEU A CA 8
ATOM 5672 C C . LEU A 1 8 ? -8.158 -3.288 1.785 1.00 15.00 479 LEU A C 8
ATOM 5673 O O . LEU A 1 8 ? -8.579 -3.559 2.909 1.00 15.00 479 LEU A O 8
ATOM 5689 N N . PRO A 1 9 ? -7.483 -4.186 1.034 1.00 15.00 480 PRO A N 8
ATOM 5690 C CA . PRO A 1 9 ? -7.322 -5.612 1.413 1.00 15.00 480 PRO A CA 8
ATOM 5691 C C . PRO A 1 9 ? -6.594 -5.791 2.770 1.00 15.00 480 PRO A C 8
ATOM 5692 O O . PRO A 1 9 ? -6.062 -4.830 3.327 1.00 15.00 480 PRO A O 8
ATOM 5703 N N . PRO A 1 10 ? -6.535 -7.033 3.307 1.00 15.00 481 PRO A N 8
ATOM 5704 C CA . PRO A 1 10 ? -5.916 -7.333 4.620 1.00 15.00 481 PRO A CA 8
ATOM 5705 C C . PRO A 1 10 ? -4.374 -7.376 4.595 1.00 15.00 481 PRO A C 8
ATOM 5706 O O . PRO A 1 10 ? -3.747 -7.980 5.467 1.00 15.00 481 PRO A O 8
ATOM 5717 N N . GLY A 1 11 ? -3.773 -6.689 3.636 1.00 15.00 482 GLY A N 8
ATOM 5718 C CA . GLY A 1 11 ? -2.326 -6.652 3.508 1.00 15.00 482 GLY A CA 8
ATOM 5719 C C . GLY A 1 11 ? -1.827 -5.272 3.731 1.00 15.00 482 GLY A C 8
ATOM 5720 O O . GLY A 1 11 ? -0.649 -5.024 3.636 1.00 15.00 482 GLY A O 8
ATOM 5724 N N . TRP A 1 12 ? -2.724 -4.367 4.019 1.00 15.00 483 TRP A N 8
ATOM 5725 C CA . TRP A 1 12 ? -2.556 -3.060 3.466 1.00 15.00 483 TRP A CA 8
ATOM 5726 C C . TRP A 1 12 ? -2.519 -1.911 4.432 1.00 15.00 483 TRP A C 8
ATOM 5727 O O . TRP A 1 12 ? -3.448 -1.635 5.193 1.00 15.00 483 TRP A O 8
ATOM 5748 N N . GLU A 1 13 ? -1.396 -1.240 4.326 1.00 15.00 484 GLU A N 8
ATOM 5749 C CA . GLU A 1 13 ? -1.122 -0.013 5.036 1.00 15.00 484 GLU A CA 8
ATOM 5750 C C . GLU A 1 13 ? -1.327 1.138 4.070 1.00 15.00 484 GLU A C 8
ATOM 5751 O O . GLU A 1 13 ? -0.546 1.296 3.134 1.00 15.00 484 GLU A O 8
ATOM 5763 N N . MET A 1 14 ? -2.384 1.908 4.244 1.00 15.00 485 MET A N 8
ATOM 5764 C CA . MET A 1 14 ? -2.560 3.081 3.417 1.00 15.00 485 MET A CA 8
ATOM 5765 C C . MET A 1 14 ? -1.887 4.247 4.090 1.00 15.00 485 MET A C 8
ATOM 5766 O O . MET A 1 14 ? -2.438 4.855 5.007 1.00 15.00 485 MET A O 8
ATOM 5780 N N . ARG A 1 15 ? -0.672 4.510 3.685 1.00 15.00 486 ARG A N 8
ATOM 5781 C CA . ARG A 1 15 ? 0.061 5.620 4.233 1.00 15.00 486 ARG A CA 8
ATOM 5782 C C . ARG A 1 15 ? 0.185 6.708 3.193 1.00 15.00 486 ARG A C 8
ATOM 5783 O O . ARG A 1 15 ? 0.856 6.542 2.186 1.00 15.00 486 ARG A O 8
ATOM 5804 N N . ILE A 1 16 ? -0.514 7.795 3.428 1.00 15.00 487 ILE A N 8
ATOM 5805 C CA . ILE A 1 16 ? -0.372 8.987 2.623 1.00 15.00 487 ILE A CA 8
ATOM 5806 C C . ILE A 1 16 ? 0.706 9.825 3.250 1.00 15.00 487 ILE A C 8
ATOM 5807 O O . ILE A 1 16 ? 0.604 10.252 4.399 1.00 15.00 487 ILE A O 8
ATOM 5823 N N . ALA A 1 17 ? 1.756 10.026 2.492 1.00 15.00 488 ALA A N 8
ATOM 5824 C CA . ALA A 1 17 ? 2.968 10.574 3.025 1.00 15.00 488 ALA A CA 8
ATOM 5825 C C . ALA A 1 17 ? 2.905 12.088 2.928 1.00 15.00 488 ALA A C 8
ATOM 5826 O O . ALA A 1 17 ? 2.248 12.607 2.024 1.00 15.00 488 ALA A O 8
ATOM 5833 N N . PRO A 1 18 ? 3.561 12.818 3.845 1.00 15.00 489 PRO A N 8
ATOM 5834 C CA . PRO A 1 18 ? 3.493 14.293 3.897 1.00 15.00 489 PRO A CA 8
ATOM 5835 C C . PRO A 1 18 ? 3.940 14.983 2.600 1.00 15.00 489 PRO A C 8
ATOM 5836 O O . PRO A 1 18 ? 3.867 16.205 2.481 1.00 15.00 489 PRO A O 8
ATOM 5847 N N . ASN A 1 19 ? 4.406 14.201 1.638 1.00 15.00 490 ASN A N 8
ATOM 5848 C CA . ASN A 1 19 ? 4.842 14.725 0.352 1.00 15.00 490 ASN A CA 8
ATOM 5849 C C . ASN A 1 19 ? 3.801 14.453 -0.725 1.00 15.00 490 ASN A C 8
ATOM 5850 O O . ASN A 1 19 ? 3.863 15.021 -1.814 1.00 15.00 490 ASN A O 8
ATOM 5861 N N . GLY A 1 20 ? 2.857 13.564 -0.434 1.00 15.00 491 GLY A N 8
ATOM 5862 C CA . GLY A 1 20 ? 1.827 13.248 -1.408 1.00 15.00 491 GLY A CA 8
ATOM 5863 C C . GLY A 1 20 ? 1.968 11.841 -1.932 1.00 15.00 491 GLY A C 8
ATOM 5864 O O . GLY A 1 20 ? 1.631 11.550 -3.077 1.00 15.00 491 GLY A O 8
ATOM 5868 N N . ARG A 1 21 ? 2.486 10.972 -1.083 1.00 15.00 492 ARG A N 8
ATOM 5869 C CA . ARG A 1 21 ? 2.685 9.576 -1.426 1.00 15.00 492 ARG A CA 8
ATOM 5870 C C . ARG A 1 21 ? 1.794 8.668 -0.598 1.00 15.00 492 ARG A C 8
ATOM 5871 O O . ARG A 1 21 ? 2.146 8.334 0.521 1.00 15.00 492 ARG A O 8
ATOM 5892 N N . PRO A 1 22 ? 0.621 8.292 -1.086 1.00 15.00 493 PRO A N 8
ATOM 5893 C CA . PRO A 1 22 ? -0.154 7.225 -0.478 1.00 15.00 493 PRO A CA 8
ATOM 5894 C C . PRO A 1 22 ? 0.219 5.903 -1.065 1.00 15.00 493 PRO A C 8
ATOM 5895 O O . PRO A 1 22 ? -0.164 5.549 -2.182 1.00 15.00 493 PRO A O 8
ATOM 5906 N N . PHE A 1 23 ? 1.051 5.210 -0.311 1.00 15.00 494 PHE A N 8
ATOM 5907 C CA . PHE A 1 23 ? 1.563 3.957 -0.737 1.00 15.00 494 PHE A CA 8
ATOM 5908 C C . PHE A 1 23 ? 0.551 2.953 -0.223 1.00 15.00 494 PHE A C 8
ATOM 5909 O O . PHE A 1 23 ? 0.269 2.929 0.977 1.00 15.00 494 PHE A O 8
ATOM 5926 N N . PHE A 1 24 ? -0.008 2.152 -1.079 1.00 15.00 495 PHE A N 8
ATOM 5927 C CA . PHE A 1 24 ? -0.825 1.061 -0.620 1.00 15.00 495 PHE A CA 8
ATOM 5928 C C . PHE A 1 24 ? 0.132 -0.119 -0.440 1.00 15.00 495 PHE A C 8
ATOM 5929 O O . PHE A 1 24 ? 0.553 -0.729 -1.423 1.00 15.00 495 PHE A O 8
ATOM 5946 N N . TYR A 1 25 ? 0.564 -0.379 0.790 1.00 15.00 496 TYR A N 8
ATOM 5947 C CA . TYR A 1 25 ? 1.644 -1.344 1.014 1.00 15.00 496 TYR A CA 8
ATOM 5948 C C . TYR A 1 25 ? 1.164 -2.629 1.706 1.00 15.00 496 TYR A C 8
ATOM 5949 O O . TYR A 1 25 ? 0.494 -2.583 2.740 1.00 15.00 496 TYR A O 8
ATOM 5967 N N . ASP A 1 26 ? 1.555 -3.775 1.124 1.00 15.00 497 ASP A N 8
ATOM 5968 C CA . ASP A 1 26 ? 1.147 -5.108 1.602 1.00 15.00 497 ASP A CA 8
ATOM 5969 C C . ASP A 1 26 ? 2.176 -5.591 2.637 1.00 15.00 497 ASP A C 8
ATOM 5970 O O . ASP A 1 26 ? 3.377 -5.511 2.378 1.00 15.00 497 ASP A O 8
ATOM 5979 N N . HIS A 1 27 ? 1.728 -6.120 3.774 1.00 15.00 498 HIS A N 8
ATOM 5980 C CA . HIS A 1 27 ? 2.647 -6.468 4.871 1.00 15.00 498 HIS A CA 8
ATOM 5981 C C . HIS A 1 27 ? 3.206 -7.880 4.710 1.00 15.00 498 HIS A C 8
ATOM 5982 O O . HIS A 1 27 ? 4.086 -8.291 5.464 1.00 15.00 498 HIS A O 8
ATOM 5997 N N . ASN A 1 28 ? 2.695 -8.620 3.739 1.00 15.00 499 ASN A N 8
ATOM 5998 C CA . ASN A 1 28 ? 3.076 -10.021 3.577 1.00 15.00 499 ASN A CA 8
ATOM 5999 C C . ASN A 1 28 ? 4.174 -10.146 2.536 1.00 15.00 499 ASN A C 8
ATOM 6000 O O . ASN A 1 28 ? 5.177 -10.836 2.739 1.00 15.00 499 ASN A O 8
ATOM 6011 N N . THR A 1 29 ? 3.966 -9.484 1.411 1.00 15.00 500 THR A N 8
ATOM 6012 C CA . THR A 1 29 ? 4.931 -9.491 0.325 1.00 15.00 500 THR A CA 8
ATOM 6013 C C . THR A 1 29 ? 5.848 -8.269 0.426 1.00 15.00 500 THR A C 8
ATOM 6014 O O . THR A 1 29 ? 6.818 -8.137 -0.325 1.00 15.00 500 THR A O 8
ATOM 6025 N N . LYS A 1 30 ? 5.533 -7.390 1.381 1.00 15.00 501 LYS A N 8
ATOM 6026 C CA . LYS A 1 30 ? 6.285 -6.153 1.601 1.00 15.00 501 LYS A CA 8
ATOM 6027 C C . LYS A 1 30 ? 6.268 -5.285 0.349 1.00 15.00 501 LYS A C 8
ATOM 6028 O O . LYS A 1 30 ? 7.261 -4.639 0.010 1.00 15.00 501 LYS A O 8
ATOM 6047 N N . THR A 1 31 ? 5.128 -5.232 -0.315 1.00 15.00 502 THR A N 8
ATOM 6048 C CA . THR A 1 31 ? 5.036 -4.516 -1.571 1.00 15.00 502 THR A CA 8
ATOM 6049 C C . THR A 1 31 ? 4.508 -3.103 -1.376 1.00 15.00 502 THR A C 8
ATOM 6050 O O . THR A 1 31 ? 3.354 -2.908 -0.989 1.00 15.00 502 THR A O 8
ATOM 6061 N N . THR A 1 32 ? 5.359 -2.123 -1.636 1.00 15.00 503 THR A N 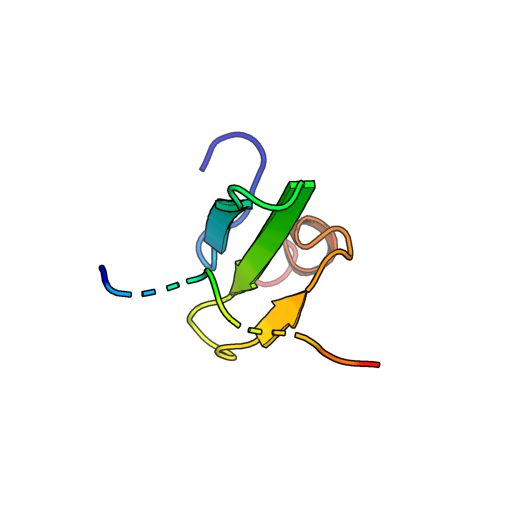8
ATOM 6062 C CA . THR A 1 32 ? 4.933 -0.740 -1.689 1.00 15.00 503 THR A CA 8
ATOM 6063 C C . THR A 1 32 ? 4.513 -0.417 -3.114 1.00 15.00 503 THR A C 8
ATOM 6064 O O . THR A 1 32 ? 5.307 -0.528 -4.049 1.00 15.00 503 THR A O 8
ATOM 6075 N N . THR A 1 33 ? 3.253 -0.063 -3.285 1.00 15.00 504 THR A N 8
ATOM 6076 C CA . THR A 1 33 ? 2.698 0.137 -4.606 1.00 15.00 504 THR A CA 8
ATOM 6077 C C . THR A 1 33 ? 1.675 1.266 -4.556 1.00 15.00 504 THR A C 8
ATOM 6078 O O . THR A 1 33 ? 0.998 1.425 -3.557 1.00 15.00 504 THR A O 8
ATOM 6089 N N . TRP A 1 34 ? 1.578 2.077 -5.593 1.00 15.00 505 TRP A N 8
ATOM 6090 C CA . TRP A 1 34 ? 0.551 3.111 -5.602 1.00 15.00 505 TRP A CA 8
ATOM 6091 C C . TRP A 1 34 ? -0.642 2.592 -6.390 1.00 15.00 505 TRP A C 8
ATOM 6092 O O . TRP A 1 34 ? -1.726 3.174 -6.372 1.00 15.00 505 TRP A O 8
ATOM 6113 N N . GLU A 1 35 ? -0.406 1.501 -7.109 1.00 15.00 506 GLU A N 8
ATOM 6114 C CA . GLU A 1 35 ? -1.443 0.834 -7.873 1.00 15.00 506 GLU A CA 8
ATOM 6115 C C . GLU A 1 35 ? -2.425 0.169 -6.918 1.00 15.00 506 GLU A C 8
ATOM 6116 O O . GLU A 1 35 ? -2.021 -0.458 -5.943 1.00 15.00 506 GLU A O 8
ATOM 6128 N N . ASP A 1 36 ? -3.707 0.292 -7.225 1.00 15.00 507 ASP A N 8
ATOM 6129 C CA . ASP A 1 36 ? -4.770 -0.165 -6.336 1.00 15.00 507 ASP A CA 8
ATOM 6130 C C . ASP A 1 36 ? -4.685 -1.666 -6.051 1.00 15.00 507 ASP A C 8
ATOM 6131 O O . ASP A 1 36 ? -4.946 -2.484 -6.908 1.00 15.00 507 ASP A O 8
ATOM 6140 N N . PRO A 1 37 ? -4.356 -2.003 -4.799 1.00 15.00 508 PRO A N 8
ATOM 6141 C CA . PRO A 1 37 ? -4.132 -3.377 -4.291 1.00 15.00 508 PRO A CA 8
ATOM 6142 C C . PRO A 1 37 ? -5.386 -4.168 -4.153 1.00 15.00 508 PRO A C 8
ATOM 6143 O O . PRO A 1 37 ? -5.359 -5.357 -3.865 1.00 15.00 508 PRO A O 8
ATOM 6154 N N . ARG A 1 38 ? -6.489 -3.498 -4.324 1.00 15.00 509 ARG A N 8
ATOM 6155 C CA . ARG A 1 38 ? -7.756 -4.099 -4.164 1.00 15.00 509 ARG A CA 8
ATOM 6156 C C . ARG A 1 38 ? -7.939 -4.864 -5.437 1.00 15.00 509 ARG A C 8
ATOM 6157 O O . ARG A 1 38 ? -8.889 -5.619 -5.635 1.00 15.00 509 ARG A O 8
ATOM 6178 N N . LEU A 1 39 ? -6.988 -4.587 -6.333 1.00 15.00 510 LEU A N 8
ATOM 6179 C CA . LEU A 1 39 ? -6.858 -5.336 -7.539 1.00 15.00 510 LEU A CA 8
ATOM 6180 C C . LEU A 1 39 ? -6.618 -6.812 -7.201 1.00 15.00 510 LEU A C 8
ATOM 6181 O O . LEU A 1 39 ? -6.990 -7.715 -7.950 1.00 15.00 510 LEU A O 8
ATOM 6197 N N . LYS A 1 40 ? -5.962 -7.019 -6.054 1.00 15.00 511 LYS A N 8
ATOM 6198 C CA . LYS A 1 40 ? -5.394 -8.310 -5.664 1.00 15.00 511 LYS A CA 8
ATOM 6199 C C . LYS A 1 40 ? -6.451 -9.265 -5.161 1.00 15.00 511 LYS A C 8
ATOM 6200 O O . LYS A 1 40 ? -6.167 -10.431 -4.926 1.00 15.00 511 LYS A O 8
ATOM 6219 N N . PHE A 1 41 ? -7.648 -8.743 -4.962 1.00 15.00 512 PHE A N 8
ATOM 6220 C CA . PHE A 1 41 ? -8.729 -9.435 -4.237 1.00 15.00 512 PHE A CA 8
ATOM 6221 C C . PHE A 1 41 ? -8.939 -10.947 -4.447 1.00 15.00 512 PHE A C 8
ATOM 6222 O O . PHE A 1 41 ? -9.259 -11.684 -3.513 1.00 15.00 512 PHE A O 8
ATOM 6239 N N . PRO A 1 42 ? -8.789 -11.370 -5.658 1.00 15.00 513 PRO A N 8
ATOM 6240 C CA . PRO A 1 42 ? -8.720 -12.766 -6.094 1.00 15.00 513 PRO A CA 8
ATOM 6241 C C . PRO A 1 42 ? -7.693 -13.588 -5.291 1.00 15.00 513 PRO A C 8
ATOM 6242 O O . PRO A 1 42 ? -7.616 -14.809 -5.430 1.00 15.00 513 PRO A O 8
ATOM 6253 N N . VAL A 1 43 ? -6.888 -12.892 -4.476 1.00 15.00 514 VAL A N 8
ATOM 6254 C CA . VAL A 1 43 ? -5.922 -13.513 -3.563 1.00 15.00 514 VAL A CA 8
ATOM 6255 C C . VAL A 1 43 ? -6.616 -14.381 -2.527 1.00 15.00 514 VAL A C 8
ATOM 6256 O O . VAL A 1 43 ? -6.002 -15.144 -1.782 1.00 15.00 514 VAL A O 8
ATOM 6269 N N . HIS A 1 44 ? -7.899 -14.249 -2.515 1.00 15.00 515 HIS A N 8
ATOM 6270 C CA . HIS A 1 44 ? -8.763 -14.984 -1.605 1.00 15.00 515 HIS A CA 8
ATOM 6271 C C . HIS A 1 44 ? -9.881 -15.653 -2.385 1.00 15.00 515 HIS A C 8
ATOM 6272 O O . HIS A 1 44 ? -9.653 -16.757 -2.913 1.00 15.00 515 HIS A O 8
ATOM 6288 N N . ALA B 2 1 ? 10.269 1.584 11.115 1.00 15.00 202 ALA B N 8
ATOM 6289 C CA . ALA B 2 1 ? 10.420 1.141 9.710 1.00 15.00 202 ALA B CA 8
ATOM 6290 C C . ALA B 2 1 ? 9.361 0.101 9.348 1.00 15.00 202 ALA B C 8
ATOM 6291 O O . ALA B 2 1 ? 9.465 -0.569 8.320 1.00 15.00 202 ALA B O 8
ATOM 6300 N N . GLY B 2 2 ? 8.339 -0.023 10.191 1.00 15.00 203 GLY B N 8
ATOM 6301 C CA . GLY B 2 2 ? 7.295 -1.002 9.952 1.00 15.00 203 GLY B CA 8
ATOM 6302 C C . GLY B 2 2 ? 6.201 -0.477 9.042 1.00 15.00 203 GLY B C 8
ATOM 6303 O O . GLY B 2 2 ? 5.531 -1.250 8.356 1.00 15.00 203 GLY B O 8
ATOM 6321 N N . PRO B 2 4 ? 4.874 1.774 5.792 1.00 15.00 205 PRO B N 8
ATOM 6322 C CA . PRO B 2 4 ? 5.288 2.176 4.449 1.00 15.00 205 PRO B CA 8
ATOM 6323 C C . PRO B 2 4 ? 5.575 3.672 4.320 1.00 15.00 205 PRO B C 8
ATOM 6324 O O . PRO B 2 4 ? 4.657 4.487 4.324 1.00 15.00 205 PRO B O 8
ATOM 6335 N N . ASN B 2 5 ? 6.855 4.028 4.302 1.00 15.00 206 ASN B N 8
ATOM 6336 C CA . ASN B 2 5 ? 7.269 5.393 3.977 1.00 15.00 206 ASN B CA 8
ATOM 6337 C C . ASN B 2 5 ? 8.182 5.416 2.748 1.00 15.00 206 ASN B C 8
ATOM 6338 O O . ASN B 2 5 ? 8.433 6.467 2.167 1.00 15.00 206 ASN B O 8
ATOM 6349 N N . LEU B 2 6 ? 8.704 4.258 2.364 1.00 15.00 207 LEU B N 8
ATOM 6350 C CA . LEU B 2 6 ? 9.570 4.176 1.192 1.00 15.00 207 LEU B CA 8
ATOM 6351 C C . LEU B 2 6 ? 8.747 4.315 -0.087 1.00 15.00 207 LEU B C 8
ATOM 6352 O O . LEU B 2 6 ? 7.984 3.414 -0.448 1.00 15.00 207 LEU B O 8
ATOM 6382 N N . PRO B 2 8 ? 8.022 4.040 -3.747 1.00 15.00 209 PRO B N 8
ATOM 6383 C CA . PRO B 2 8 ? 8.478 3.397 -4.984 1.00 15.00 209 PRO B CA 8
ATOM 6384 C C . PRO B 2 8 ? 8.694 4.418 -6.096 1.00 15.00 209 PRO B C 8
ATOM 6385 O O . PRO B 2 8 ? 7.832 5.260 -6.351 1.00 15.00 209 PRO B O 8
ATOM 6396 N N . ASN B 2 9 ? 9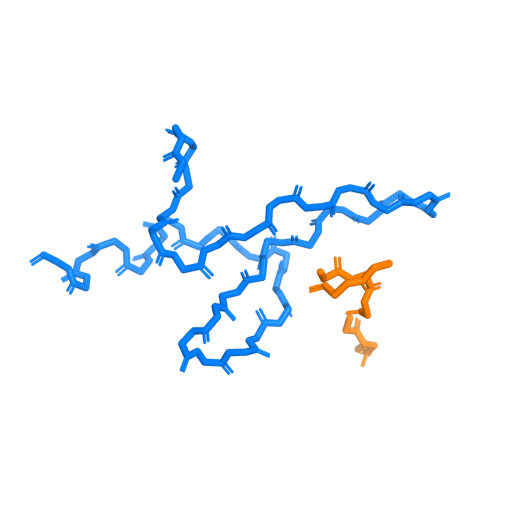.831 4.337 -6.766 1.00 15.00 210 ASN B N 8
ATOM 6397 C CA . ASN B 2 9 ? 10.158 5.284 -7.823 1.00 15.00 210 ASN B CA 8
ATOM 6398 C C . ASN B 2 9 ? 9.265 5.067 -9.040 1.00 15.00 210 ASN B C 8
ATOM 6399 O O . ASN B 2 9 ? 9.191 3.964 -9.581 1.00 15.00 210 ASN B O 8
ATOM 6410 N N . PRO B 2 10 ? 8.550 6.117 -9.473 1.00 15.00 211 PRO B N 8
ATOM 6411 C CA . PRO B 2 10 ? 7.711 6.050 -10.656 1.00 15.00 211 PRO B CA 8
ATOM 6412 C C . PRO B 2 10 ? 8.525 6.220 -11.934 1.00 15.00 211 PRO B C 8
ATOM 6413 O O . PRO B 2 10 ? 8.804 5.200 -12.599 1.00 15.00 211 PRO B O 8
ATOM 6425 N N . GLN A 1 5 ? -6.770 -2.536 5.613 1.00 15.00 476 GLN A N 9
ATOM 6426 C CA . GLN A 1 5 ? -7.436 -1.241 5.889 1.00 15.00 476 GLN A CA 9
ATOM 6427 C C . GLN A 1 5 ? -8.908 -1.300 5.505 1.00 15.00 476 GLN A C 9
ATOM 6428 O O . GLN A 1 5 ? -9.376 -2.301 4.975 1.00 15.00 476 GLN A O 9
ATOM 6442 N N . SER A 1 6 ? -9.630 -0.221 5.763 1.00 15.00 477 SER A N 9
ATOM 6443 C CA . SER A 1 6 ? -11.073 -0.185 5.540 1.00 15.00 477 SER A CA 9
ATOM 6444 C C . SER A 1 6 ? -11.431 -0.181 4.051 1.00 15.00 477 SER A C 9
ATOM 6445 O O . SER A 1 6 ? -12.557 -0.503 3.673 1.00 15.00 477 SER A O 9
ATOM 6453 N N . PHE A 1 7 ? -10.483 0.218 3.209 1.00 15.00 478 PHE A N 9
ATOM 6454 C CA . PHE A 1 7 ? -10.764 0.420 1.780 1.00 15.00 478 PHE A CA 9
ATOM 6455 C C . PHE A 1 7 ? -10.349 -0.907 1.195 1.00 15.00 478 PHE A C 9
ATOM 6456 O O . PHE A 1 7 ? -10.812 -1.384 0.164 1.00 15.00 478 PHE A O 9
ATOM 6473 N N . LEU A 1 8 ? -9.368 -1.425 1.935 1.00 15.00 479 LEU A N 9
ATOM 6474 C CA . LEU A 1 8 ? -8.138 -1.914 1.373 1.00 15.00 479 LEU A CA 9
ATOM 6475 C C . LEU A 1 8 ? -7.809 -3.322 1.906 1.00 15.00 479 LEU A C 9
ATOM 6476 O O . LEU A 1 8 ? -8.044 -3.608 3.076 1.00 15.00 479 LEU A O 9
ATOM 6492 N N . PRO A 1 9 ? -7.204 -4.184 1.059 1.00 15.00 480 PRO A N 9
ATOM 6493 C CA . PRO A 1 9 ? -7.068 -5.643 1.321 1.00 15.00 480 PRO A CA 9
ATOM 6494 C C . PRO A 1 9 ? -6.274 -5.954 2.618 1.00 15.00 480 PRO A C 9
ATOM 6495 O O . PRO A 1 9 ? -5.720 -5.051 3.251 1.00 15.00 480 PRO A O 9
ATOM 6506 N N . PRO A 1 10 ? -6.188 -7.243 3.017 1.00 15.00 481 PRO A N 9
ATOM 6507 C CA . PRO A 1 10 ? -5.500 -7.673 4.259 1.00 15.00 481 PRO A CA 9
ATOM 6508 C C . PRO A 1 10 ? -3.960 -7.636 4.184 1.00 15.00 481 PRO A C 9
ATOM 6509 O O . PRO A 1 10 ? -3.280 -8.314 4.955 1.00 15.00 481 PRO A O 9
ATOM 6520 N N . GLY A 1 11 ? -3.417 -6.804 3.306 1.00 15.00 482 GLY A N 9
ATOM 6521 C CA . GLY A 1 11 ? -1.975 -6.681 3.156 1.00 15.00 482 GLY A CA 9
ATOM 6522 C C . GLY A 1 11 ? -1.554 -5.296 3.480 1.00 15.00 482 GLY A C 9
ATOM 6523 O O . GLY A 1 11 ? -0.392 -4.966 3.422 1.00 15.00 482 GLY A O 9
ATOM 6527 N N . TRP A 1 12 ? -2.510 -4.477 3.821 1.00 15.00 483 TRP A N 9
ATOM 6528 C CA . TRP A 1 12 ? -2.427 -3.124 3.376 1.00 15.00 483 TRP A CA 9
ATOM 6529 C C . TRP A 1 12 ? -2.512 -2.071 4.436 1.00 15.00 483 TRP A C 9
ATOM 6530 O O . TRP A 1 12 ? -3.386 -2.065 5.306 1.00 15.00 483 TRP A O 9
ATOM 6551 N N . GLU A 1 13 ? -1.593 -1.151 4.266 1.00 15.00 484 GLU A N 9
ATOM 6552 C CA . GLU A 1 13 ? -1.451 0.017 5.105 1.00 15.00 484 GLU A CA 9
ATOM 6553 C C . GLU A 1 13 ? -1.409 1.239 4.204 1.00 15.00 484 GLU A C 9
ATOM 6554 O O . GLU A 1 13 ? -0.477 1.397 3.413 1.00 15.00 484 GLU A O 9
ATOM 6566 N N . MET A 1 14 ? -2.430 2.081 4.288 1.00 15.00 485 MET A N 9
ATOM 6567 C CA . MET A 1 14 ? -2.504 3.245 3.425 1.00 15.00 485 MET A CA 9
ATOM 6568 C C . MET A 1 14 ? -1.821 4.409 4.098 1.00 15.00 485 MET A C 9
ATOM 6569 O O . MET A 1 14 ? -2.364 5.018 5.022 1.00 15.00 485 MET A O 9
ATOM 6583 N N . ARG A 1 15 ? -0.620 4.700 3.672 1.00 15.00 486 ARG A N 9
ATOM 6584 C CA . ARG A 1 15 ? 0.115 5.791 4.255 1.00 15.00 486 ARG A CA 9
ATOM 6585 C C . ARG A 1 15 ? 0.266 6.917 3.256 1.00 15.00 486 ARG A C 9
ATOM 6586 O O . ARG A 1 15 ? 0.892 6.770 2.217 1.00 15.00 486 ARG A O 9
ATOM 6607 N N . ILE A 1 16 ? -0.366 8.017 3.574 1.00 15.00 487 ILE A N 9
ATOM 6608 C CA . ILE A 1 16 ? -0.266 9.232 2.800 1.00 15.00 487 ILE A CA 9
ATOM 6609 C C . ILE A 1 16 ? 0.888 10.054 3.325 1.00 15.00 487 ILE A C 9
ATOM 6610 O O . ILE A 1 16 ? 0.925 10.458 4.488 1.00 15.00 487 ILE A O 9
ATOM 6626 N N . ALA A 1 17 ? 1.840 10.265 2.439 1.00 15.00 488 ALA A N 9
ATOM 6627 C CA . ALA A 1 17 ? 3.142 10.773 2.793 1.00 15.00 488 ALA A CA 9
ATOM 6628 C C . ALA A 1 17 ? 3.139 12.289 2.751 1.00 15.00 488 ALA A C 9
ATOM 6629 O O . ALA A 1 17 ? 2.351 12.875 2.011 1.00 15.00 488 ALA A O 9
ATOM 6636 N N . PRO A 1 18 ? 3.975 12.947 3.571 1.00 15.00 489 PRO A N 9
ATOM 6637 C CA . PRO A 1 18 ? 4.064 14.420 3.628 1.00 15.00 489 PRO A CA 9
ATOM 6638 C C . PRO A 1 18 ? 4.293 15.106 2.266 1.00 15.00 489 PRO A C 9
ATOM 6639 O O . PRO A 1 18 ? 4.332 16.335 2.196 1.00 15.00 489 PRO A O 9
ATOM 6650 N N . ASN A 1 19 ? 4.454 14.334 1.189 1.00 15.00 490 ASN A N 9
ATOM 6651 C CA . ASN A 1 19 ? 4.593 14.911 -0.145 1.00 15.00 490 ASN A CA 9
ATOM 6652 C C . ASN A 1 19 ? 3.266 14.815 -0.892 1.00 15.00 490 ASN A C 9
ATOM 6653 O O . ASN A 1 19 ? 3.070 15.453 -1.926 1.00 15.00 490 ASN A O 9
ATOM 6664 N N . GLY A 1 20 ? 2.368 13.989 -0.369 1.00 15.00 491 GLY A N 9
ATOM 6665 C CA . GLY A 1 20 ? 1.101 13.747 -1.028 1.00 15.00 491 GLY A CA 9
ATOM 6666 C C . GLY A 1 20 ? 1.065 12.373 -1.659 1.00 15.00 491 GLY A C 9
ATOM 6667 O O . GLY A 1 20 ? 0.291 12.121 -2.583 1.00 15.00 491 GLY A O 9
ATOM 6671 N N . ARG A 1 21 ? 1.919 11.491 -1.155 1.00 15.00 492 ARG A N 9
ATOM 6672 C CA . ARG A 1 21 ? 2.045 10.141 -1.685 1.00 15.00 492 ARG A CA 9
ATOM 6673 C C . ARG A 1 21 ? 1.422 9.113 -0.748 1.00 15.00 492 ARG A C 9
ATOM 6674 O O . ARG A 1 21 ? 2.014 8.753 0.258 1.00 15.00 492 ARG A O 9
ATOM 6695 N N . PRO A 1 22 ? 0.207 8.652 -1.042 1.00 15.00 493 PRO A N 9
ATOM 6696 C CA . PRO A 1 22 ? -0.399 7.530 -0.340 1.00 15.00 493 PRO A CA 9
ATOM 6697 C C . PRO A 1 22 ? -0.039 6.243 -1.000 1.00 15.00 493 PRO A C 9
ATOM 6698 O O . PRO A 1 22 ? -0.529 5.895 -2.075 1.00 15.00 493 PRO A O 9
ATOM 6709 N N . PHE A 1 23 ? 0.890 5.567 -0.351 1.00 15.00 494 PHE A N 9
ATOM 6710 C CA . PHE A 1 23 ? 1.457 4.388 -0.884 1.00 15.00 494 PHE A CA 9
ATOM 6711 C C . PHE A 1 23 ? 0.545 3.303 -0.359 1.00 15.00 494 PHE A C 9
ATOM 6712 O O . PHE A 1 23 ? 0.320 3.233 0.854 1.00 15.00 494 PHE A O 9
ATOM 6729 N N . PHE A 1 24 ? 0.012 2.474 -1.199 1.00 15.00 495 PHE A N 9
ATOM 6730 C CA . PHE A 1 24 ? -0.749 1.362 -0.703 1.00 15.00 495 PHE A CA 9
ATOM 6731 C C . PHE A 1 24 ? 0.252 0.213 -0.510 1.00 15.00 495 PHE A C 9
ATOM 6732 O O . PHE A 1 24 ? 0.685 -0.385 -1.489 1.00 15.00 495 PHE A O 9
ATOM 6749 N N . TYR A 1 25 ? 0.697 -0.048 0.718 1.00 15.00 496 TYR A N 9
ATOM 6750 C CA . TYR A 1 25 ? 1.794 -1.004 0.916 1.00 15.00 496 TYR A CA 9
ATOM 6751 C C . TYR A 1 25 ? 1.318 -2.339 1.497 1.00 15.00 496 TYR A C 9
ATOM 6752 O O . TYR A 1 25 ? 0.623 -2.387 2.514 1.00 15.00 496 TYR A O 9
ATOM 6770 N N . ASP A 1 26 ? 1.755 -3.420 0.838 1.00 15.00 497 ASP A N 9
ATOM 6771 C CA . ASP A 1 26 ? 1.359 -4.798 1.162 1.00 15.00 497 ASP A CA 9
ATOM 6772 C C . ASP A 1 26 ? 2.346 -5.359 2.190 1.00 15.00 497 ASP A C 9
ATOM 6773 O O . ASP A 1 26 ? 3.529 -5.042 2.125 1.00 15.00 497 ASP A O 9
ATOM 6782 N N . HIS A 1 27 ? 1.893 -6.197 3.119 1.00 15.00 498 HIS A N 9
ATOM 6783 C CA . HIS A 1 27 ? 2.770 -6.669 4.196 1.00 15.00 498 HIS A CA 9
ATOM 6784 C C . HIS A 1 27 ? 3.217 -8.112 3.977 1.00 15.00 498 HIS A C 9
ATOM 6785 O O . HIS A 1 27 ? 4.216 -8.546 4.548 1.00 15.00 498 HIS A O 9
ATOM 6800 N N . ASN A 1 28 ? 2.488 -8.861 3.158 1.00 15.00 499 ASN A N 9
ATOM 6801 C CA . ASN A 1 28 ? 2.841 -10.258 2.915 1.00 15.00 499 ASN A CA 9
ATOM 6802 C C . ASN A 1 28 ? 3.871 -10.356 1.800 1.00 15.00 499 ASN A C 9
ATOM 6803 O O . ASN A 1 28 ? 4.488 -11.401 1.593 1.00 15.00 499 ASN A O 9
ATOM 6814 N N . THR A 1 29 ? 4.030 -9.265 1.073 1.00 15.00 500 THR A N 9
ATOM 6815 C CA . THR A 1 29 ? 5.069 -9.150 0.065 1.00 15.00 500 THR A CA 9
ATOM 6816 C C . THR A 1 29 ? 6.010 -7.997 0.419 1.00 15.00 500 THR A C 9
ATOM 6817 O O . THR A 1 29 ? 7.111 -7.885 -0.121 1.00 15.00 500 THR A O 9
ATOM 6828 N N . LYS A 1 30 ? 5.558 -7.154 1.350 1.00 15.00 501 LYS A N 9
ATOM 6829 C CA . LYS A 1 30 ? 6.267 -5.928 1.723 1.00 15.00 501 LYS A CA 9
ATOM 6830 C C . LYS A 1 30 ? 6.580 -5.092 0.492 1.00 15.00 501 LYS A C 9
ATOM 6831 O O . LYS A 1 30 ? 7.711 -4.655 0.290 1.00 15.00 501 LYS A O 9
ATOM 6850 N N . THR A 1 31 ? 5.570 -4.866 -0.324 1.00 15.00 502 THR A N 9
ATOM 6851 C CA . THR A 1 31 ? 5.751 -4.102 -1.538 1.00 15.00 502 THR A CA 9
ATOM 6852 C C . THR A 1 31 ? 4.956 -2.799 -1.473 1.00 15.00 502 THR A C 9
ATOM 6853 O O . THR A 1 31 ? 3.775 -2.786 -1.117 1.00 15.00 502 THR A O 9
ATOM 6864 N N . THR A 1 32 ? 5.632 -1.703 -1.765 1.00 15.00 503 THR A N 9
ATOM 6865 C CA . THR A 1 32 ? 4.998 -0.402 -1.830 1.00 15.00 503 THR A CA 9
ATOM 6866 C C . THR A 1 32 ? 4.500 -0.145 -3.247 1.00 15.00 503 THR A C 9
ATOM 6867 O O . THR A 1 32 ? 5.268 -0.238 -4.204 1.00 15.00 503 THR A O 9
ATOM 6878 N N . THR A 1 33 ? 3.221 0.154 -3.389 1.00 15.00 504 THR A N 9
ATOM 6879 C CA . THR A 1 33 ? 2.644 0.366 -4.701 1.00 15.00 504 THR A CA 9
ATOM 6880 C C . THR A 1 33 ? 1.741 1.587 -4.692 1.00 15.00 504 THR A C 9
ATOM 6881 O O . THR A 1 33 ? 1.182 1.939 -3.664 1.00 15.00 504 THR A O 9
ATOM 6892 N N . TRP A 1 34 ? 1.633 2.260 -5.821 1.00 15.00 505 TRP A N 9
ATOM 6893 C CA . TRP A 1 34 ? 0.670 3.339 -5.942 1.00 15.00 505 TRP A CA 9
ATOM 6894 C C . TRP A 1 34 ? -0.574 2.809 -6.642 1.00 15.00 505 TRP A C 9
ATOM 6895 O O . TRP A 1 34 ? -1.590 3.499 -6.760 1.00 15.00 505 TRP A O 9
ATOM 6916 N N . GLU A 1 35 ? -0.469 1.577 -7.115 1.00 15.00 506 GLU A N 9
ATOM 6917 C CA . GLU A 1 35 ? -1.537 0.940 -7.860 1.00 15.00 506 GLU A CA 9
ATOM 6918 C C . GLU A 1 35 ? -2.541 0.327 -6.900 1.00 15.00 506 GLU A C 9
ATOM 6919 O O . GLU A 1 35 ? -2.175 -0.122 -5.815 1.00 15.00 506 GLU A O 9
ATOM 6931 N N . ASP A 1 36 ? -3.796 0.288 -7.315 1.00 15.00 507 ASP A N 9
ATOM 6932 C CA . ASP A 1 36 ? -4.872 -0.174 -6.451 1.00 15.00 507 ASP A CA 9
ATOM 6933 C C . ASP A 1 36 ? -4.705 -1.648 -6.077 1.00 15.00 507 ASP A C 9
ATOM 6934 O O . ASP A 1 36 ? -4.774 -2.531 -6.912 1.00 15.00 507 ASP A O 9
ATOM 6943 N N . PRO A 1 37 ? -4.523 -1.902 -4.782 1.00 15.00 508 PRO A N 9
ATOM 6944 C CA . PRO A 1 37 ? -4.215 -3.214 -4.195 1.00 15.00 508 PRO A CA 9
ATOM 6945 C C . PRO A 1 37 ? -5.421 -4.063 -4.044 1.00 15.00 508 PRO A C 9
ATOM 6946 O O . PRO A 1 37 ? -5.346 -5.229 -3.684 1.00 15.00 508 PRO A O 9
ATOM 6957 N N . ARG A 1 38 ? -6.538 -3.455 -4.271 1.00 15.00 509 ARG A N 9
ATOM 6958 C CA . ARG A 1 38 ? -7.782 -4.066 -4.043 1.00 15.00 509 ARG A CA 9
ATOM 6959 C C . ARG A 1 38 ? -7.992 -4.924 -5.244 1.00 15.00 509 ARG A C 9
ATOM 6960 O O . ARG A 1 38 ? -8.910 -5.738 -5.334 1.00 15.00 509 ARG A O 9
ATOM 6981 N N . LEU A 1 39 ? -7.081 -4.701 -6.194 1.00 15.00 510 LEU A N 9
ATOM 6982 C CA . LEU A 1 39 ? -6.997 -5.547 -7.330 1.00 15.00 510 LEU A CA 9
ATOM 6983 C C . LEU A 1 39 ? -6.571 -6.954 -6.875 1.00 15.00 510 LEU A C 9
ATOM 6984 O O . LEU A 1 39 ? -6.849 -7.959 -7.523 1.00 15.00 510 LEU A O 9
ATOM 7000 N N . LYS A 1 40 ? -5.862 -6.967 -5.741 1.00 15.00 511 LYS A N 9
ATOM 7001 C CA . LYS A 1 40 ? -5.240 -8.158 -5.155 1.00 15.00 511 LYS A CA 9
ATOM 7002 C C . LYS A 1 40 ? -6.260 -9.013 -4.409 1.00 15.00 511 LYS A C 9
ATOM 7003 O O . LYS A 1 40 ? -5.982 -10.143 -4.025 1.00 15.00 511 LYS A O 9
ATOM 7022 N N . PHE A 1 41 ? -7.457 -8.462 -4.245 1.00 15.00 512 PHE A N 9
ATOM 7023 C CA . PHE A 1 41 ? -8.575 -9.130 -3.528 1.00 15.00 512 PHE A CA 9
ATOM 7024 C C . PHE A 1 41 ? -8.794 -10.649 -3.747 1.00 15.00 512 PHE A C 9
ATOM 7025 O O . PHE A 1 41 ? -9.143 -11.381 -2.822 1.00 15.00 512 PHE A O 9
ATOM 7042 N N . PRO A 1 42 ? -8.654 -11.064 -4.967 1.00 15.00 513 PRO A N 9
ATOM 7043 C CA . PRO A 1 42 ? -8.644 -12.445 -5.471 1.00 15.00 513 PRO A CA 9
ATOM 7044 C C . PRO A 1 42 ? -7.836 -13.452 -4.625 1.00 15.00 513 PRO A C 9
ATOM 7045 O O . PRO A 1 42 ? -7.830 -14.641 -4.948 1.00 15.00 513 PRO A O 9
ATOM 7056 N N . VAL A 1 43 ? -7.072 -12.959 -3.626 1.00 15.00 514 VAL A N 9
ATOM 7057 C CA . VAL A 1 43 ? -6.205 -13.791 -2.750 1.00 15.00 514 VAL A CA 9
ATOM 7058 C C . VAL A 1 43 ? -6.847 -15.066 -2.216 1.00 15.00 514 VAL A C 9
ATOM 7059 O O . VAL A 1 43 ? -6.168 -15.916 -1.640 1.00 15.00 514 VAL A O 9
ATOM 7072 N N . HIS A 1 44 ? -8.123 -15.163 -2.430 1.00 15.00 515 HIS A N 9
ATOM 7073 C CA . HIS A 1 44 ? -8.960 -16.310 -2.029 1.00 15.00 515 HIS A CA 9
ATOM 7074 C C . HIS A 1 44 ? -8.581 -16.864 -0.653 1.00 15.00 515 HIS A C 9
ATOM 7075 O O . HIS A 1 44 ? -7.856 -17.877 -0.585 1.00 15.00 515 HIS A O 9
ATOM 7091 N N . ALA B 2 1 ? 7.709 -4.828 10.509 1.00 15.00 202 ALA B N 9
ATOM 7092 C CA . ALA B 2 1 ? 8.339 -3.544 10.131 1.00 15.00 202 ALA B CA 9
ATOM 7093 C C . ALA B 2 1 ? 7.442 -2.381 10.532 1.00 15.00 202 ALA B C 9
ATOM 7094 O O . ALA B 2 1 ? 6.369 -2.584 11.106 1.00 15.00 202 ALA B O 9
ATOM 7103 N N . GLY B 2 2 ? 7.887 -1.167 10.240 1.00 15.00 203 GLY B N 9
ATOM 7104 C CA . GLY B 2 2 ? 7.111 0.010 10.573 1.00 15.00 203 GLY B CA 9
ATOM 7105 C C . GLY B 2 2 ? 6.041 0.307 9.542 1.00 15.00 203 GLY B C 9
ATOM 7106 O O . GLY B 2 2 ? 5.520 -0.603 8.893 1.00 15.00 203 GLY B O 9
ATOM 7124 N N . PRO B 2 4 ? 4.560 2.224 6.027 1.00 15.00 205 PRO B N 9
ATOM 7125 C CA . PRO B 2 4 ? 5.004 2.584 4.676 1.00 15.00 205 PRO B CA 9
ATOM 7126 C C . PRO B 2 4 ? 5.325 4.072 4.521 1.00 15.00 205 PRO B C 9
ATOM 7127 O O . PRO B 2 4 ? 4.431 4.910 4.550 1.00 15.00 205 PRO B O 9
ATOM 7138 N N . ASN B 2 5 ? 6.614 4.395 4.447 1.00 15.00 206 ASN B N 9
ATOM 7139 C CA . ASN B 2 5 ? 7.048 5.749 4.098 1.00 15.00 206 ASN B CA 9
ATOM 7140 C C . ASN B 2 5 ? 7.913 5.768 2.835 1.00 15.00 206 ASN B C 9
ATOM 7141 O O . ASN B 2 5 ? 8.136 6.817 2.232 1.00 15.00 206 ASN B O 9
ATOM 7152 N N . LEU B 2 6 ? 8.394 4.601 2.430 1.00 15.00 207 LEU B N 9
ATOM 7153 C CA . LEU B 2 6 ? 9.279 4.506 1.274 1.00 15.00 207 LEU B CA 9
ATOM 7154 C C . LEU B 2 6 ? 8.491 4.612 -0.030 1.00 15.00 207 LEU B C 9
ATOM 7155 O O . LEU B 2 6 ? 7.681 3.740 -0.355 1.00 15.00 207 LEU B O 9
ATOM 7185 N N . PRO B 2 8 ? 8.100 4.113 -3.708 1.00 15.00 209 PRO B N 9
ATOM 7186 C CA . PRO B 2 8 ? 8.658 3.326 -4.806 1.00 15.00 209 PRO B CA 9
ATOM 7187 C C . PRO B 2 8 ? 8.727 4.123 -6.104 1.00 15.00 209 PRO B C 9
ATOM 7188 O O . PRO B 2 8 ? 7.718 4.652 -6.576 1.00 15.00 209 PRO B O 9
ATOM 7199 N N . ASN B 2 9 ? 9.920 4.214 -6.670 1.00 15.00 210 ASN B N 9
ATOM 7200 C CA . ASN B 2 9 ? 10.117 4.924 -7.924 1.00 15.00 210 ASN B CA 9
ATOM 7201 C C . ASN B 2 9 ? 9.757 4.024 -9.106 1.00 15.00 210 ASN B C 9
ATOM 7202 O O . ASN B 2 9 ? 10.384 2.987 -9.327 1.00 15.00 210 ASN B O 9
ATOM 7213 N N . PRO B 2 10 ? 8.706 4.397 -9.853 1.00 15.00 211 PRO B N 9
ATOM 7214 C CA . PRO B 2 10 ? 8.238 3.644 -11.012 1.00 15.00 211 PRO B CA 9
ATOM 7215 C C . PRO B 2 10 ? 9.111 3.878 -12.239 1.00 15.00 211 PRO B C 9
ATOM 7216 O O . PRO B 2 10 ? 9.975 3.022 -12.525 1.00 15.00 211 PRO B O 9
ATOM 7228 N N . GLN A 1 5 ? -7.545 -2.546 7.455 1.00 15.00 476 GLN A N 10
ATOM 7229 C CA . GLN A 1 5 ? -7.989 -1.389 6.649 1.00 15.00 476 GLN A CA 10
ATOM 7230 C C . GLN A 1 5 ? -9.409 -1.585 6.171 1.00 15.00 476 GLN A C 10
ATOM 7231 O O . GLN A 1 5 ? -9.901 -2.707 6.078 1.00 15.00 476 GLN A O 10
ATOM 7245 N N . SER A 1 6 ? -10.047 -0.484 5.839 1.00 15.00 477 SER A N 10
ATOM 7246 C CA . SER A 1 6 ? -11.465 -0.497 5.494 1.00 15.00 477 SER A CA 10
ATOM 7247 C C . SER A 1 6 ? -11.702 -0.333 3.991 1.00 15.00 477 SER A C 10
ATOM 7248 O O . SER A 1 6 ? -12.807 -0.572 3.503 1.00 15.00 477 SER A O 10
ATOM 7256 N N . PHE A 1 7 ? -10.682 0.104 3.260 1.00 15.00 478 PHE A N 10
ATOM 7257 C CA . PHE A 1 7 ? -10.836 0.339 1.817 1.00 15.00 478 PHE A CA 10
ATOM 7258 C C . PHE A 1 7 ? -10.430 -1.000 1.257 1.00 15.00 478 PHE A C 10
ATOM 7259 O O . PHE A 1 7 ? -10.864 -1.480 0.213 1.00 15.00 478 PHE A O 10
ATOM 7276 N N . LEU A 1 8 ? -9.491 -1.525 2.043 1.00 15.00 479 LEU A N 10
ATOM 7277 C CA . LEU A 1 8 ? -8.248 -2.049 1.549 1.00 15.00 479 LEU A CA 10
ATOM 7278 C C . LEU A 1 8 ? -7.975 -3.447 2.126 1.00 15.00 479 LEU A C 10
ATOM 7279 O O . LEU A 1 8 ? -8.309 -3.719 3.280 1.00 15.00 479 LEU A O 10
ATOM 7295 N N . PRO A 1 9 ? -7.346 -4.332 1.321 1.00 15.00 480 PRO A N 10
ATOM 7296 C CA . PRO A 1 9 ? -7.158 -5.763 1.658 1.00 15.00 480 PRO A CA 10
ATOM 7297 C C . PRO A 1 9 ? -6.351 -5.983 2.955 1.00 15.00 480 PRO A C 10
ATOM 7298 O O . PRO A 1 9 ? -5.762 -5.048 3.498 1.00 15.00 480 PRO A O 10
ATOM 7309 N N . PRO A 1 10 ? -6.289 -7.239 3.453 1.00 15.00 481 PRO A N 10
ATOM 7310 C CA . PRO A 1 10 ? -5.513 -7.608 4.657 1.00 15.00 481 PRO A CA 10
ATOM 7311 C C . PRO A 1 10 ? -3.996 -7.720 4.403 1.00 15.00 481 PRO A C 10
ATOM 7312 O O . PRO A 1 10 ? -3.311 -8.536 5.022 1.00 15.00 481 PRO A O 10
ATOM 7323 N N . GLY A 1 11 ? -3.475 -6.871 3.528 1.00 15.00 482 GLY A N 10
ATOM 7324 C CA . GLY A 1 11 ? -2.048 -6.840 3.239 1.00 15.00 482 GLY A CA 10
ATOM 7325 C C . GLY A 1 11 ? -1.500 -5.499 3.564 1.00 15.00 482 GLY A C 10
ATOM 7326 O O . GLY A 1 11 ? -0.328 -5.250 3.411 1.00 15.00 482 GLY A O 10
ATOM 7330 N N . TRP A 1 12 ? -2.355 -4.626 4.009 1.00 15.00 483 TRP A N 10
ATOM 7331 C CA . TRP A 1 12 ? -2.208 -3.272 3.584 1.00 15.00 483 TRP A CA 10
ATOM 7332 C C . TRP A 1 12 ? -2.162 -2.241 4.674 1.00 15.00 483 TRP A C 10
ATOM 7333 O O . TRP A 1 12 ? -2.870 -2.290 5.678 1.00 15.00 483 TRP A O 10
ATOM 7354 N N . GLU A 1 13 ? -1.291 -1.301 4.402 1.00 15.00 484 GLU A N 10
ATOM 7355 C CA . GLU A 1 13 ? -1.104 -0.110 5.199 1.00 15.00 484 GLU A CA 10
ATOM 7356 C C . GLU A 1 13 ? -1.152 1.071 4.250 1.00 15.00 484 GLU A C 10
ATOM 7357 O O . GLU A 1 13 ? -0.221 1.277 3.469 1.00 15.00 484 GLU A O 10
ATOM 7369 N N . MET A 1 14 ? -2.248 1.807 4.264 1.00 15.00 485 MET A N 10
ATOM 7370 C CA . MET A 1 14 ? -2.390 2.928 3.360 1.00 15.00 485 MET A CA 10
ATOM 7371 C C . MET A 1 14 ? -1.843 4.157 4.027 1.00 15.00 485 MET A C 10
ATOM 7372 O O . MET A 1 14 ? -2.411 4.656 4.999 1.00 15.00 485 MET A O 10
ATOM 7386 N N . ARG A 1 15 ? -0.720 4.620 3.543 1.00 15.00 486 ARG A N 10
ATOM 7387 C CA . ARG A 1 15 ? -0.131 5.806 4.093 1.00 15.00 486 ARG A CA 10
ATOM 7388 C C . ARG A 1 15 ? 0.068 6.833 3.011 1.00 15.00 486 ARG A C 10
ATOM 7389 O O . ARG A 1 15 ? 0.805 6.620 2.062 1.00 15.00 486 ARG A O 10
ATOM 7410 N N . ILE A 1 16 ? -0.640 7.923 3.161 1.00 15.00 487 ILE A N 10
ATOM 7411 C CA . ILE A 1 16 ? -0.435 9.101 2.358 1.00 15.00 487 ILE A CA 10
ATOM 7412 C C . ILE A 1 16 ? 0.582 9.941 3.066 1.00 15.00 487 ILE A C 10
ATOM 7413 O O . ILE A 1 16 ? 0.372 10.435 4.174 1.00 15.00 487 ILE A O 10
ATOM 7429 N N . ALA A 1 17 ? 1.711 10.054 2.409 1.00 15.00 488 ALA A N 10
ATOM 7430 C CA . ALA A 1 17 ? 2.910 10.513 3.033 1.00 15.00 488 ALA A CA 10
ATOM 7431 C C . ALA A 1 17 ? 2.980 12.019 2.921 1.00 15.00 488 ALA A C 10
ATOM 7432 O O . ALA A 1 17 ? 2.433 12.581 1.974 1.00 15.00 488 ALA A O 10
ATOM 7439 N N . PRO A 1 18 ? 3.621 12.698 3.882 1.00 15.00 489 PRO A N 10
ATOM 7440 C CA . PRO A 1 18 ? 3.698 14.168 3.911 1.00 15.00 489 PRO A CA 10
ATOM 7441 C C . PRO A 1 18 ? 4.351 14.799 2.669 1.00 15.00 489 PRO A C 10
ATOM 7442 O O . PRO A 1 18 ? 4.567 16.012 2.634 1.00 15.00 489 PRO A O 10
ATOM 7453 N N . ASN A 1 19 ? 4.673 14.000 1.652 1.00 15.00 490 ASN A N 10
ATOM 7454 C CA . ASN A 1 19 ? 5.174 14.546 0.397 1.00 15.00 490 ASN A CA 10
ATOM 7455 C C . ASN A 1 19 ? 4.091 14.463 -0.672 1.00 15.00 490 ASN A C 10
ATOM 7456 O O . ASN A 1 19 ? 4.199 15.081 -1.732 1.00 15.00 490 ASN A O 10
ATOM 7467 N N . GLY A 1 20 ? 3.056 13.675 -0.394 1.00 15.00 491 GLY A N 10
ATOM 7468 C CA . GLY A 1 20 ? 1.964 13.520 -1.331 1.00 15.00 491 GLY A CA 10
ATOM 7469 C C . GLY A 1 20 ? 1.952 12.130 -1.906 1.00 15.00 491 GLY A C 10
ATOM 7470 O O . GLY A 1 20 ? 1.716 11.937 -3.098 1.00 15.00 491 GLY A O 10
ATOM 7474 N N . ARG A 1 21 ? 2.222 11.157 -1.051 1.00 15.00 492 ARG A N 10
ATOM 7475 C CA . ARG A 1 21 ? 2.413 9.790 -1.498 1.00 15.00 492 ARG A CA 10
ATOM 7476 C C . ARG A 1 21 ? 1.619 8.796 -0.665 1.00 15.00 492 ARG A C 10
ATOM 7477 O O . ARG A 1 21 ? 2.044 8.424 0.415 1.00 15.00 492 ARG A O 10
ATOM 7498 N N . PRO A 1 22 ? 0.447 8.377 -1.144 1.00 15.00 493 PRO A N 10
ATOM 7499 C CA . PRO A 1 22 ? -0.310 7.278 -0.551 1.00 15.00 493 PRO A CA 10
ATOM 7500 C C . PRO A 1 22 ? 0.099 5.978 -1.158 1.00 15.00 493 PRO A C 10
ATOM 7501 O O . PRO A 1 22 ? -0.281 5.619 -2.273 1.00 15.00 493 PRO A O 10
ATOM 7512 N N . PHE A 1 23 ? 0.960 5.313 -0.418 1.00 15.00 494 PHE A N 10
ATOM 7513 C CA . PHE A 1 23 ? 1.545 4.109 -0.871 1.00 15.00 494 PHE A CA 10
ATOM 7514 C C . PHE A 1 23 ? 0.584 3.039 -0.389 1.00 15.00 494 PHE A C 10
ATOM 7515 O O . PHE A 1 23 ? 0.307 2.966 0.813 1.00 15.00 494 PHE A O 10
ATOM 7532 N N . PHE A 1 24 ? 0.059 2.236 -1.263 1.00 15.00 495 PHE A N 10
ATOM 7533 C CA . PHE A 1 24 ? -0.705 1.103 -0.822 1.00 15.00 495 PHE A CA 10
ATOM 7534 C C . PHE A 1 24 ? 0.299 -0.052 -0.664 1.00 15.00 495 PHE A C 10
ATOM 7535 O O . PHE A 1 24 ? 0.683 -0.662 -1.658 1.00 15.00 495 PHE A O 10
ATOM 7552 N N . TYR A 1 25 ? 0.814 -0.296 0.544 1.00 15.00 496 TYR A N 10
ATOM 7553 C CA . TYR A 1 25 ? 1.892 -1.287 0.705 1.00 15.00 496 TYR A CA 10
ATOM 7554 C C . TYR A 1 25 ? 1.413 -2.578 1.373 1.00 15.00 496 TYR A C 10
ATOM 7555 O O . TYR A 1 25 ? 0.801 -2.559 2.446 1.00 15.00 496 TYR A O 10
ATOM 7573 N N . ASP A 1 26 ? 1.737 -3.698 0.718 1.00 15.00 497 ASP A N 10
ATOM 7574 C CA . ASP A 1 26 ? 1.303 -5.040 1.134 1.00 15.00 497 ASP A CA 10
ATOM 7575 C C . ASP A 1 26 ? 2.341 -5.627 2.098 1.00 15.00 497 ASP A C 10
ATOM 7576 O O . ASP A 1 26 ? 3.534 -5.395 1.918 1.00 15.00 497 ASP A O 10
ATOM 7585 N N . HIS A 1 27 ? 1.911 -6.431 3.067 1.00 15.00 498 HIS A N 10
ATOM 7586 C CA . HIS A 1 27 ? 2.814 -6.935 4.104 1.00 15.00 498 HIS A CA 10
ATOM 7587 C C . HIS A 1 27 ? 3.072 -8.435 3.965 1.00 15.00 498 HIS A C 10
ATOM 7588 O O . HIS A 1 27 ? 3.841 -9.002 4.739 1.00 15.00 498 HIS A O 10
ATOM 7603 N N . ASN A 1 28 ? 2.444 -9.087 2.992 1.00 15.00 499 ASN A N 10
ATOM 7604 C CA . ASN A 1 28 ? 2.700 -10.508 2.769 1.00 15.00 499 ASN A CA 10
ATOM 7605 C C . ASN A 1 28 ? 3.605 -10.704 1.563 1.00 15.00 499 ASN A C 10
ATOM 7606 O O . ASN A 1 28 ? 4.117 -11.799 1.326 1.00 15.00 499 ASN A O 10
ATOM 7617 N N . THR A 1 29 ? 3.778 -9.645 0.785 1.00 15.00 500 THR A N 10
ATOM 7618 C CA . THR A 1 29 ? 4.753 -9.645 -0.294 1.00 15.00 500 THR A CA 10
ATOM 7619 C C . THR A 1 29 ? 5.626 -8.381 -0.232 1.00 15.00 500 THR A C 10
ATOM 7620 O O . THR A 1 29 ? 6.516 -8.186 -1.061 1.00 15.00 500 THR A O 10
ATOM 7631 N N . LYS A 1 30 ? 5.368 -7.535 0.777 1.00 15.00 501 LYS A N 10
ATOM 7632 C CA . LYS A 1 30 ? 6.161 -6.319 1.025 1.00 15.00 501 LYS A CA 10
ATOM 7633 C C . LYS A 1 30 ? 6.264 -5.444 -0.219 1.00 15.00 501 LYS A C 10
ATOM 7634 O O . LYS A 1 30 ? 7.345 -4.969 -0.569 1.00 15.00 501 LYS A O 10
ATOM 7653 N N . THR A 1 31 ? 5.137 -5.188 -0.853 1.00 15.00 502 THR A N 10
ATOM 7654 C CA . THR A 1 31 ? 5.130 -4.410 -2.080 1.00 15.00 502 THR A CA 10
ATOM 7655 C C . THR A 1 31 ? 4.601 -3.001 -1.842 1.00 15.00 502 THR A C 10
ATOM 7656 O O . THR A 1 31 ? 3.464 -2.821 -1.410 1.00 15.00 502 THR A O 10
ATOM 7667 N N . THR A 1 32 ? 5.442 -2.012 -2.109 1.00 15.00 503 THR A N 10
ATOM 7668 C CA . THR A 1 32 ? 5.021 -0.623 -2.096 1.00 15.00 503 THR A CA 10
ATOM 7669 C C . THR A 1 32 ? 4.537 -0.240 -3.485 1.00 15.00 503 THR A C 10
ATOM 7670 O O . THR A 1 32 ? 5.302 -0.283 -4.448 1.00 15.00 503 THR A O 10
ATOM 7681 N N . THR A 1 33 ? 3.269 0.103 -3.599 1.00 15.00 504 THR A N 10
ATOM 7682 C CA . THR A 1 33 ? 2.682 0.377 -4.893 1.00 15.00 504 THR A CA 10
ATOM 7683 C C . THR A 1 33 ? 1.740 1.560 -4.803 1.00 15.00 504 THR A C 10
ATOM 7684 O O . THR A 1 33 ? 1.178 1.815 -3.757 1.00 15.00 504 THR A O 10
ATOM 7695 N N . TRP A 1 34 ? 1.591 2.311 -5.875 1.00 15.00 505 TRP A N 10
ATOM 7696 C CA . TRP A 1 34 ? 0.554 3.327 -5.902 1.00 15.00 505 TRP A CA 10
ATOM 7697 C C . TRP A 1 34 ? -0.663 2.764 -6.633 1.00 15.00 505 TRP A C 10
ATOM 7698 O O . TRP A 1 34 ? -1.704 3.413 -6.730 1.00 15.00 505 TRP A O 10
ATOM 7719 N N . GLU A 1 35 ? -0.508 1.545 -7.145 1.00 15.00 506 GLU A N 10
ATOM 7720 C CA . GLU A 1 35 ? -1.566 0.860 -7.877 1.00 15.00 506 GLU A CA 10
ATOM 7721 C C . GLU A 1 35 ? -2.595 0.306 -6.900 1.00 15.00 506 GLU A C 10
ATOM 7722 O O . GLU A 1 35 ? -2.253 -0.044 -5.773 1.00 15.00 506 GLU A O 10
ATOM 7734 N N . ASP A 1 36 ? -3.846 0.217 -7.334 1.00 15.00 507 ASP A N 10
ATOM 7735 C CA . ASP A 1 36 ? -4.919 -0.272 -6.472 1.00 15.00 507 ASP A CA 10
ATOM 7736 C C . ASP A 1 36 ? -4.724 -1.743 -6.109 1.00 15.00 507 ASP A C 10
ATOM 7737 O O . ASP A 1 36 ? -4.862 -2.625 -6.933 1.00 15.00 507 ASP A O 10
ATOM 7746 N N . PRO A 1 37 ? -4.435 -1.989 -4.834 1.00 15.00 508 PRO A N 10
ATOM 7747 C CA . PRO A 1 37 ? -4.139 -3.312 -4.250 1.00 15.00 508 PRO A CA 10
ATOM 7748 C C . PRO A 1 37 ? -5.360 -4.144 -4.077 1.00 15.00 508 PRO A C 10
ATOM 7749 O O . PRO A 1 37 ? -5.300 -5.300 -3.694 1.00 15.00 508 PRO A O 10
ATOM 7760 N N . ARG A 1 38 ? -6.472 -3.523 -4.289 1.00 15.00 509 ARG A N 10
ATOM 7761 C CA . ARG A 1 38 ? -7.716 -4.140 -4.094 1.00 15.00 509 ARG A CA 10
ATOM 7762 C C . ARG A 1 38 ? -7.913 -4.951 -5.340 1.00 15.00 509 ARG A C 10
ATOM 7763 O O . ARG A 1 38 ? -8.863 -5.718 -5.496 1.00 15.00 509 ARG A O 10
ATOM 7784 N N . LEU A 1 39 ? -6.995 -4.698 -6.274 1.00 15.00 510 LEU A N 10
ATOM 7785 C CA . LEU A 1 39 ? -6.918 -5.498 -7.455 1.00 15.00 510 LEU A CA 10
ATOM 7786 C C . LEU A 1 39 ? -6.596 -6.947 -7.056 1.00 15.00 510 LEU A C 10
ATOM 7787 O O . LEU A 1 39 ? -6.940 -7.909 -7.748 1.00 15.00 510 LEU A O 10
ATOM 7803 N N . LYS A 1 40 ? -5.906 -7.049 -5.915 1.00 15.00 511 LYS A N 10
ATOM 7804 C CA . LYS A 1 40 ? -5.382 -8.292 -5.334 1.00 15.00 511 LYS A CA 10
ATOM 7805 C C . LYS A 1 40 ? -6.490 -9.252 -4.918 1.00 15.00 511 LYS A C 10
ATOM 7806 O O . LYS A 1 40 ? -6.227 -10.394 -4.544 1.00 15.00 511 LYS A O 10
ATOM 7825 N N . PHE A 1 41 ? -7.730 -8.779 -4.951 1.00 15.00 512 PHE A N 10
ATOM 7826 C CA . PHE A 1 41 ? -8.856 -9.478 -4.307 1.00 15.00 512 PHE A CA 10
ATOM 7827 C C . PHE A 1 41 ? -9.227 -10.945 -4.653 1.00 15.00 512 PHE A C 10
ATOM 7828 O O . PHE A 1 41 ? -9.942 -11.589 -3.891 1.00 15.00 512 PHE A O 10
ATOM 7845 N N . PRO A 1 42 ? -8.755 -11.471 -5.741 1.00 15.00 513 PRO A N 10
ATOM 7846 C CA . PRO A 1 42 ? -8.774 -12.897 -6.070 1.00 15.00 513 PRO A CA 10
ATOM 7847 C C . PRO A 1 42 ? -7.979 -13.711 -5.040 1.00 15.00 513 PRO A C 10
ATOM 7848 O O . PRO A 1 42 ? -7.984 -14.940 -5.059 1.00 15.00 513 PRO A O 10
ATOM 7859 N N . VAL A 1 43 ? -7.258 -12.990 -4.170 1.00 15.00 514 VAL A N 10
ATOM 7860 C CA . VAL A 1 43 ? -6.430 -13.576 -3.108 1.00 15.00 514 VAL A CA 10
ATOM 7861 C C . VAL A 1 43 ? -7.236 -14.403 -2.116 1.00 15.00 514 VAL A C 10
ATOM 7862 O O . VAL A 1 43 ? -6.699 -15.116 -1.270 1.00 15.00 514 VAL A O 10
ATOM 7875 N N . HIS A 1 44 ? -8.515 -14.296 -2.251 1.00 15.00 515 HIS A N 10
ATOM 7876 C CA . HIS A 1 44 ? -9.455 -14.967 -1.362 1.00 15.00 515 HIS A CA 10
ATOM 7877 C C . HIS A 1 44 ? -9.770 -16.357 -1.892 1.00 15.00 515 HIS A C 10
ATOM 7878 O O . HIS A 1 44 ? -10.560 -16.463 -2.851 1.00 15.00 515 HIS A O 10
ATOM 7894 N N . ALA B 2 1 ? 8.530 2.917 12.536 1.00 15.00 202 ALA B N 10
ATOM 7895 C CA . ALA B 2 1 ? 9.532 2.111 11.802 1.00 15.00 202 ALA B CA 10
ATOM 7896 C C . ALA B 2 1 ? 8.899 0.857 11.202 1.00 15.00 202 ALA B C 10
ATOM 7897 O O . ALA B 2 1 ? 9.589 0.027 10.604 1.00 15.00 202 ALA B O 10
ATOM 7906 N N . GLY B 2 2 ? 7.590 0.713 11.370 1.00 15.00 203 GLY B N 10
ATOM 7907 C CA . GLY B 2 2 ? 6.900 -0.445 10.841 1.00 15.00 203 GLY B CA 10
ATOM 7908 C C . GLY B 2 2 ? 5.822 -0.069 9.848 1.00 15.00 203 GLY B C 10
ATOM 7909 O O . GLY B 2 2 ? 4.907 -0.850 9.588 1.00 15.00 203 GLY B O 10
ATOM 7927 N N . PRO B 2 4 ? 4.868 1.691 5.926 1.00 15.00 205 PRO B N 10
ATOM 7928 C CA . PRO B 2 4 ? 5.320 2.054 4.580 1.00 15.00 205 PRO B CA 10
ATOM 7929 C C . PRO B 2 4 ? 5.461 3.561 4.363 1.00 15.00 205 PRO B C 10
ATOM 7930 O O . PRO B 2 4 ? 4.465 4.274 4.298 1.00 15.00 205 PRO B O 10
ATOM 7941 N N . ASN B 2 5 ? 6.697 4.046 4.327 1.00 15.00 206 ASN B N 10
ATOM 7942 C CA . ASN B 2 5 ? 6.977 5.405 3.862 1.00 15.00 206 ASN B CA 10
ATOM 7943 C C . ASN B 2 5 ? 7.917 5.347 2.661 1.00 15.00 206 ASN B C 10
ATOM 7944 O O . ASN B 2 5 ? 8.095 6.327 1.953 1.00 15.00 206 ASN B O 10
ATOM 7955 N N . LEU B 2 6 ? 8.542 4.195 2.447 1.00 15.00 207 LEU B N 10
ATOM 7956 C CA . LEU B 2 6 ? 9.442 4.030 1.311 1.00 15.00 207 LEU B CA 10
ATOM 7957 C C . LEU B 2 6 ? 8.689 4.204 -0.011 1.00 15.00 207 LEU B C 10
ATOM 7958 O O . LEU B 2 6 ? 7.966 3.310 -0.459 1.00 15.00 207 LEU B O 10
ATOM 7988 N N . PRO B 2 8 ? 8.079 4.078 -3.693 1.00 15.00 209 PRO B N 10
ATOM 7989 C CA . PRO B 2 8 ? 8.578 3.455 -4.910 1.00 15.00 209 PRO B CA 10
ATOM 7990 C C . PRO B 2 8 ? 8.581 4.451 -6.070 1.00 15.00 209 PRO B C 10
ATOM 7991 O O . PRO B 2 8 ? 7.526 4.873 -6.549 1.00 15.00 209 PRO B O 10
ATOM 8002 N N . ASN B 2 9 ? 9.773 4.864 -6.475 1.00 15.00 210 ASN B N 10
ATOM 8003 C CA . ASN B 2 9 ? 9.927 5.885 -7.505 1.00 15.00 210 ASN B CA 10
ATOM 8004 C C . ASN B 2 9 ? 9.826 5.268 -8.894 1.00 15.00 210 ASN B C 10
ATOM 8005 O O . ASN B 2 9 ? 10.600 4.375 -9.242 1.00 15.00 210 ASN B O 10
ATOM 8016 N N . PRO B 2 10 ? 8.850 5.719 -9.695 1.00 15.00 211 PRO B N 10
ATOM 8017 C CA . PRO B 2 10 ? 8.675 5.267 -11.071 1.00 15.00 211 PRO B CA 10
ATOM 8018 C C . PRO B 2 10 ? 9.658 5.952 -12.017 1.00 15.00 211 PRO B C 10
ATOM 8019 O O . PRO B 2 10 ? 10.774 5.422 -12.209 1.00 15.00 211 PRO B O 10
ATOM 8031 N N . GLN A 1 5 ? -9.916 -4.030 7.892 1.00 15.00 476 GLN A N 11
ATOM 8032 C CA . GLN A 1 5 ? -9.643 -3.472 6.548 1.00 15.00 476 GLN A CA 11
ATOM 8033 C C . GLN A 1 5 ? -10.676 -2.412 6.201 1.00 15.00 476 GLN A C 11
ATOM 8034 O O . GLN A 1 5 ? -11.881 -2.644 6.302 1.00 15.00 476 GLN A O 11
ATOM 8048 N N . SER A 1 6 ? -10.195 -1.257 5.778 1.00 15.00 477 SER A N 11
ATOM 8049 C CA . SER A 1 6 ? -11.064 -0.118 5.523 1.00 15.00 477 SER A CA 11
ATOM 8050 C C . SER A 1 6 ? -11.428 -0.003 4.041 1.00 15.00 477 SER A C 11
ATOM 8051 O O . SER A 1 6 ? -12.530 -0.374 3.636 1.00 15.00 477 SER A O 11
ATOM 8059 N N . PHE A 1 7 ? -10.483 0.460 3.227 1.00 15.00 478 PHE A N 11
ATOM 8060 C CA . PHE A 1 7 ? -10.741 0.648 1.794 1.00 15.00 478 PHE A CA 11
ATOM 8061 C C . PHE A 1 7 ? -10.314 -0.683 1.240 1.00 15.00 478 PHE A C 11
ATOM 8062 O O . PHE A 1 7 ? -10.815 -1.215 0.252 1.00 15.00 478 PHE A O 11
ATOM 8079 N N . LEU A 1 8 ? -9.321 -1.166 1.984 1.00 15.00 479 LEU A N 11
ATOM 8080 C CA . LEU A 1 8 ? -8.090 -1.674 1.441 1.00 15.00 479 LEU A CA 11
ATOM 8081 C C . LEU A 1 8 ? -7.777 -3.054 2.040 1.00 15.00 479 LEU A C 11
ATOM 8082 O O . LEU A 1 8 ? -8.071 -3.302 3.207 1.00 15.00 479 LEU A O 11
ATOM 8098 N N . PRO A 1 9 ? -7.168 -3.952 1.233 1.00 15.00 480 PRO A N 11
ATOM 8099 C CA . PRO A 1 9 ? -7.032 -5.399 1.552 1.00 15.00 480 PRO A CA 11
ATOM 8100 C C . PRO A 1 9 ? -6.246 -5.685 2.860 1.00 15.00 480 PRO A C 11
ATOM 8101 O O . PRO A 1 9 ? -5.694 -4.773 3.480 1.00 15.00 480 PRO A O 11
ATOM 8112 N N . PRO A 1 10 ? -6.159 -6.974 3.278 1.00 15.00 481 PRO A N 11
ATOM 8113 C CA . PRO A 1 10 ? -5.442 -7.399 4.502 1.00 15.00 481 PRO A CA 11
ATOM 8114 C C . PRO A 1 10 ? -3.913 -7.489 4.335 1.00 15.00 481 PRO A C 11
ATOM 8115 O O . PRO A 1 10 ? -3.250 -8.271 5.022 1.00 15.00 481 PRO A O 11
ATOM 8126 N N . GLY A 1 11 ? -3.362 -6.651 3.468 1.00 15.00 482 GLY A N 11
ATOM 8127 C CA . GLY A 1 11 ? -1.925 -6.594 3.245 1.00 15.00 482 GLY A CA 11
ATOM 8128 C C . GLY A 1 11 ? -1.420 -5.238 3.580 1.00 15.00 482 GLY A C 11
ATOM 8129 O O . GLY A 1 11 ? -0.244 -4.965 3.491 1.00 15.00 482 GLY A O 11
ATOM 8133 N N . TRP A 1 12 ? -2.322 -4.381 3.966 1.00 15.00 483 TR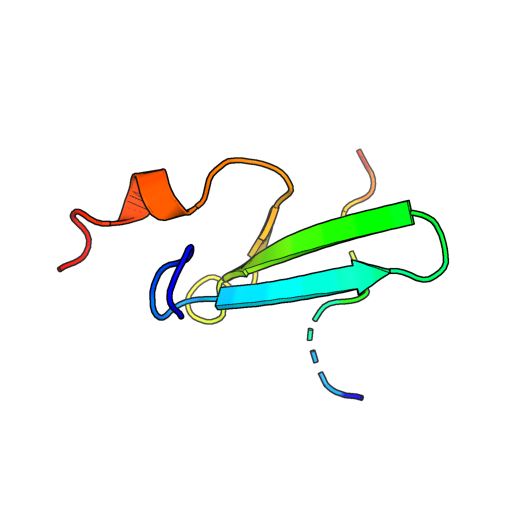P A N 11
ATOM 8134 C CA . TRP A 1 12 ? -2.195 -3.026 3.538 1.00 15.00 483 TRP A CA 11
ATOM 8135 C C . TRP A 1 12 ? -2.192 -1.989 4.615 1.00 15.00 483 TRP A C 11
ATOM 8136 O O . TRP A 1 12 ? -2.986 -1.990 5.557 1.00 15.00 483 TRP A O 11
ATOM 8157 N N . GLU A 1 13 ? -1.279 -1.079 4.402 1.00 15.00 484 GLU A N 11
ATOM 8158 C CA . GLU A 1 13 ? -1.114 0.084 5.235 1.00 15.00 484 GLU A CA 11
ATOM 8159 C C . GLU A 1 13 ? -1.226 1.317 4.357 1.00 15.00 484 GLU A C 11
ATOM 8160 O O . GLU A 1 13 ? -0.423 1.503 3.441 1.00 15.00 484 GLU A O 11
ATOM 8172 N N . MET A 1 14 ? -2.232 2.137 4.611 1.00 15.00 485 MET A N 11
ATOM 8173 C CA . MET A 1 14 ? -2.422 3.345 3.835 1.00 15.00 485 MET A CA 11
ATOM 8174 C C . MET A 1 14 ? -1.660 4.473 4.486 1.00 15.00 485 MET A C 11
ATOM 8175 O O . MET A 1 14 ? -2.017 4.942 5.571 1.00 15.00 485 MET A O 11
ATOM 8189 N N . ARG A 1 15 ? -0.590 4.880 3.848 1.00 15.00 486 ARG A N 11
ATOM 8190 C CA . ARG A 1 15 ? 0.206 5.969 4.350 1.00 15.00 486 ARG A CA 11
ATOM 8191 C C . ARG A 1 15 ? 0.334 7.044 3.290 1.00 15.00 486 ARG A C 11
ATOM 8192 O O . ARG A 1 15 ? 0.934 6.836 2.241 1.00 15.00 486 ARG A O 11
ATOM 8213 N N . ILE A 1 16 ? -0.275 8.173 3.566 1.00 15.00 487 ILE A N 11
ATOM 8214 C CA . ILE A 1 16 ? -0.148 9.352 2.734 1.00 15.00 487 ILE A CA 11
ATOM 8215 C C . ILE A 1 16 ? 1.024 10.159 3.224 1.00 15.00 487 ILE A C 11
ATOM 8216 O O . ILE A 1 16 ? 1.061 10.624 4.365 1.00 15.00 487 ILE A O 11
ATOM 8232 N N . ALA A 1 17 ? 2.001 10.284 2.354 1.00 15.00 488 ALA A N 11
ATOM 8233 C CA . ALA A 1 17 ? 3.277 10.821 2.726 1.00 15.00 488 ALA A CA 11
ATOM 8234 C C . ALA A 1 17 ? 3.267 12.328 2.548 1.00 15.00 488 ALA A C 11
ATOM 8235 O O . ALA A 1 17 ? 2.540 12.839 1.696 1.00 15.00 488 ALA A O 11
ATOM 8242 N N . PRO A 1 18 ? 4.049 13.058 3.354 1.00 15.00 489 PRO A N 11
ATOM 8243 C CA . PRO A 1 18 ? 4.097 14.530 3.322 1.00 15.00 489 PRO A CA 11
ATOM 8244 C C . PRO A 1 18 ? 4.526 15.118 1.972 1.00 15.00 489 PRO A C 11
ATOM 8245 O O . PRO A 1 18 ? 4.665 16.336 1.841 1.00 15.00 489 PRO A O 11
ATOM 8256 N N . ASN A 1 19 ? 4.743 14.273 0.968 1.00 15.00 490 ASN A N 11
ATOM 8257 C CA . ASN A 1 19 ? 5.064 14.757 -0.362 1.00 15.00 490 ASN A CA 11
ATOM 8258 C C . ASN A 1 19 ? 3.827 14.669 -1.240 1.00 15.00 490 ASN A C 11
ATOM 8259 O O . ASN A 1 19 ? 3.779 15.244 -2.329 1.00 15.00 490 ASN A O 11
ATOM 8270 N N . GLY A 1 20 ? 2.831 13.923 -0.768 1.00 15.00 491 GLY A N 11
ATOM 8271 C CA . GLY A 1 20 ? 1.619 13.739 -1.536 1.00 15.00 491 GLY A CA 11
ATOM 8272 C C . GLY A 1 20 ? 1.565 12.352 -2.114 1.00 15.00 491 GLY A C 11
ATOM 8273 O O . GLY A 1 20 ? 0.961 12.120 -3.163 1.00 15.00 491 GLY A O 11
ATOM 8277 N N . ARG A 1 21 ? 2.220 11.431 -1.426 1.00 15.00 492 ARG A N 11
ATOM 8278 C CA . ARG A 1 21 ? 2.334 10.063 -1.880 1.00 15.00 492 ARG A CA 11
ATOM 8279 C C . ARG A 1 21 ? 1.676 9.102 -0.903 1.00 15.00 492 ARG A C 11
ATOM 8280 O O . ARG A 1 21 ? 2.250 8.769 0.125 1.00 15.00 492 ARG A O 11
ATOM 8301 N N . PRO A 1 22 ? 0.440 8.690 -1.176 1.00 15.00 493 PRO A N 11
ATOM 8302 C CA . PRO A 1 22 ? -0.214 7.630 -0.431 1.00 15.00 493 PRO A CA 11
ATOM 8303 C C . PRO A 1 22 ? 0.071 6.296 -1.033 1.00 15.00 493 PRO A C 11
ATOM 8304 O O . PRO A 1 22 ? -0.460 5.921 -2.082 1.00 15.00 493 PRO A O 11
ATOM 8315 N N . PHE A 1 23 ? 0.986 5.611 -0.370 1.00 15.00 494 PHE A N 11
ATOM 8316 C CA . PHE A 1 23 ? 1.502 4.393 -0.854 1.00 15.00 494 PHE A CA 11
ATOM 8317 C C . PHE A 1 23 ? 0.565 3.359 -0.268 1.00 15.00 494 PHE A C 11
ATOM 8318 O O . PHE A 1 23 ? 0.414 3.312 0.955 1.00 15.00 494 PHE A O 11
ATOM 8335 N N . PHE A 1 24 ? -0.075 2.556 -1.059 1.00 15.00 495 PHE A N 11
ATOM 8336 C CA . PHE A 1 24 ? -0.819 1.472 -0.484 1.00 15.00 495 PHE A CA 11
ATOM 8337 C C . PHE A 1 24 ? 0.163 0.305 -0.399 1.00 15.00 495 PHE A C 11
ATOM 8338 O O . PHE A 1 24 ? 0.500 -0.289 -1.416 1.00 15.00 495 PHE A O 11
ATOM 8355 N N . TYR A 1 25 ? 0.710 0.042 0.781 1.00 15.00 496 TYR A N 11
ATOM 8356 C CA . TYR A 1 25 ? 1.824 -0.903 0.886 1.00 15.00 496 TYR A CA 11
ATOM 8357 C C . TYR A 1 25 ? 1.406 -2.236 1.510 1.00 15.00 496 TYR A C 11
ATOM 8358 O O . TYR A 1 25 ? 0.782 -2.280 2.574 1.00 15.00 496 TYR A O 11
ATOM 8376 N N . ASP A 1 26 ? 1.795 -3.314 0.822 1.00 15.00 497 ASP A N 11
ATOM 8377 C CA . ASP A 1 26 ? 1.415 -4.690 1.163 1.00 15.00 497 ASP A CA 11
ATOM 8378 C C . ASP A 1 26 ? 2.448 -5.268 2.128 1.00 15.00 497 ASP A C 11
ATOM 8379 O O . ASP A 1 26 ? 3.626 -4.952 2.013 1.00 15.00 497 ASP A O 11
ATOM 8388 N N . HIS A 1 27 ? 2.034 -6.131 3.042 1.00 15.00 498 HIS A N 11
ATOM 8389 C CA . HIS A 1 27 ? 2.954 -6.690 4.031 1.00 15.00 498 HIS A CA 11
ATOM 8390 C C . HIS A 1 27 ? 3.143 -8.187 3.806 1.00 15.00 498 HIS A C 11
ATOM 8391 O O . HIS A 1 27 ? 3.846 -8.855 4.563 1.00 15.00 498 HIS A O 11
ATOM 8406 N N . ASN A 1 28 ? 2.527 -8.707 2.748 1.00 15.00 499 ASN A N 11
ATOM 8407 C CA . ASN A 1 28 ? 2.682 -10.116 2.393 1.00 15.00 499 ASN A CA 11
ATOM 8408 C C . ASN A 1 28 ? 3.925 -10.269 1.529 1.00 15.00 499 ASN A C 11
ATOM 8409 O O . ASN A 1 28 ? 4.737 -11.174 1.722 1.00 15.00 499 ASN A O 11
ATOM 8420 N N . THR A 1 29 ? 4.040 -9.379 0.557 1.00 15.00 500 THR A N 11
ATOM 8421 C CA . THR A 1 29 ? 5.201 -9.321 -0.312 1.00 15.00 500 THR A CA 11
ATOM 8422 C C . THR A 1 29 ? 6.047 -8.098 0.045 1.00 15.00 500 THR A C 11
ATOM 8423 O O . THR A 1 29 ? 7.144 -7.899 -0.482 1.00 15.00 500 THR A O 11
ATOM 8434 N N . LYS A 1 30 ? 5.514 -7.290 0.964 1.00 15.00 501 LYS A N 11
ATOM 8435 C CA . LYS A 1 30 ? 6.170 -6.065 1.426 1.00 15.00 501 LYS A CA 11
ATOM 8436 C C . LYS A 1 30 ? 6.444 -5.134 0.252 1.00 15.00 501 LYS A C 11
ATOM 8437 O O . LYS A 1 30 ? 7.553 -4.617 0.092 1.00 15.00 501 LYS A O 11
ATOM 8456 N N . THR A 1 31 ? 5.416 -4.903 -0.545 1.00 15.00 502 THR A N 11
ATOM 8457 C CA . THR A 1 31 ? 5.556 -4.110 -1.752 1.00 15.00 502 THR A CA 11
ATOM 8458 C C . THR A 1 31 ? 4.795 -2.793 -1.631 1.00 15.00 502 THR A C 11
ATOM 8459 O O . THR A 1 31 ? 3.638 -2.762 -1.207 1.00 15.00 502 THR A O 11
ATOM 8470 N N . THR A 1 32 ? 5.466 -1.707 -1.974 1.00 15.00 503 THR A N 11
ATOM 8471 C CA . THR A 1 32 ? 4.851 -0.394 -2.000 1.00 15.00 503 THR A CA 11
ATOM 8472 C C . THR A 1 32 ? 4.258 -0.137 -3.384 1.00 15.00 503 THR A C 11
ATOM 8473 O O . THR A 1 32 ? 4.911 -0.392 -4.398 1.00 15.00 503 THR A O 11
ATOM 8484 N N . THR A 1 33 ? 3.021 0.337 -3.438 1.00 15.00 504 THR A N 11
ATOM 8485 C CA . THR A 1 33 ? 2.362 0.545 -4.715 1.00 15.00 504 THR A CA 11
ATOM 8486 C C . THR A 1 33 ? 1.445 1.759 -4.670 1.00 15.00 504 THR A C 11
ATOM 8487 O O . THR A 1 33 ? 0.935 2.117 -3.618 1.00 15.00 504 THR A O 11
ATOM 8498 N N . TRP A 1 34 ? 1.274 2.415 -5.804 1.00 15.00 505 TRP A N 11
ATOM 8499 C CA . TRP A 1 34 ? 0.284 3.476 -5.910 1.00 15.00 505 TRP A CA 11
ATOM 8500 C C . TRP A 1 34 ? -0.933 2.936 -6.654 1.00 15.00 505 TRP A C 11
ATOM 8501 O O . TRP A 1 34 ? -1.926 3.635 -6.857 1.00 15.00 505 TRP A O 11
ATOM 8522 N N . GLU A 1 35 ? -0.826 1.678 -7.067 1.00 15.00 506 GLU A N 11
ATOM 8523 C CA . GLU A 1 35 ? -1.865 1.019 -7.843 1.00 15.00 506 GLU A CA 11
ATOM 8524 C C . GLU A 1 35 ? -2.859 0.336 -6.919 1.00 15.00 506 GLU A C 11
ATOM 8525 O O . GLU A 1 35 ? -2.500 -0.096 -5.828 1.00 15.00 506 GLU A O 11
ATOM 8537 N N . ASP A 1 36 ? -4.102 0.236 -7.369 1.00 15.00 507 ASP A N 11
ATOM 8538 C CA . ASP A 1 36 ? -5.180 -0.313 -6.552 1.00 15.00 507 ASP A CA 11
ATOM 8539 C C . ASP A 1 36 ? -4.881 -1.755 -6.127 1.00 15.00 507 ASP A C 11
ATOM 8540 O O . ASP A 1 36 ? -4.885 -2.663 -6.934 1.00 15.00 507 ASP A O 11
ATOM 8549 N N . PRO A 1 37 ? -4.644 -1.953 -4.829 1.00 15.00 508 PRO A N 11
ATOM 8550 C CA . PRO A 1 37 ? -4.261 -3.231 -4.206 1.00 15.00 508 PRO A CA 11
ATOM 8551 C C . PRO A 1 37 ? -5.426 -4.120 -3.988 1.00 15.00 508 PRO A C 11
ATOM 8552 O O . PRO A 1 37 ? -5.296 -5.261 -3.580 1.00 15.00 508 PRO A O 11
ATOM 8563 N N . ARG A 1 38 ? -6.570 -3.567 -4.199 1.00 15.00 509 ARG A N 11
ATOM 8564 C CA . ARG A 1 38 ? -7.775 -4.239 -3.946 1.00 15.00 509 ARG A CA 11
ATOM 8565 C C . ARG A 1 38 ? -7.961 -5.115 -5.150 1.00 15.00 509 ARG A C 11
ATOM 8566 O O . ARG A 1 38 ? -8.856 -5.950 -5.231 1.00 15.00 509 ARG A O 11
ATOM 8587 N N . LEU A 1 39 ? -7.081 -4.856 -6.129 1.00 15.00 510 LEU A N 11
ATOM 8588 C CA . LEU A 1 39 ? -6.985 -5.707 -7.270 1.00 15.00 510 LEU A CA 11
ATOM 8589 C C . LEU A 1 39 ? -6.540 -7.111 -6.820 1.00 15.00 510 LEU A C 11
ATOM 8590 O O . LEU A 1 39 ? -6.810 -8.123 -7.468 1.00 15.00 510 LEU A O 11
ATOM 8606 N N . LYS A 1 40 ? -5.827 -7.111 -5.695 1.00 15.00 511 LYS A N 11
ATOM 8607 C CA . LYS A 1 40 ? -5.159 -8.275 -5.104 1.00 15.00 511 LYS A CA 11
ATOM 8608 C C . LYS A 1 40 ? -6.147 -9.337 -4.626 1.00 15.00 511 LYS A C 11
ATOM 8609 O O . LYS A 1 40 ? -5.749 -10.438 -4.244 1.00 15.00 511 LYS A O 11
ATOM 8628 N N . PHE A 1 41 ? -7.439 -9.002 -4.627 1.00 15.00 512 PHE A N 11
ATOM 8629 C CA . PHE A 1 41 ? -8.465 -9.789 -3.916 1.00 15.00 512 PHE A CA 11
ATOM 8630 C C . PHE A 1 41 ? -8.735 -11.288 -4.238 1.00 15.00 512 PHE A C 11
ATOM 8631 O O . PHE A 1 41 ? -9.405 -11.972 -3.461 1.00 15.00 512 PHE A O 11
ATOM 8648 N N . PRO A 1 42 ? -8.234 -11.805 -5.322 1.00 15.00 513 PRO A N 11
ATOM 8649 C CA . PRO A 1 42 ? -8.197 -13.232 -5.626 1.00 15.00 513 PRO A CA 11
ATOM 8650 C C . PRO A 1 42 ? -7.369 -13.999 -4.587 1.00 15.00 513 PRO A C 11
ATOM 8651 O O . PRO A 1 42 ? -7.353 -15.227 -4.571 1.00 15.00 513 PRO A O 11
ATOM 8662 N N . VAL A 1 43 ? -6.668 -13.247 -3.730 1.00 15.00 514 VAL A N 11
ATOM 8663 C CA . VAL A 1 43 ? -5.880 -13.814 -2.633 1.00 15.00 514 VAL A CA 11
ATOM 8664 C C . VAL A 1 43 ? -6.766 -14.320 -1.517 1.00 15.00 514 VAL A C 11
ATOM 8665 O O . VAL A 1 43 ? -6.317 -14.984 -0.580 1.00 15.00 514 VAL A O 11
ATOM 8678 N N . HIS A 1 44 ? -8.024 -13.982 -1.661 1.00 15.00 515 HIS A N 11
ATOM 8679 C CA . HIS A 1 44 ? -9.115 -14.424 -0.774 1.00 15.00 515 HIS A CA 11
ATOM 8680 C C . HIS A 1 44 ? -8.723 -14.348 0.701 1.00 15.00 515 HIS A C 11
ATOM 8681 O O . HIS A 1 44 ? -8.734 -13.234 1.256 1.00 15.00 515 HIS A O 11
ATOM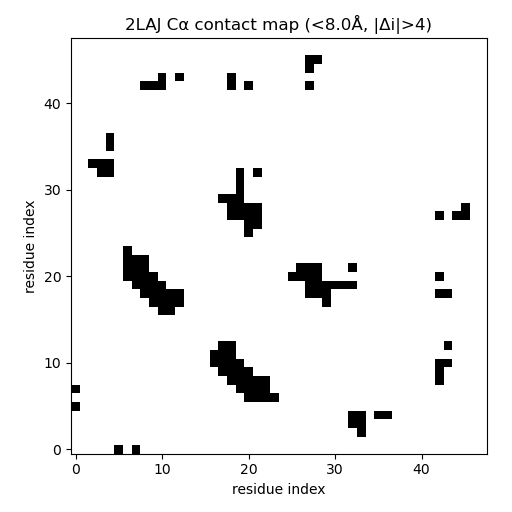 8697 N N . ALA B 2 1 ? 7.299 -3.907 13.416 1.00 15.00 202 ALA B N 11
ATOM 8698 C CA . ALA B 2 1 ? 6.658 -3.603 12.119 1.00 15.00 202 ALA B CA 11
ATOM 8699 C C . ALA B 2 1 ? 6.963 -2.174 11.699 1.00 15.00 202 ALA B C 11
ATOM 8700 O O . ALA B 2 1 ? 7.082 -1.283 12.543 1.00 15.00 202 ALA B O 11
ATOM 8709 N N . GLY B 2 2 ? 7.084 -1.957 10.399 1.00 15.00 203 GLY B N 11
ATOM 8710 C CA . GLY B 2 2 ? 7.350 -0.628 9.895 1.00 15.00 203 GLY B CA 11
ATOM 8711 C C . GLY B 2 2 ? 6.209 -0.120 9.042 1.00 15.00 203 GLY B C 11
ATOM 8712 O O . GLY B 2 2 ? 5.471 -0.912 8.453 1.00 15.00 203 GLY B O 11
ATOM 8730 N N . PRO B 2 4 ? 4.724 2.121 5.790 1.00 15.00 205 PRO B N 11
ATOM 8731 C CA . PRO B 2 4 ? 5.073 2.538 4.431 1.00 15.00 205 PRO B CA 11
ATOM 8732 C C . PRO B 2 4 ? 5.389 4.031 4.313 1.00 15.00 205 PRO B C 11
ATOM 8733 O O . PRO B 2 4 ? 4.492 4.866 4.332 1.00 15.00 205 PRO B O 11
ATOM 8744 N N . ASN B 2 5 ? 6.678 4.363 4.279 1.00 15.00 206 ASN B N 11
ATOM 8745 C CA . ASN B 2 5 ? 7.114 5.722 3.957 1.00 15.00 206 ASN B CA 11
ATOM 8746 C C . ASN B 2 5 ? 8.016 5.754 2.718 1.00 15.00 206 ASN B C 11
ATOM 8747 O O . ASN B 2 5 ? 8.254 6.811 2.133 1.00 15.00 206 ASN B O 11
ATOM 8758 N N . LEU B 2 6 ? 8.515 4.590 2.317 1.00 15.00 207 LEU B N 11
ATOM 8759 C CA . LEU B 2 6 ? 9.398 4.502 1.158 1.00 15.00 207 LEU B CA 11
ATOM 8760 C C . LEU B 2 6 ? 8.599 4.522 -0.146 1.00 15.00 207 LEU B C 11
ATOM 8761 O O . LEU B 2 6 ? 7.844 3.596 -0.449 1.00 15.00 207 LEU B O 11
ATOM 8791 N N . PRO B 2 8 ? 8.086 3.997 -3.950 1.00 15.00 209 PRO B N 11
ATOM 8792 C CA . PRO B 2 8 ? 8.642 3.339 -5.119 1.00 15.00 209 PRO B CA 11
ATOM 8793 C C . PRO B 2 8 ? 8.722 4.305 -6.292 1.00 15.00 209 PRO B C 11
ATOM 8794 O O . PRO B 2 8 ? 7.697 4.763 -6.806 1.00 15.00 209 PRO B O 11
ATOM 8805 N N . ASN B 2 9 ? 9.936 4.649 -6.687 1.00 15.00 210 ASN B N 11
ATOM 8806 C CA . ASN B 2 9 ? 10.134 5.584 -7.782 1.00 15.00 210 ASN B CA 11
ATOM 8807 C C . ASN B 2 9 ? 10.295 4.829 -9.093 1.00 15.00 210 ASN B C 11
ATOM 8808 O O . ASN B 2 9 ? 11.253 4.075 -9.275 1.00 15.00 210 ASN B O 11
ATOM 8819 N N . PRO B 2 10 ? 9.339 5.003 -10.012 1.00 15.00 211 PRO B N 11
ATOM 8820 C CA . PRO B 2 10 ? 9.329 4.309 -11.288 1.00 15.00 211 PRO B CA 11
ATOM 8821 C C . PRO B 2 10 ? 10.157 5.037 -12.340 1.00 15.00 211 PRO B C 11
ATOM 8822 O O . PRO B 2 10 ? 11.392 4.860 -12.355 1.00 15.00 211 PRO B O 11
ATOM 8834 N N . GLN A 1 5 ? -8.676 -2.191 7.406 1.00 15.00 476 GLN A N 12
ATOM 8835 C CA . GLN A 1 5 ? -8.824 -1.041 6.487 1.00 15.00 476 GLN A CA 12
ATOM 8836 C C . GLN A 1 5 ? -9.989 -1.272 5.541 1.00 15.00 476 GLN A C 12
ATOM 8837 O O . GLN A 1 5 ? -10.073 -2.294 4.861 1.00 15.00 476 GLN A O 12
ATOM 8851 N N . SER A 1 6 ? -10.868 -0.294 5.489 1.00 15.00 477 SER A N 12
ATOM 8852 C CA . SER A 1 6 ? -12.148 -0.438 4.820 1.00 15.00 477 SER A CA 12
ATOM 8853 C C . SER A 1 6 ? -12.043 -0.274 3.304 1.00 15.00 477 SER A C 12
ATOM 8854 O O . SER A 1 6 ? -12.970 -0.628 2.575 1.00 15.00 477 SER A O 12
ATOM 8862 N N . PHE A 1 7 ? -10.928 0.267 2.823 1.00 15.00 478 PHE A N 12
ATOM 8863 C CA . PHE A 1 7 ? -10.824 0.604 1.400 1.00 15.00 478 PHE A CA 12
ATOM 8864 C C . PHE A 1 7 ? -10.420 -0.720 0.805 1.00 15.00 478 PHE A C 12
ATOM 8865 O O . PHE A 1 7 ? -10.912 -1.207 -0.210 1.00 15.00 478 PHE A O 12
ATOM 8882 N N . LEU A 1 8 ? -9.497 -1.290 1.586 1.00 15.00 479 LEU A N 12
ATOM 8883 C CA . LEU A 1 8 ? -8.261 -1.843 1.089 1.00 15.00 479 LEU A CA 12
ATOM 8884 C C . LEU A 1 8 ? -8.047 -3.264 1.629 1.00 15.00 479 LEU A C 12
ATOM 8885 O O . LEU A 1 8 ? -8.432 -3.570 2.757 1.00 15.00 479 LEU A O 12
ATOM 8901 N N . PRO A 1 9 ? -7.421 -4.137 0.812 1.00 15.00 480 PRO A N 12
ATOM 8902 C CA . PRO A 1 9 ? -7.308 -5.588 1.088 1.00 15.00 480 PRO A CA 12
ATOM 8903 C C . PRO A 1 9 ? -6.568 -5.906 2.402 1.00 15.00 480 PRO A C 12
ATOM 8904 O O . PRO A 1 9 ? -5.975 -5.022 3.018 1.00 15.00 480 PRO A O 12
ATOM 8915 N N . PRO A 1 10 ? -6.558 -7.189 2.821 1.00 15.00 481 PRO A N 12
ATOM 8916 C CA . PRO A 1 10 ? -5.853 -7.635 4.041 1.00 15.00 481 PRO A CA 12
ATOM 8917 C C . PRO A 1 10 ? -4.332 -7.799 3.856 1.00 15.00 481 PRO A C 12
ATOM 8918 O O . PRO A 1 10 ? -3.710 -8.652 4.491 1.00 15.00 481 PRO A O 12
ATOM 8929 N N . GLY A 1 11 ? -3.737 -6.944 3.034 1.00 15.00 482 GLY A N 12
ATOM 8930 C CA . GLY A 1 11 ? -2.302 -6.971 2.800 1.00 15.00 482 GLY A CA 12
ATOM 8931 C C . GLY A 1 11 ? -1.703 -5.676 3.198 1.00 15.00 482 GLY A C 12
ATOM 8932 O O . GLY A 1 11 ? -0.507 -5.498 3.134 1.00 15.00 482 GLY A O 12
ATOM 8936 N N . TRP A 1 12 ? -2.544 -4.765 3.617 1.00 15.00 483 TRP A N 12
ATOM 8937 C CA . TRP A 1 12 ? -2.311 -3.406 3.244 1.00 15.00 483 TRP A CA 12
ATOM 8938 C C . TRP A 1 12 ? -2.214 -2.414 4.366 1.00 15.00 483 TRP A C 12
ATOM 8939 O O . TRP A 1 12 ? -3.056 -2.331 5.257 1.00 15.00 483 TRP A O 12
ATOM 8960 N N . GLU A 1 13 ? -1.149 -1.652 4.252 1.00 15.00 484 GLU A N 12
ATOM 8961 C CA . GLU A 1 13 ? -0.867 -0.535 5.130 1.00 15.00 484 GLU A CA 12
ATOM 8962 C C . GLU A 1 13 ? -0.978 0.728 4.296 1.00 15.00 484 GLU A C 12
ATOM 8963 O O . GLU A 1 13 ? -0.135 0.975 3.433 1.00 15.00 484 GLU A O 12
ATOM 8975 N N . MET A 1 14 ? -2.032 1.494 4.507 1.00 15.00 485 MET A N 12
ATOM 8976 C CA . MET A 1 14 ? -2.224 2.714 3.749 1.00 15.00 485 MET A CA 12
ATOM 8977 C C . MET A 1 14 ? -1.553 3.851 4.478 1.00 15.00 485 MET A C 12
ATOM 8978 O O . MET A 1 14 ? -2.028 4.300 5.524 1.00 15.00 485 MET A O 12
ATOM 8992 N N . ARG A 1 15 ? -0.413 4.276 3.973 1.00 15.00 486 ARG A N 12
ATOM 8993 C CA . ARG A 1 15 ? 0.261 5.406 4.564 1.00 15.00 486 ARG A CA 12
ATOM 8994 C C . ARG A 1 15 ? 0.385 6.516 3.540 1.00 15.00 486 ARG A C 12
ATOM 8995 O O . ARG A 1 15 ? 0.979 6.351 2.484 1.00 15.00 486 ARG A O 12
ATOM 9016 N N . ILE A 1 16 ? -0.232 7.620 3.857 1.00 15.00 487 ILE A N 12
ATOM 9017 C CA . ILE A 1 16 ? -0.131 8.839 3.085 1.00 15.00 487 ILE A CA 12
ATOM 9018 C C . ILE A 1 16 ? 1.034 9.646 3.607 1.00 15.00 487 ILE A C 12
ATOM 9019 O O . ILE A 1 16 ? 1.116 9.980 4.792 1.00 15.00 487 ILE A O 12
ATOM 9035 N N . ALA A 1 17 ? 1.937 9.930 2.696 1.00 15.00 488 ALA A N 12
ATOM 9036 C CA . ALA A 1 17 ? 3.257 10.399 3.021 1.00 15.00 488 ALA A CA 12
ATOM 9037 C C . ALA A 1 17 ? 3.258 11.909 3.110 1.00 15.00 488 ALA A C 12
ATOM 9038 O O . ALA A 1 17 ? 2.449 12.558 2.451 1.00 15.00 488 ALA A O 12
ATOM 9045 N N . PRO A 1 18 ? 4.134 12.486 3.939 1.00 15.00 489 PRO A N 12
ATOM 9046 C CA . PRO A 1 18 ? 4.256 13.943 4.079 1.00 15.00 489 PRO A CA 12
ATOM 9047 C C . PRO A 1 18 ? 4.555 14.677 2.758 1.00 15.00 489 PRO A C 12
ATOM 9048 O O . PRO A 1 18 ? 4.714 15.897 2.760 1.00 15.00 489 PRO A O 12
ATOM 9059 N N . ASN A 1 19 ? 4.637 13.955 1.634 1.00 15.00 490 ASN A N 12
ATOM 9060 C CA . ASN A 1 19 ? 4.810 14.596 0.338 1.00 15.00 490 ASN A CA 12
ATOM 9061 C C . ASN A 1 19 ? 3.486 14.561 -0.431 1.00 15.00 490 ASN A C 12
ATOM 9062 O O . ASN A 1 19 ? 3.327 15.240 -1.447 1.00 15.00 490 ASN A O 12
ATOM 9073 N N . GLY A 1 20 ? 2.552 13.731 0.048 1.00 15.00 491 GLY A N 12
ATOM 9074 C CA . GLY A 1 20 ? 1.290 13.534 -0.639 1.00 15.00 491 GLY A CA 12
ATOM 9075 C C . GLY A 1 20 ? 1.196 12.154 -1.260 1.00 15.00 491 GLY A C 12
ATOM 9076 O O . GLY A 1 20 ? 0.467 11.948 -2.229 1.00 15.00 491 GLY A O 12
ATOM 9080 N N . ARG A 1 21 ? 1.936 11.203 -0.699 1.00 15.00 492 ARG A N 12
ATOM 9081 C CA . ARG A 1 21 ? 2.016 9.864 -1.271 1.00 15.00 492 ARG A CA 12
ATOM 9082 C C . ARG A 1 21 ? 1.410 8.795 -0.369 1.00 15.00 492 ARG A C 12
ATOM 9083 O O . ARG A 1 21 ? 2.015 8.389 0.607 1.00 15.00 492 ARG A O 12
ATOM 9104 N N . PRO A 1 22 ? 0.207 8.320 -0.685 1.00 15.00 493 PRO A N 12
ATOM 9105 C CA . PRO A 1 22 ? -0.384 7.157 -0.027 1.00 15.00 493 PRO A CA 12
ATOM 9106 C C . PRO A 1 22 ? 0.006 5.899 -0.731 1.00 15.00 493 PRO A C 12
ATOM 9107 O O . PRO A 1 22 ? -0.479 5.571 -1.817 1.00 15.00 493 PRO A O 12
ATOM 9118 N N . PHE A 1 23 ? 0.962 5.230 -0.108 1.00 15.00 494 PHE A N 12
ATOM 9119 C CA . PHE A 1 23 ? 1.600 4.115 -0.706 1.00 15.00 494 PHE A CA 12
ATOM 9120 C C . PHE A 1 23 ? 0.715 2.976 -0.241 1.00 15.00 494 PHE A C 12
ATOM 9121 O O . PHE A 1 23 ? 0.549 2.812 0.971 1.00 15.00 494 PHE A O 12
ATOM 9138 N N . PHE A 1 24 ? 0.123 2.213 -1.109 1.00 15.00 495 PHE A N 12
ATOM 9139 C CA . PHE A 1 24 ? -0.651 1.098 -0.617 1.00 15.00 495 PHE A CA 12
ATOM 9140 C C . PHE A 1 24 ? 0.311 -0.096 -0.527 1.00 15.00 495 PHE A C 12
ATOM 9141 O O . PHE A 1 24 ? 0.749 -0.615 -1.555 1.00 15.00 495 PHE A O 12
ATOM 9158 N N . TYR A 1 25 ? 0.706 -0.489 0.683 1.00 15.00 496 TYR A N 12
ATOM 9159 C CA . TYR A 1 25 ? 1.765 -1.497 0.839 1.00 15.00 496 TYR A CA 12
ATOM 9160 C C . TYR A 1 25 ? 1.245 -2.850 1.344 1.00 15.00 496 TYR A C 12
ATOM 9161 O O . TYR A 1 25 ? 0.585 -2.930 2.382 1.00 15.00 496 TYR A O 12
ATOM 9179 N N . ASP A 1 26 ? 1.594 -3.913 0.599 1.00 15.00 497 ASP A N 12
ATOM 9180 C CA . ASP A 1 26 ? 1.188 -5.294 0.908 1.00 15.00 497 ASP A CA 12
ATOM 9181 C C . ASP A 1 26 ? 2.259 -5.903 1.824 1.00 15.00 497 ASP A C 12
ATOM 9182 O O . ASP A 1 26 ? 3.435 -5.874 1.469 1.00 15.00 497 ASP A O 12
ATOM 9191 N N . HIS A 1 27 ? 1.887 -6.458 2.975 1.00 15.00 498 HIS A N 12
ATOM 9192 C CA . HIS A 1 27 ? 2.888 -6.909 3.960 1.00 15.00 498 HIS A CA 12
ATOM 9193 C C . HIS A 1 27 ? 3.443 -8.280 3.596 1.00 15.00 498 HIS A C 12
ATOM 9194 O O . HIS A 1 27 ? 4.500 -8.680 4.083 1.00 15.00 498 HIS A O 12
ATOM 9209 N N . ASN A 1 28 ? 2.720 -9.006 2.757 1.00 15.00 499 ASN A N 12
ATOM 9210 C CA . ASN A 1 28 ? 3.109 -10.367 2.411 1.00 15.00 499 ASN A CA 12
ATOM 9211 C C . ASN A 1 28 ? 4.120 -10.355 1.279 1.00 15.00 499 ASN A C 12
ATOM 9212 O O . ASN A 1 28 ? 5.040 -11.172 1.234 1.00 15.00 499 ASN A O 12
ATOM 9223 N N . THR A 1 29 ? 3.921 -9.433 0.355 1.00 15.00 500 THR A N 12
ATOM 9224 C CA . THR A 1 29 ? 4.825 -9.254 -0.763 1.00 15.00 500 THR A CA 12
ATOM 9225 C C . THR A 1 29 ? 5.854 -8.172 -0.425 1.00 15.00 500 THR A C 12
ATOM 9226 O O . THR A 1 29 ? 6.859 -8.004 -1.123 1.00 15.00 500 THR A O 12
ATOM 9237 N N . LYS A 1 30 ? 5.574 -7.446 0.664 1.00 15.00 501 LYS A N 12
ATOM 9238 C CA . LYS A 1 30 ? 6.455 -6.392 1.183 1.00 15.00 501 LYS A CA 12
ATOM 9239 C C . LYS A 1 30 ? 6.651 -5.283 0.162 1.00 15.00 501 LYS A C 12
ATOM 9240 O O . LYS A 1 30 ? 7.650 -4.568 0.190 1.00 15.00 501 LYS A O 12
ATOM 9259 N N . THR A 1 31 ? 5.671 -5.101 -0.699 1.00 15.00 502 THR A N 12
ATOM 9260 C CA . THR A 1 31 ? 5.796 -4.145 -1.778 1.00 15.00 502 THR A CA 12
ATOM 9261 C C . THR A 1 31 ? 5.005 -2.873 -1.496 1.00 15.00 502 THR A C 12
ATOM 9262 O O . THR A 1 31 ? 3.838 -2.915 -1.098 1.00 15.00 502 THR A O 12
ATOM 9273 N N . THR A 1 32 ? 5.665 -1.742 -1.681 1.00 15.00 503 THR A N 12
ATOM 9274 C CA . THR A 1 32 ? 5.005 -0.456 -1.689 1.00 15.00 503 THR A CA 12
ATOM 9275 C C . THR A 1 32 ? 4.579 -0.152 -3.119 1.00 15.00 503 THR A C 12
ATOM 9276 O O . THR A 1 32 ? 5.403 -0.183 -4.031 1.00 15.00 503 THR A O 12
ATOM 9287 N N . THR A 1 33 ? 3.300 0.089 -3.332 1.00 15.00 504 THR A N 12
ATOM 9288 C CA . THR A 1 33 ? 2.800 0.306 -4.675 1.00 15.00 504 THR A CA 12
ATOM 9289 C C . THR A 1 33 ? 1.742 1.405 -4.664 1.00 15.00 504 THR A C 12
ATOM 9290 O O . THR A 1 33 ? 1.065 1.607 -3.661 1.00 15.00 504 THR A O 12
ATOM 9301 N N . TRP A 1 34 ? 1.619 2.140 -5.756 1.00 15.00 505 TRP A N 12
ATOM 9302 C CA . TRP A 1 34 ? 0.616 3.191 -5.833 1.00 15.00 505 TRP A CA 12
ATOM 9303 C C . TRP A 1 34 ? -0.605 2.671 -6.582 1.00 15.00 505 TRP A C 12
ATOM 9304 O O . TRP A 1 34 ? -1.645 3.324 -6.648 1.00 15.00 505 TRP A O 12
ATOM 9325 N N . GLU A 1 35 ? -0.434 1.496 -7.169 1.00 15.00 506 GLU A N 12
ATOM 9326 C CA . GLU A 1 35 ? -1.458 0.845 -7.972 1.00 15.00 506 GLU A CA 12
ATOM 9327 C C . GLU A 1 35 ? -2.523 0.228 -7.078 1.00 15.00 506 GLU A C 12
ATOM 9328 O O . GLU A 1 35 ? -2.228 -0.197 -5.959 1.00 15.00 506 GLU A O 12
ATOM 9340 N N . ASP A 1 36 ? -3.748 0.161 -7.587 1.00 15.00 507 ASP A N 12
ATOM 9341 C CA . ASP A 1 36 ? -4.876 -0.341 -6.811 1.00 15.00 507 ASP A CA 12
ATOM 9342 C C . ASP A 1 36 ? -4.654 -1.793 -6.369 1.00 15.00 507 ASP A C 12
ATOM 9343 O O . ASP A 1 36 ? -4.583 -2.711 -7.167 1.00 15.00 507 ASP A O 12
ATOM 9352 N N . PRO A 1 37 ? -4.532 -1.988 -5.061 1.00 15.00 508 PRO A N 12
ATOM 9353 C CA . PRO A 1 37 ? -4.276 -3.280 -4.418 1.00 15.00 508 PRO A CA 12
ATOM 9354 C C . PRO A 1 37 ? -5.509 -4.088 -4.295 1.00 15.00 508 PRO A C 12
ATOM 9355 O O . PRO A 1 37 ? -5.492 -5.242 -3.926 1.00 15.00 508 PRO A O 12
ATOM 9366 N N . ARG A 1 38 ? -6.590 -3.459 -4.582 1.00 15.00 509 ARG A N 12
ATOM 9367 C CA . ARG A 1 38 ? -7.852 -4.023 -4.342 1.00 15.00 509 ARG A CA 12
ATOM 9368 C C . ARG A 1 38 ? -8.071 -4.951 -5.492 1.00 15.00 509 ARG A C 12
ATOM 9369 O O . ARG A 1 38 ? -9.022 -5.728 -5.546 1.00 15.00 509 ARG A O 12
ATOM 9390 N N . LEU A 1 39 ? -7.146 -4.817 -6.449 1.00 15.00 510 LEU A N 12
ATOM 9391 C CA . LEU A 1 39 ? -7.147 -5.673 -7.590 1.00 15.00 510 LEU A CA 12
ATOM 9392 C C . LEU A 1 39 ? -6.827 -7.123 -7.173 1.00 15.00 510 LEU A C 12
ATOM 9393 O O . LEU A 1 39 ? -7.286 -8.086 -7.788 1.00 15.00 510 LEU A O 12
ATOM 9409 N N . LYS A 1 40 ? -6.011 -7.248 -6.119 1.00 15.00 511 LYS A N 12
ATOM 9410 C CA . LYS A 1 40 ? -5.458 -8.531 -5.667 1.00 15.00 511 LYS A CA 12
ATOM 9411 C C . LYS A 1 40 ? -6.476 -9.369 -4.896 1.00 15.00 511 LYS A C 12
ATOM 9412 O O . LYS A 1 40 ? -6.209 -10.518 -4.558 1.00 15.00 511 LYS A O 12
ATOM 9431 N N . PHE A 1 41 ? -7.629 -8.766 -4.596 1.00 15.00 512 PHE A N 12
ATOM 9432 C CA . PHE A 1 41 ? -8.674 -9.369 -3.734 1.00 15.00 512 PHE A CA 12
ATOM 9433 C C . PHE A 1 41 ? -8.970 -10.881 -3.866 1.00 15.00 512 PHE A C 12
ATOM 9434 O O . PHE A 1 41 ? -9.218 -11.565 -2.875 1.00 15.00 512 PHE A O 12
ATOM 9451 N N . PRO A 1 42 ? -9.002 -11.351 -5.072 1.00 15.00 513 PRO A N 12
ATOM 9452 C CA . PRO A 1 42 ? -9.136 -12.756 -5.470 1.00 15.00 513 PRO A CA 12
ATOM 9453 C C . PRO A 1 42 ? -8.208 -13.707 -4.692 1.00 15.00 513 PRO A C 12
ATOM 9454 O O . PRO A 1 42 ? -8.310 -14.928 -4.813 1.00 15.00 513 PRO A O 12
ATOM 9465 N N . VAL A 1 43 ? -7.279 -13.131 -3.922 1.00 15.00 514 VAL A N 12
ATOM 9466 C CA . VAL A 1 43 ? -6.400 -13.882 -3.020 1.00 15.00 514 VAL A CA 12
ATOM 9467 C C . VAL A 1 43 ? -7.169 -14.598 -1.920 1.00 15.00 514 VAL A C 12
ATOM 9468 O O . VAL A 1 43 ? -6.627 -15.420 -1.183 1.00 15.00 514 VAL A O 12
ATOM 9481 N N . HIS A 1 44 ? -8.431 -14.266 -1.862 1.00 15.00 515 HIS A N 12
ATOM 9482 C CA . HIS A 1 44 ? -9.434 -14.904 -0.979 1.00 15.00 515 HIS A CA 12
ATOM 9483 C C . HIS A 1 44 ? -8.936 -15.083 0.460 1.00 15.00 515 HIS A C 12
ATOM 9484 O O . HIS A 1 44 ? -9.127 -14.150 1.267 1.00 15.00 515 HIS A O 12
ATOM 9500 N N . ALA B 2 1 ? 8.104 4.716 9.195 1.00 15.00 202 ALA B N 12
ATOM 9501 C CA . ALA B 2 1 ? 9.316 3.979 9.614 1.00 15.00 202 ALA B CA 12
ATOM 9502 C C . ALA B 2 1 ? 9.012 2.493 9.756 1.00 15.00 202 ALA B C 12
ATOM 9503 O O . ALA B 2 1 ? 9.428 1.688 8.921 1.00 15.00 202 ALA B O 12
ATOM 9512 N N . GLY B 2 2 ? 8.288 2.128 10.813 1.00 15.00 203 GLY B N 12
ATOM 9513 C CA . GLY B 2 2 ? 7.826 0.758 10.949 1.00 15.00 203 GLY B CA 12
ATOM 9514 C C . GLY B 2 2 ? 6.713 0.496 9.967 1.00 15.00 203 GLY B C 12
ATOM 9515 O O . GLY B 2 2 ? 6.651 -0.551 9.323 1.00 15.00 203 GLY B O 12
ATOM 9533 N N . PRO B 2 4 ? 5.021 1.394 6.370 1.00 15.00 205 PRO B N 12
ATOM 9534 C CA . PRO B 2 4 ? 5.617 1.634 5.048 1.00 15.00 205 PRO B CA 12
ATOM 9535 C C . PRO B 2 4 ? 5.669 3.113 4.654 1.00 15.00 205 PRO B C 12
ATOM 9536 O O . PRO B 2 4 ? 4.636 3.741 4.434 1.00 15.00 205 PRO B O 12
ATOM 9547 N N . ASN B 2 5 ? 6.878 3.670 4.628 1.00 15.00 206 ASN B N 12
ATOM 9548 C CA . ASN B 2 5 ? 7.097 5.028 4.128 1.00 15.00 206 ASN B CA 12
ATOM 9549 C C . ASN B 2 5 ? 8.068 5.003 2.941 1.00 15.00 206 ASN B C 12
ATOM 9550 O O . ASN B 2 5 ? 8.212 5.989 2.224 1.00 15.00 206 ASN B O 12
ATOM 9561 N N . LEU B 2 6 ? 8.766 3.882 2.763 1.00 15.00 207 LEU B N 12
ATOM 9562 C CA . LEU B 2 6 ? 9.690 3.727 1.639 1.00 15.00 207 LEU B CA 12
ATOM 9563 C C . LEU B 2 6 ? 8.957 3.932 0.310 1.00 15.00 207 LEU B C 12
ATOM 9564 O O . LEU B 2 6 ? 8.122 3.116 -0.090 1.00 15.00 207 LEU B O 12
ATOM 9594 N N . PRO B 2 8 ? 8.466 4.044 -3.568 1.00 15.00 209 PRO B N 12
ATOM 9595 C CA . PRO B 2 8 ? 8.962 3.455 -4.810 1.00 15.00 209 PRO B CA 12
ATOM 9596 C C . PRO B 2 8 ? 8.974 4.462 -5.956 1.00 15.00 209 PRO B C 12
ATOM 9597 O O . PRO B 2 8 ? 8.061 5.280 -6.086 1.00 15.00 209 PRO B O 12
ATOM 9608 N N . ASN B 2 9 ? 9.989 4.377 -6.805 1.00 15.00 210 ASN B N 12
ATOM 9609 C CA . ASN B 2 9 ? 10.093 5.265 -7.956 1.00 15.00 210 ASN B CA 12
ATOM 9610 C C . ASN B 2 9 ? 9.200 4.757 -9.087 1.00 15.00 210 ASN B C 12
ATOM 9611 O O . ASN B 2 9 ? 9.336 3.616 -9.537 1.00 15.00 210 ASN B O 12
ATOM 9622 N N . PRO B 2 10 ? 8.245 5.586 -9.531 1.00 15.00 211 PRO B N 12
ATOM 9623 C CA . PRO B 2 10 ? 7.334 5.249 -10.618 1.00 15.00 211 PRO B CA 12
ATOM 9624 C C . PRO B 2 10 ? 7.977 5.469 -11.982 1.00 15.00 211 PRO B C 12
ATOM 9625 O O . PRO B 2 10 ? 8.516 4.495 -12.546 1.00 15.00 211 PRO B O 12
ATOM 9637 N N . GLN A 1 5 ? -7.875 -3.346 5.575 1.00 15.00 476 GLN A N 13
ATOM 9638 C CA . GLN A 1 5 ? -8.264 -1.922 5.666 1.00 15.00 476 GLN A CA 13
ATOM 9639 C C . GLN A 1 5 ? -9.683 -1.747 5.139 1.00 15.00 476 GLN A C 13
ATOM 9640 O O . GLN A 1 5 ? -10.303 -2.701 4.675 1.00 15.00 476 GLN A O 13
ATOM 9654 N N . SER A 1 6 ? -10.177 -0.527 5.200 1.00 15.00 477 SER A N 13
ATOM 9655 C CA . SER A 1 6 ? -11.558 -0.234 4.861 1.00 15.00 477 SER A CA 13
ATOM 9656 C C . SER A 1 6 ? -11.771 -0.205 3.351 1.00 15.00 477 SER A C 13
ATOM 9657 O O . SER A 1 6 ? -12.833 -0.575 2.857 1.00 15.00 477 SER A O 13
ATOM 9665 N N . PHE A 1 7 ? -10.759 0.258 2.624 1.00 15.00 478 PHE A N 13
ATOM 9666 C CA . PHE A 1 7 ? -10.880 0.433 1.173 1.00 15.00 478 PHE A CA 13
ATOM 9667 C C . PHE A 1 7 ? -10.437 -0.918 0.673 1.00 15.00 478 PHE A C 13
ATOM 9668 O O . PHE A 1 7 ? -10.888 -1.470 -0.326 1.00 15.00 478 PHE A O 13
ATOM 9685 N N . LEU A 1 8 ? -9.490 -1.396 1.486 1.00 15.00 479 LEU A N 13
ATOM 9686 C CA . LEU A 1 8 ? -8.230 -1.923 1.021 1.00 15.00 479 LEU A CA 13
ATOM 9687 C C . LEU A 1 8 ? -7.949 -3.299 1.654 1.00 15.00 479 LEU A C 13
ATOM 9688 O O . LEU A 1 8 ? -8.269 -3.520 2.822 1.00 15.00 479 LEU A O 13
ATOM 9704 N N . PRO A 1 9 ? -7.323 -4.219 0.884 1.00 15.00 480 PRO A N 13
ATOM 9705 C CA . PRO A 1 9 ? -7.232 -5.664 1.226 1.00 15.00 480 PRO A CA 13
ATOM 9706 C C . PRO A 1 9 ? -6.500 -5.941 2.567 1.00 15.00 480 PRO A C 13
ATOM 9707 O O . PRO A 1 9 ? -6.004 -5.020 3.216 1.00 15.00 480 PRO A O 13
ATOM 9718 N N . PRO A 1 10 ? -6.403 -7.228 2.989 1.00 15.00 481 PRO A N 13
ATOM 9719 C CA . PRO A 1 10 ? -5.728 -7.630 4.243 1.00 15.00 481 PRO A CA 13
ATOM 9720 C C . PRO A 1 10 ? -4.193 -7.718 4.129 1.00 15.00 481 PRO A C 13
ATOM 9721 O O . PRO A 1 10 ? -3.545 -8.434 4.893 1.00 15.00 481 PRO A O 13
ATOM 9732 N N . GLY A 1 11 ? -3.623 -6.953 3.210 1.00 15.00 482 GLY A N 13
ATOM 9733 C CA . GLY A 1 11 ? -2.177 -6.916 3.024 1.00 15.00 482 GLY A CA 13
ATOM 9734 C C . GLY A 1 11 ? -1.651 -5.572 3.371 1.00 15.00 482 GLY A C 13
ATOM 9735 O O . GLY A 1 11 ? -0.470 -5.322 3.277 1.00 15.00 482 GLY A O 13
ATOM 9739 N N . TRP A 1 12 ? -2.537 -4.697 3.766 1.00 15.00 483 TRP A N 13
ATOM 9740 C CA . TRP A 1 12 ? -2.383 -3.346 3.327 1.00 15.00 483 TRP A CA 13
ATOM 9741 C C . TRP A 1 12 ? -2.283 -2.296 4.390 1.00 15.00 483 TRP A C 13
ATOM 9742 O O . TRP A 1 12 ? -3.128 -2.137 5.271 1.00 15.00 483 TRP A O 13
ATOM 9763 N N . GLU A 1 13 ? -1.197 -1.581 4.241 1.00 15.00 484 GLU A N 13
ATOM 9764 C CA . GLU A 1 13 ? -0.890 -0.411 5.009 1.00 15.00 484 GLU A CA 13
ATOM 9765 C C . GLU A 1 13 ? -1.208 0.800 4.154 1.00 15.00 484 GLU A C 13
ATOM 9766 O O . GLU A 1 13 ? -0.526 1.044 3.158 1.00 15.00 484 GLU A O 13
ATOM 9778 N N . MET A 1 14 ? -2.253 1.529 4.495 1.00 15.00 485 MET A N 13
ATOM 9779 C CA . MET A 1 14 ? -2.524 2.769 3.805 1.00 15.00 485 MET A CA 13
ATOM 9780 C C . MET A 1 14 ? -1.801 3.881 4.523 1.00 15.00 485 MET A C 13
ATOM 9781 O O . MET A 1 14 ? -2.200 4.299 5.611 1.00 15.00 485 MET A O 13
ATOM 9795 N N . ARG A 1 15 ? -0.697 4.302 3.951 1.00 15.00 486 ARG A N 13
ATOM 9796 C CA . ARG A 1 15 ? 0.083 5.369 4.525 1.00 15.00 486 ARG A CA 13
ATOM 9797 C C . ARG A 1 15 ? 0.176 6.526 3.558 1.00 15.00 486 ARG A C 13
ATOM 9798 O O . ARG A 1 15 ? 0.768 6.415 2.491 1.00 15.00 486 ARG A O 13
ATOM 9819 N N . ILE A 1 16 ? -0.453 7.614 3.932 1.00 15.00 487 ILE A N 13
ATOM 9820 C CA . ILE A 1 16 ? -0.377 8.850 3.184 1.00 15.00 487 ILE A CA 13
ATOM 9821 C C . ILE A 1 16 ? 0.792 9.655 3.701 1.00 15.00 487 ILE A C 13
ATOM 9822 O O . ILE A 1 16 ? 0.847 10.040 4.870 1.00 15.00 487 ILE A O 13
ATOM 9838 N N . ALA A 1 17 ? 1.731 9.884 2.809 1.00 15.00 488 ALA A N 13
ATOM 9839 C CA . ALA A 1 17 ? 3.011 10.435 3.163 1.00 15.00 488 ALA A CA 13
ATOM 9840 C C . ALA A 1 17 ? 2.935 11.948 3.101 1.00 15.00 488 ALA A C 13
ATOM 9841 O O . ALA A 1 17 ? 2.126 12.480 2.342 1.00 15.00 488 ALA A O 13
ATOM 9848 N N . PRO A 1 18 ? 3.727 12.663 3.913 1.00 15.00 489 PRO A N 13
ATOM 9849 C CA . PRO A 1 18 ? 3.706 14.136 3.967 1.00 15.00 489 PRO A CA 13
ATOM 9850 C C . PRO A 1 18 ? 3.914 14.832 2.609 1.00 15.00 489 PRO A C 13
ATOM 9851 O O . PRO A 1 18 ? 3.819 16.055 2.528 1.00 15.00 489 PRO A O 13
ATOM 9862 N N . ASN A 1 19 ? 4.183 14.072 1.545 1.00 15.00 490 ASN A N 13
ATOM 9863 C CA . ASN A 1 19 ? 4.340 14.656 0.218 1.00 15.00 490 ASN A CA 13
ATOM 9864 C C . ASN A 1 19 ? 3.032 14.526 -0.549 1.00 15.00 490 ASN A C 13
ATOM 9865 O O . ASN A 1 19 ? 2.845 15.138 -1.601 1.00 15.00 490 ASN A O 13
ATOM 9876 N N . GLY A 1 20 ? 2.149 13.682 -0.033 1.00 15.00 491 GLY A N 13
ATOM 9877 C CA . GLY A 1 20 ? 0.896 13.415 -0.702 1.00 15.00 491 GLY A CA 13
ATOM 9878 C C . GLY A 1 20 ? 0.915 12.050 -1.344 1.00 15.00 491 GLY A C 13
ATOM 9879 O O . GLY A 1 20 ? 0.175 11.782 -2.287 1.00 15.00 491 GLY A O 13
ATOM 9883 N N . ARG A 1 21 ? 1.786 11.195 -0.831 1.00 15.00 492 ARG A N 13
ATOM 9884 C CA . ARG A 1 21 ? 1.943 9.850 -1.350 1.00 15.00 492 ARG A CA 13
ATOM 9885 C C . ARG A 1 21 ? 1.323 8.825 -0.421 1.00 15.00 492 ARG A C 13
ATOM 9886 O O . ARG A 1 21 ? 1.920 8.462 0.582 1.00 15.00 492 ARG A O 13
ATOM 9907 N N . PRO A 1 22 ? 0.109 8.368 -0.710 1.00 15.00 493 PRO A N 13
ATOM 9908 C CA . PRO A 1 22 ? -0.473 7.232 -0.023 1.00 15.00 493 PRO A CA 13
ATOM 9909 C C . PRO A 1 22 ? -0.108 5.967 -0.722 1.00 15.00 493 PRO A C 13
ATOM 9910 O O . PRO A 1 22 ? -0.628 5.634 -1.788 1.00 15.00 493 PRO A O 13
ATOM 9921 N N . PHE A 1 23 ? 0.862 5.301 -0.124 1.00 15.00 494 PHE A N 13
ATOM 9922 C CA . PHE A 1 23 ? 1.454 4.160 -0.715 1.00 15.00 494 PHE A CA 13
ATOM 9923 C C . PHE A 1 23 ? 0.586 3.038 -0.192 1.00 15.00 494 PHE A C 13
ATOM 9924 O O . PHE A 1 23 ? 0.472 2.886 1.027 1.00 15.00 494 PHE A O 13
ATOM 9941 N N . PHE A 1 24 ? -0.043 2.278 -1.031 1.00 15.00 495 PHE A N 13
ATOM 9942 C CA . PHE A 1 24 ? -0.809 1.173 -0.521 1.00 15.00 495 PHE A CA 13
ATOM 9943 C C . PHE A 1 24 ? 0.145 -0.021 -0.460 1.00 15.00 495 PHE A C 13
ATOM 9944 O O . PHE A 1 24 ? 0.508 -0.578 -1.493 1.00 15.00 495 PHE A O 13
ATOM 9961 N N . TYR A 1 25 ? 0.634 -0.357 0.729 1.00 15.00 496 TYR A N 13
ATOM 9962 C CA . TYR A 1 25 ? 1.716 -1.337 0.838 1.00 15.00 496 TYR A CA 13
ATOM 9963 C C . TYR A 1 25 ? 1.246 -2.684 1.407 1.00 15.00 496 TYR A C 13
ATOM 9964 O O . TYR A 1 25 ? 0.615 -2.745 2.461 1.00 15.00 496 TYR A O 13
ATOM 9982 N N . ASP A 1 26 ? 1.594 -3.765 0.695 1.00 15.00 497 ASP A N 13
ATOM 9983 C CA . ASP A 1 26 ? 1.209 -5.137 1.068 1.00 15.00 497 ASP A CA 13
ATOM 9984 C C . ASP A 1 26 ? 2.304 -5.694 1.988 1.00 15.00 497 ASP A C 13
ATOM 9985 O O . ASP A 1 26 ? 3.479 -5.628 1.630 1.00 15.00 497 ASP A O 13
ATOM 9994 N N . HIS A 1 27 ? 1.953 -6.250 3.140 1.00 15.00 498 HIS A N 13
ATOM 9995 C CA . HIS A 1 27 ? 2.974 -6.678 4.111 1.00 15.00 498 HIS A CA 13
ATOM 9996 C C . HIS A 1 27 ? 3.541 -8.043 3.740 1.00 15.00 498 HIS A C 13
ATOM 9997 O O . HIS A 1 27 ? 4.632 -8.407 4.175 1.00 15.00 498 HIS A O 13
ATOM 10012 N N . ASN A 1 28 ? 2.799 -8.796 2.936 1.00 15.00 499 ASN A N 13
ATOM 10013 C CA . ASN A 1 28 ? 3.207 -10.147 2.568 1.00 15.00 499 ASN A CA 13
ATOM 10014 C C . ASN A 1 28 ? 4.216 -10.077 1.438 1.00 15.00 499 ASN A C 13
ATOM 10015 O O . ASN A 1 28 ? 5.155 -10.867 1.364 1.00 15.00 499 ASN A O 13
ATOM 10026 N N . THR A 1 29 ? 3.997 -9.126 0.549 1.00 15.00 500 THR A N 13
ATOM 10027 C CA . THR A 1 29 ? 4.868 -8.925 -0.591 1.00 15.00 500 THR A CA 13
ATOM 10028 C C . THR A 1 29 ? 5.928 -7.871 -0.273 1.00 15.00 500 THR A C 13
ATOM 10029 O O . THR A 1 29 ? 6.914 -7.726 -0.999 1.00 15.00 500 THR A O 13
ATOM 10040 N N . LYS A 1 30 ? 5.704 -7.136 0.824 1.00 15.00 501 LYS A N 13
ATOM 10041 C CA . LYS A 1 30 ? 6.600 -6.060 1.254 1.00 15.00 501 LYS A CA 13
ATOM 10042 C C . LYS A 1 30 ? 6.675 -4.968 0.191 1.00 15.00 501 LYS A C 13
ATOM 10043 O O . LYS A 1 30 ? 7.625 -4.185 0.155 1.00 15.00 501 LYS A O 13
ATOM 10062 N N . THR A 1 31 ? 5.645 -4.884 -0.636 1.00 15.00 502 THR A N 13
ATOM 10063 C CA . THR A 1 31 ? 5.667 -3.987 -1.776 1.00 15.00 502 THR A CA 13
ATOM 10064 C C . THR A 1 31 ? 4.874 -2.714 -1.506 1.00 15.00 502 THR A C 13
ATOM 10065 O O . THR A 1 31 ? 3.722 -2.755 -1.065 1.00 15.00 502 THR A O 13
ATOM 10076 N N . THR A 1 32 ? 5.513 -1.587 -1.752 1.00 15.00 503 THR A N 13
ATOM 10077 C CA . THR A 1 32 ? 4.850 -0.303 -1.732 1.00 15.00 503 THR A CA 13
ATOM 10078 C C . THR A 1 32 ? 4.317 -0.002 -3.132 1.00 15.00 503 THR A C 13
ATOM 10079 O O . THR A 1 32 ? 5.088 0.173 -4.072 1.00 15.00 503 THR A O 13
ATOM 10090 N N . THR A 1 33 ? 3.004 0.021 -3.289 1.00 15.00 504 THR A N 13
ATOM 10091 C CA . THR A 1 33 ? 2.425 0.211 -4.605 1.00 15.00 504 THR A CA 13
ATOM 10092 C C . THR A 1 33 ? 1.474 1.397 -4.614 1.00 15.00 504 THR A C 13
ATOM 10093 O O . THR A 1 33 ? 0.848 1.708 -3.609 1.00 15.00 504 THR A O 13
ATOM 10104 N N . TRP A 1 34 ? 1.397 2.084 -5.738 1.00 15.00 505 TRP A N 13
ATOM 10105 C CA . TRP A 1 34 ? 0.408 3.132 -5.895 1.00 15.00 505 TRP A CA 13
ATOM 10106 C C . TRP A 1 34 ? -0.743 2.596 -6.738 1.00 15.00 505 TRP A C 13
ATOM 10107 O O . TRP A 1 34 ? -1.787 3.232 -6.882 1.00 15.00 505 TRP A O 13
ATOM 10128 N N . GLU A 1 35 ? -0.519 1.417 -7.309 1.00 15.00 506 GLU A N 13
ATOM 10129 C CA . GLU A 1 35 ? -1.519 0.737 -8.117 1.00 15.00 506 GLU A CA 13
ATOM 10130 C C . GLU A 1 35 ? -2.578 0.132 -7.213 1.00 15.00 506 GLU A C 13
ATOM 10131 O O . GLU A 1 35 ? -2.276 -0.246 -6.082 1.00 15.00 506 GLU A O 13
ATOM 10143 N N . ASP A 1 36 ? -3.804 0.028 -7.709 1.00 15.00 507 ASP A N 13
ATOM 10144 C CA . ASP A 1 36 ? -4.901 -0.502 -6.907 1.00 15.00 507 ASP A CA 13
ATOM 10145 C C . ASP A 1 36 ? -4.615 -1.934 -6.448 1.00 15.00 507 ASP A C 13
ATOM 10146 O O . ASP A 1 36 ? -4.554 -2.855 -7.248 1.00 15.00 507 ASP A O 13
ATOM 10155 N N . PRO A 1 37 ? -4.451 -2.097 -5.132 1.00 15.00 508 PRO A N 13
ATOM 10156 C CA . PRO A 1 37 ? -4.125 -3.357 -4.444 1.00 15.00 508 PRO A CA 13
ATOM 10157 C C . PRO A 1 37 ? -5.316 -4.209 -4.262 1.00 15.00 508 PRO A C 13
ATOM 10158 O O . PRO A 1 37 ? -5.238 -5.337 -3.837 1.00 15.00 508 PRO A O 13
ATOM 10169 N N . ARG A 1 38 ? -6.424 -3.647 -4.555 1.00 15.00 509 ARG A N 13
ATOM 10170 C CA . ARG A 1 38 ? -7.650 -4.278 -4.311 1.00 15.00 509 ARG A CA 13
ATOM 10171 C C . ARG A 1 38 ? -7.820 -5.225 -5.451 1.00 15.00 509 ARG A C 13
ATOM 10172 O O . ARG A 1 38 ? -8.727 -6.046 -5.508 1.00 15.00 509 ARG A O 13
ATOM 10193 N N . LEU A 1 39 ? -6.905 -5.052 -6.398 1.00 15.00 510 LEU A N 13
ATOM 10194 C CA . LEU A 1 39 ? -6.835 -5.930 -7.517 1.00 15.00 510 LEU A CA 13
ATOM 10195 C C . LEU A 1 39 ? -6.510 -7.376 -7.064 1.00 15.00 510 LEU A C 13
ATOM 10196 O O . LEU A 1 39 ? -6.854 -8.343 -7.743 1.00 15.00 510 LEU A O 13
ATOM 10212 N N . LYS A 1 40 ? -5.839 -7.498 -5.908 1.00 15.00 511 LYS A N 13
ATOM 10213 C CA . LYS A 1 40 ? -5.421 -8.795 -5.352 1.00 15.00 511 LYS A CA 13
ATOM 10214 C C . LYS A 1 40 ? -6.573 -9.488 -4.638 1.00 15.00 511 LYS A C 13
ATOM 10215 O O . LYS A 1 40 ? -6.455 -10.640 -4.232 1.00 15.00 511 LYS A O 13
ATOM 10234 N N . PHE A 1 41 ? -7.683 -8.755 -4.475 1.00 15.00 512 PHE A N 13
ATOM 10235 C CA . PHE A 1 41 ? -8.889 -9.218 -3.739 1.00 15.00 512 PHE A CA 13
ATOM 10236 C C . PHE A 1 41 ? -9.365 -10.682 -3.882 1.00 15.00 512 PHE A C 13
ATOM 10237 O O . PHE A 1 41 ? -9.956 -11.249 -2.960 1.00 15.00 512 PHE A O 13
ATOM 10254 N N . PRO A 1 42 ? -9.176 -11.233 -5.035 1.00 15.00 513 PRO A N 13
ATOM 10255 C CA . PRO A 1 42 ? -9.304 -12.650 -5.376 1.00 15.00 513 PRO A CA 13
ATOM 10256 C C . PRO A 1 42 ? -8.671 -13.593 -4.331 1.00 15.00 513 PRO A C 13
ATOM 10257 O O . PRO A 1 42 ? -8.796 -14.814 -4.445 1.00 15.00 513 PRO A O 13
ATOM 10268 N N . VAL A 1 43 ? -7.928 -13.019 -3.358 1.00 15.00 514 VAL A N 13
ATOM 10269 C CA . VAL A 1 43 ? -7.427 -13.751 -2.168 1.00 15.00 514 VAL A CA 13
ATOM 10270 C C . VAL A 1 43 ? -8.508 -14.582 -1.485 1.00 15.00 514 VAL A C 13
ATOM 10271 O O . VAL A 1 43 ? -8.249 -15.378 -0.582 1.00 15.00 514 VAL A O 13
ATOM 10284 N N . HIS A 1 44 ? -9.700 -14.357 -1.924 1.00 15.00 515 HIS A N 13
ATOM 10285 C CA . HIS A 1 44 ? -10.875 -15.064 -1.445 1.00 15.00 515 HIS A CA 13
ATOM 10286 C C . HIS A 1 44 ? -11.424 -15.940 -2.563 1.00 15.00 515 HIS A C 13
ATOM 10287 O O . HIS A 1 44 ? -12.275 -15.452 -3.341 1.00 15.00 515 HIS A O 13
ATOM 10303 N N . ALA B 2 1 ? 11.899 2.410 10.429 1.00 15.00 202 ALA B N 13
ATOM 10304 C CA . ALA B 2 1 ? 10.812 2.244 9.443 1.00 15.00 202 ALA B CA 13
ATOM 10305 C C . ALA B 2 1 ? 9.994 0.996 9.745 1.00 15.00 202 ALA B C 13
ATOM 10306 O O . ALA B 2 1 ? 10.406 -0.120 9.432 1.00 15.00 202 ALA B O 13
ATOM 10315 N N . GLY B 2 2 ? 8.851 1.193 10.382 1.00 15.00 203 GLY B N 13
ATOM 10316 C CA . GLY B 2 2 ? 7.936 0.099 10.625 1.00 15.00 203 GLY B CA 13
ATOM 10317 C C . GLY B 2 2 ? 6.783 0.127 9.646 1.00 15.00 203 GLY B C 13
ATOM 10318 O O . GLY B 2 2 ? 6.382 -0.904 9.107 1.00 15.00 203 GLY B O 13
ATOM 10336 N N . PRO B 2 4 ? 5.091 1.680 6.012 1.00 15.00 205 PRO B N 13
ATOM 10337 C CA . PRO B 2 4 ? 5.510 2.069 4.660 1.00 15.00 205 PRO B CA 13
ATOM 10338 C C . PRO B 2 4 ? 5.593 3.583 4.464 1.00 15.00 205 PRO B C 13
ATOM 10339 O O . PRO B 2 4 ? 4.572 4.257 4.368 1.00 15.00 205 PRO B O 13
ATOM 10350 N N . ASN B 2 5 ? 6.807 4.119 4.485 1.00 15.00 206 ASN B N 13
ATOM 10351 C CA . ASN B 2 5 ? 7.037 5.513 4.113 1.00 15.00 206 ASN B CA 13
ATOM 10352 C C . ASN B 2 5 ? 7.995 5.596 2.929 1.00 15.00 206 ASN B C 13
ATOM 10353 O O . ASN B 2 5 ? 8.142 6.641 2.302 1.00 15.00 206 ASN B O 13
ATOM 10364 N N . LEU B 2 6 ? 8.675 4.495 2.645 1.00 15.00 207 LEU B N 13
ATOM 10365 C CA . LEU B 2 6 ? 9.606 4.460 1.528 1.00 15.00 207 LEU B CA 13
ATOM 10366 C C . LEU B 2 6 ? 8.853 4.511 0.196 1.00 15.00 207 LEU B C 13
ATOM 10367 O O . LEU B 2 6 ? 8.249 3.525 -0.235 1.00 15.00 207 LEU B O 13
ATOM 10397 N N . PRO B 2 8 ? 8.405 4.203 -3.506 1.00 15.00 209 PRO B N 13
ATOM 10398 C CA . PRO B 2 8 ? 9.053 3.539 -4.637 1.00 15.00 209 PRO B CA 13
ATOM 10399 C C . PRO B 2 8 ? 9.368 4.524 -5.752 1.00 15.00 209 PRO B C 13
ATOM 10400 O O . PRO B 2 8 ? 8.501 5.295 -6.173 1.00 15.00 209 PRO B O 13
ATOM 10411 N N . ASN B 2 9 ? 10.600 4.491 -6.226 1.00 15.00 210 ASN B N 13
ATOM 10412 C CA . ASN B 2 9 ? 11.023 5.376 -7.297 1.00 15.00 210 ASN B CA 13
ATOM 10413 C C . ASN B 2 9 ? 10.597 4.793 -8.641 1.00 15.00 210 ASN B C 13
ATOM 10414 O O . ASN B 2 9 ? 11.048 3.711 -9.020 1.00 15.00 210 ASN B O 13
ATOM 10425 N N . PRO B 2 10 ? 9.694 5.485 -9.355 1.00 15.00 211 PRO B N 13
ATOM 10426 C CA . PRO B 2 10 ? 9.168 5.022 -10.647 1.00 15.00 211 PRO B CA 13
ATOM 10427 C C . PRO B 2 10 ? 10.268 4.812 -11.680 1.00 15.00 211 PRO B C 13
ATOM 10428 O O . PRO B 2 10 ? 10.502 3.650 -12.076 1.00 15.00 211 PRO B O 13
ATOM 10440 N N . GLN A 1 5 ? -7.325 -2.266 6.239 1.00 15.00 476 GLN A N 14
ATOM 10441 C CA . GLN A 1 5 ? -8.178 -1.054 6.188 1.00 15.00 476 GLN A CA 14
ATOM 10442 C C . GLN A 1 5 ? -9.588 -1.409 5.733 1.00 15.00 476 GLN A C 14
ATOM 10443 O O . GLN A 1 5 ? -9.875 -2.559 5.406 1.00 15.00 476 GLN A O 14
ATOM 10457 N N . SER A 1 6 ? -10.463 -0.413 5.693 1.00 15.00 477 SER A N 14
ATOM 10458 C CA . SER A 1 6 ? -11.836 -0.627 5.260 1.00 15.00 477 SER A CA 14
ATOM 10459 C C . SER A 1 6 ? -11.960 -0.499 3.746 1.00 15.00 477 SER A C 14
ATOM 10460 O O . SER A 1 6 ? -12.965 -0.897 3.163 1.00 15.00 477 SER A O 14
ATOM 10468 N N . PHE A 1 7 ? -10.937 0.070 3.114 1.00 15.00 478 PHE A N 14
ATOM 10469 C CA . PHE A 1 7 ? -10.985 0.319 1.671 1.00 15.00 478 PHE A CA 14
ATOM 10470 C C . PHE A 1 7 ? -10.495 -0.999 1.132 1.00 15.00 478 PHE A C 14
ATOM 10471 O O . PHE A 1 7 ? -10.890 -1.509 0.087 1.00 15.00 478 PHE A O 14
ATOM 10488 N N . LEU A 1 8 ? -9.556 -1.485 1.952 1.00 15.00 479 LEU A N 14
ATOM 10489 C CA . LEU A 1 8 ? -8.286 -1.985 1.496 1.00 15.00 479 LEU A CA 14
ATOM 10490 C C . LEU A 1 8 ? -7.977 -3.371 2.091 1.00 15.00 479 LEU A C 14
ATOM 10491 O O . LEU A 1 8 ? -8.296 -3.632 3.249 1.00 15.00 479 LEU A O 14
ATOM 10507 N N . PRO A 1 9 ? -7.324 -4.255 1.295 1.00 15.00 480 PRO A N 14
ATOM 10508 C CA . PRO A 1 9 ? -7.163 -5.695 1.615 1.00 15.00 480 PRO A CA 14
ATOM 10509 C C . PRO A 1 9 ? -6.367 -5.963 2.913 1.00 15.00 480 PRO A C 14
ATOM 10510 O O . PRO A 1 9 ? -5.787 -5.050 3.502 1.00 15.00 480 PRO A O 14
ATOM 10521 N N . PRO A 1 10 ? -6.296 -7.245 3.349 1.00 15.00 481 PRO A N 14
ATOM 10522 C CA . PRO A 1 10 ? -5.518 -7.663 4.537 1.00 15.00 481 PRO A CA 14
ATOM 10523 C C . PRO A 1 10 ? -4.005 -7.799 4.269 1.00 15.00 481 PRO A C 14
ATOM 10524 O O . PRO A 1 10 ? -3.333 -8.655 4.849 1.00 15.00 481 PRO A O 14
ATOM 10535 N N . GLY A 1 11 ? -3.475 -6.921 3.427 1.00 15.00 482 GLY A N 14
ATOM 10536 C CA . GLY A 1 11 ? -2.053 -6.906 3.119 1.00 15.00 482 GLY A CA 14
ATOM 10537 C C . GLY A 1 11 ? -1.481 -5.592 3.502 1.00 15.00 482 GLY A C 14
ATOM 10538 O O . GLY A 1 11 ? -0.300 -5.363 3.387 1.00 15.00 482 GLY A O 14
ATOM 10542 N N . TRP A 1 12 ? -2.332 -4.720 3.955 1.00 15.00 483 TRP A N 14
ATOM 10543 C CA . TRP A 1 12 ? -2.160 -3.354 3.585 1.00 15.00 483 TRP A CA 14
ATOM 10544 C C . TRP A 1 12 ? -2.091 -2.375 4.717 1.00 15.00 483 TRP A C 14
ATOM 10545 O O . TRP A 1 12 ? -2.675 -2.548 5.786 1.00 15.00 483 TRP A O 14
ATOM 10566 N N . GLU A 1 13 ? -1.334 -1.345 4.427 1.00 15.00 484 GLU A N 14
ATOM 10567 C CA . GLU A 1 13 ? -1.175 -0.203 5.301 1.00 15.00 484 GLU A CA 14
ATOM 10568 C C . GLU A 1 13 ? -1.295 1.043 4.450 1.00 15.00 484 GLU A C 14
ATOM 10569 O O . GLU A 1 13 ? -0.470 1.273 3.563 1.00 15.00 484 GLU A O 14
ATOM 10581 N N . MET A 1 14 ? -2.335 1.819 4.680 1.00 15.00 485 MET A N 14
ATOM 10582 C CA . MET A 1 14 ? -2.561 3.000 3.877 1.00 15.00 485 MET A CA 14
ATOM 10583 C C . MET A 1 14 ? -1.864 4.177 4.510 1.00 15.00 485 MET A C 14
ATOM 10584 O O . MET A 1 14 ? -2.221 4.621 5.604 1.00 15.00 485 MET A O 14
ATOM 10598 N N . ARG A 1 15 ? -0.841 4.654 3.844 1.00 15.00 486 ARG A N 14
ATOM 10599 C CA . ARG A 1 15 ? -0.144 5.826 4.298 1.00 15.00 486 ARG A CA 14
ATOM 10600 C C . ARG A 1 15 ? -0.097 6.865 3.207 1.00 15.00 486 ARG A C 14
ATOM 10601 O O . ARG A 1 15 ? 0.515 6.659 2.169 1.00 15.00 486 ARG A O 14
ATOM 10622 N N . ILE A 1 16 ? -0.779 7.962 3.440 1.00 15.00 487 ILE A N 14
ATOM 10623 C CA . ILE A 1 16 ? -0.622 9.147 2.630 1.00 15.00 487 ILE A CA 14
ATOM 10624 C C . ILE A 1 16 ? 0.474 9.968 3.252 1.00 15.00 487 ILE A C 14
ATOM 10625 O O . ILE A 1 16 ? 0.376 10.431 4.390 1.00 15.00 487 ILE A O 14
ATOM 10641 N N . ALA A 1 17 ? 1.536 10.103 2.497 1.00 15.00 488 ALA A N 14
ATOM 10642 C CA . ALA A 1 17 ? 2.781 10.585 3.012 1.00 15.00 488 ALA A CA 14
ATOM 10643 C C . ALA A 1 17 ? 2.824 12.092 2.905 1.00 15.00 488 ALA A C 14
ATOM 10644 O O . ALA A 1 17 ? 2.175 12.658 2.025 1.00 15.00 488 ALA A O 14
ATOM 10651 N N . PRO A 1 18 ? 3.545 12.766 3.809 1.00 15.00 489 PRO A N 14
ATOM 10652 C CA . PRO A 1 18 ? 3.638 14.233 3.836 1.00 15.00 489 PRO A CA 14
ATOM 10653 C C . PRO A 1 18 ? 4.175 14.859 2.539 1.00 15.00 489 PRO A C 14
ATOM 10654 O O . PRO A 1 18 ? 4.371 16.074 2.479 1.00 15.00 489 PRO A O 14
ATOM 10665 N N . ASN A 1 19 ? 4.419 14.056 1.501 1.00 15.00 490 ASN A N 14
ATOM 10666 C CA . ASN A 1 19 ? 4.810 14.601 0.215 1.00 15.00 490 ASN A CA 14
ATOM 10667 C C . ASN A 1 19 ? 3.643 14.505 -0.760 1.00 15.00 490 ASN A C 14
ATOM 10668 O O . ASN A 1 19 ? 3.654 15.120 -1.825 1.00 15.00 490 ASN A O 14
ATOM 10679 N N . GLY A 1 20 ? 2.641 13.707 -0.394 1.00 15.00 491 GLY A N 14
ATOM 10680 C CA . GLY A 1 20 ? 1.482 13.537 -1.242 1.00 15.00 491 GLY A CA 14
ATOM 10681 C C . GLY A 1 20 ? 1.415 12.137 -1.795 1.00 15.00 491 GLY A C 14
ATOM 10682 O O . GLY A 1 20 ? 0.858 11.906 -2.870 1.00 15.00 491 GLY A O 14
ATOM 10686 N N . ARG A 1 21 ? 1.979 11.199 -1.047 1.00 15.00 492 ARG A N 14
ATOM 10687 C CA . ARG A 1 21 ? 2.112 9.833 -1.506 1.00 15.00 492 ARG A CA 14
ATOM 10688 C C . ARG A 1 21 ? 1.342 8.864 -0.626 1.00 15.00 492 ARG A C 14
ATOM 10689 O O . ARG A 1 21 ? 1.802 8.516 0.449 1.00 15.00 492 ARG A O 14
ATOM 10710 N N . PRO A 1 22 ? 0.156 8.431 -1.044 1.00 15.00 493 PRO A N 14
ATOM 10711 C CA . PRO A 1 22 ? -0.547 7.331 -0.402 1.00 15.00 493 PRO A CA 14
ATOM 10712 C C . PRO A 1 22 ? -0.148 6.033 -1.017 1.00 15.00 493 PRO A C 14
ATOM 10713 O O . PRO A 1 22 ? -0.589 5.656 -2.102 1.00 15.00 493 PRO A O 14
ATOM 10724 N N . PHE A 1 23 ? 0.775 5.393 -0.324 1.00 15.00 494 PHE A N 14
ATOM 10725 C CA . PHE A 1 23 ? 1.379 4.210 -0.819 1.00 15.00 494 PHE A CA 14
ATOM 10726 C C . PHE A 1 23 ? 0.456 3.138 -0.272 1.00 15.00 494 PHE A C 14
ATOM 10727 O O . PHE A 1 23 ? 0.262 3.073 0.946 1.00 15.00 494 PHE A O 14
ATOM 10744 N N . PHE A 1 24 ? -0.127 2.325 -1.092 1.00 15.00 495 PHE A N 14
ATOM 10745 C CA . PHE A 1 24 ? -0.898 1.233 -0.561 1.00 15.00 495 PHE A CA 14
ATOM 10746 C C . PHE A 1 24 ? 0.091 0.071 -0.406 1.00 15.00 495 PHE A C 14
ATOM 10747 O O . PHE A 1 24 ? 0.485 -0.536 -1.394 1.00 15.00 495 PHE A O 14
ATOM 10764 N N . TYR A 1 25 ? 0.588 -0.176 0.805 1.00 15.00 496 TYR A N 14
ATOM 10765 C CA . TYR A 1 25 ? 1.718 -1.101 0.963 1.00 15.00 496 TYR A CA 14
ATOM 10766 C C . TYR A 1 25 ? 1.305 -2.470 1.516 1.00 15.00 496 TYR A C 14
ATOM 10767 O O . TYR A 1 25 ? 0.700 -2.578 2.584 1.00 15.00 496 TYR A O 14
ATOM 10785 N N . ASP A 1 26 ? 1.681 -3.506 0.758 1.00 15.00 497 ASP A N 14
ATOM 10786 C CA . ASP A 1 26 ? 1.321 -4.906 1.023 1.00 15.00 497 ASP A CA 14
ATOM 10787 C C . ASP A 1 26 ? 2.384 -5.535 1.920 1.00 15.00 497 ASP A C 14
ATOM 10788 O O . ASP A 1 26 ? 3.572 -5.346 1.683 1.00 15.00 497 ASP A O 14
ATOM 10797 N N . HIS A 1 27 ? 1.971 -6.299 2.911 1.00 15.00 498 HIS A N 14
ATOM 10798 C CA . HIS A 1 27 ? 2.905 -6.891 3.859 1.00 15.00 498 HIS A CA 14
ATOM 10799 C C . HIS A 1 27 ? 3.128 -8.356 3.521 1.00 15.00 498 HIS A C 14
ATOM 10800 O O . HIS A 1 27 ? 3.988 -9.016 4.102 1.00 15.00 498 HIS A O 14
ATOM 10815 N N . ASN A 1 28 ? 2.356 -8.855 2.561 1.00 15.00 499 ASN A N 14
ATOM 10816 C CA . ASN A 1 28 ? 2.504 -10.231 2.110 1.00 15.00 499 ASN A CA 14
ATOM 10817 C C . ASN A 1 28 ? 3.782 -10.352 1.296 1.00 15.00 499 ASN A C 14
ATOM 10818 O O . ASN A 1 28 ? 4.618 -11.219 1.545 1.00 15.00 499 ASN A O 14
ATOM 10829 N N . THR A 1 29 ? 3.923 -9.455 0.330 1.00 15.00 500 THR A N 14
ATOM 10830 C CA . THR A 1 29 ? 5.082 -9.435 -0.549 1.00 15.00 500 THR A CA 14
ATOM 10831 C C . THR A 1 29 ? 5.994 -8.251 -0.216 1.00 15.00 500 THR A C 14
ATOM 10832 O O . THR A 1 29 ? 7.070 -8.100 -0.802 1.00 15.00 500 THR A O 14
ATOM 10843 N N . LYS A 1 30 ? 5.548 -7.426 0.740 1.00 15.00 501 LYS A N 14
ATOM 10844 C CA . LYS A 1 30 ? 6.292 -6.240 1.195 1.00 15.00 501 LYS A CA 14
ATOM 10845 C C . LYS A 1 30 ? 6.382 -5.194 0.087 1.00 15.00 501 LYS A C 14
ATOM 10846 O O . LYS A 1 30 ? 7.326 -4.405 0.045 1.00 15.00 501 LYS A O 14
ATOM 10865 N N . THR A 1 31 ? 5.375 -5.139 -0.768 1.00 15.00 502 THR A N 14
ATOM 10866 C CA . THR A 1 31 ? 5.437 -4.267 -1.927 1.00 15.00 502 THR A CA 14
ATOM 10867 C C . THR A 1 31 ? 4.676 -2.962 -1.693 1.00 15.00 502 THR A C 14
ATOM 10868 O O . THR A 1 31 ? 3.524 -2.960 -1.266 1.00 15.00 502 THR A O 14
ATOM 10879 N N . THR A 1 32 ? 5.349 -1.853 -1.956 1.00 15.00 503 THR A N 14
ATOM 10880 C CA . THR A 1 32 ? 4.748 -0.533 -1.857 1.00 15.00 503 THR A CA 14
ATOM 10881 C C . THR A 1 32 ? 4.124 -0.148 -3.199 1.00 15.00 503 THR A C 14
ATOM 10882 O O . THR A 1 32 ? 4.831 0.226 -4.136 1.00 15.00 503 THR A O 14
ATOM 10893 N N . THR A 1 33 ? 2.808 -0.265 -3.303 1.00 15.00 504 THR A N 14
ATOM 10894 C CA . THR A 1 33 ? 2.133 -0.035 -4.570 1.00 15.00 504 THR A CA 14
ATOM 10895 C C . THR A 1 33 ? 1.498 1.349 -4.599 1.00 15.00 504 THR A C 14
ATOM 10896 O O . THR A 1 33 ? 1.042 1.849 -3.576 1.00 15.00 504 THR A O 14
ATOM 10907 N N . TRP A 1 34 ? 1.505 1.996 -5.753 1.00 15.00 505 TRP A N 14
ATOM 10908 C CA . TRP A 1 34 ? 0.655 3.161 -5.939 1.00 15.00 505 TRP A CA 14
ATOM 10909 C C . TRP A 1 34 ? -0.603 2.718 -6.674 1.00 15.00 505 TRP A C 14
ATOM 10910 O O . TRP A 1 34 ? -1.634 3.397 -6.661 1.00 15.00 505 TRP A O 14
ATOM 10931 N N . GLU A 1 35 ? -0.473 1.583 -7.357 1.00 15.00 506 GLU A N 14
ATOM 10932 C CA . GLU A 1 35 ? -1.576 0.942 -8.050 1.00 15.00 506 GLU A CA 14
ATOM 10933 C C . GLU A 1 35 ? -2.548 0.379 -7.030 1.00 15.00 506 GLU A C 14
ATOM 10934 O O . GLU A 1 35 ? -2.139 -0.009 -5.933 1.00 15.00 506 GLU A O 14
ATOM 10946 N N . ASP A 1 36 ? -3.821 0.324 -7.394 1.00 15.00 507 ASP A N 14
ATOM 10947 C CA . ASP A 1 36 ? -4.854 -0.153 -6.487 1.00 15.00 507 ASP A CA 14
ATOM 10948 C C . ASP A 1 36 ? -4.620 -1.606 -6.069 1.00 15.00 507 ASP A C 14
ATOM 10949 O O . ASP A 1 36 ? -4.709 -2.525 -6.862 1.00 15.00 507 ASP A O 14
ATOM 10958 N N . PRO A 1 37 ? -4.353 -1.793 -4.779 1.00 15.00 508 PRO A N 14
ATOM 10959 C CA . PRO A 1 37 ? -4.037 -3.085 -4.138 1.00 15.00 508 PRO A CA 14
ATOM 10960 C C . PRO A 1 37 ? -5.235 -3.942 -3.965 1.00 15.00 508 PRO A C 14
ATOM 10961 O O . PRO A 1 37 ? -5.153 -5.083 -3.565 1.00 15.00 508 PRO A O 14
ATOM 10972 N N . ARG A 1 38 ? -6.358 -3.376 -4.222 1.00 15.00 509 ARG A N 14
ATOM 10973 C CA . ARG A 1 38 ? -7.575 -4.038 -4.001 1.00 15.00 509 ARG A CA 14
ATOM 10974 C C . ARG A 1 38 ? -7.728 -4.931 -5.188 1.00 15.00 509 ARG A C 14
ATOM 10975 O O . ARG A 1 38 ? -8.622 -5.765 -5.289 1.00 15.00 509 ARG A O 14
ATOM 10996 N N . LEU A 1 39 ? -6.820 -4.690 -6.123 1.00 15.00 510 LEU A N 14
ATOM 10997 C CA . LEU A 1 39 ? -6.726 -5.512 -7.284 1.00 15.00 510 LEU A CA 14
ATOM 10998 C C . LEU A 1 39 ? -6.363 -6.959 -6.884 1.00 15.00 510 LEU A C 14
ATOM 10999 O O . LEU A 1 39 ? -6.741 -7.913 -7.562 1.00 15.00 510 LEU A O 14
ATOM 11015 N N . LYS A 1 40 ? -5.607 -7.097 -5.779 1.00 15.00 511 LYS A N 14
ATOM 11016 C CA . LYS A 1 40 ? -5.135 -8.402 -5.284 1.00 15.00 511 LYS A CA 14
ATOM 11017 C C . LYS A 1 40 ? -6.245 -9.182 -4.590 1.00 15.00 511 LYS A C 14
ATOM 11018 O O . LYS A 1 40 ? -6.069 -10.348 -4.250 1.00 15.00 511 LYS A O 14
ATOM 11037 N N . PHE A 1 41 ? -7.390 -8.516 -4.378 1.00 15.00 512 PHE A N 14
ATOM 11038 C CA . PHE A 1 41 ? -8.567 -9.091 -3.673 1.00 15.00 512 PHE A CA 14
ATOM 11039 C C . PHE A 1 41 ? -8.955 -10.571 -3.925 1.00 15.00 512 PHE A C 14
ATOM 11040 O O . PHE A 1 41 ? -9.477 -11.251 -3.041 1.00 15.00 512 PHE A O 14
ATOM 11057 N N . PRO A 1 42 ? -8.774 -11.005 -5.130 1.00 15.00 513 PRO A N 14
ATOM 11058 C CA . PRO A 1 42 ? -8.821 -12.389 -5.613 1.00 15.00 513 PRO A CA 14
ATOM 11059 C C . PRO A 1 42 ? -8.122 -13.407 -4.688 1.00 15.00 513 PRO A C 14
ATOM 11060 O O . PRO A 1 42 ? -8.152 -14.602 -4.969 1.00 15.00 513 PRO A O 14
ATOM 11071 N N . VAL A 1 43 ? -7.401 -12.904 -3.662 1.00 15.00 514 VAL A N 14
ATOM 11072 C CA . VAL A 1 43 ? -6.710 -13.722 -2.626 1.00 15.00 514 VAL A CA 14
ATOM 11073 C C . VAL A 1 43 ? -7.502 -14.923 -2.113 1.00 15.00 514 VAL A C 14
ATOM 11074 O O . VAL A 1 43 ? -6.987 -15.770 -1.384 1.00 15.00 514 VAL A O 14
ATOM 11087 N N . HIS A 1 44 ? -8.727 -14.964 -2.490 1.00 15.00 515 HIS A N 14
ATOM 11088 C CA . HIS A 1 44 ? -9.639 -16.038 -2.119 1.00 15.00 515 HIS A CA 14
ATOM 11089 C C . HIS A 1 44 ? -10.191 -16.691 -3.376 1.00 15.00 515 HIS A C 14
ATOM 11090 O O . HIS A 1 44 ? -9.652 -17.737 -3.786 1.00 15.00 515 HIS A O 14
ATOM 11106 N N . ALA B 2 1 ? 12.022 0.490 9.320 1.00 15.00 202 ALA B N 14
ATOM 11107 C CA . ALA B 2 1 ? 10.713 0.825 8.719 1.00 15.00 202 ALA B CA 14
ATOM 11108 C C . ALA B 2 1 ? 9.611 -0.043 9.309 1.00 15.00 202 ALA B C 14
ATOM 11109 O O . ALA B 2 1 ? 9.699 -1.269 9.294 1.00 15.00 202 ALA B O 14
ATOM 11118 N N . GLY B 2 2 ? 8.588 0.601 9.847 1.00 15.00 203 GLY B N 14
ATOM 11119 C CA . GLY B 2 2 ? 7.429 -0.112 10.344 1.00 15.00 203 GLY B CA 14
ATOM 11120 C C . GLY B 2 2 ? 6.232 0.116 9.451 1.00 15.00 203 GLY B C 14
ATOM 11121 O O . GLY B 2 2 ? 5.717 -0.813 8.828 1.00 15.00 203 GLY B O 14
ATOM 11139 N N . PRO B 2 4 ? 4.567 1.972 6.072 1.00 15.00 205 PRO B N 14
ATOM 11140 C CA . PRO B 2 4 ? 4.943 2.383 4.718 1.00 15.00 205 PRO B CA 14
ATOM 11141 C C . PRO B 2 4 ? 5.105 3.896 4.544 1.00 15.00 205 PRO B C 14
ATOM 11142 O O . PRO B 2 4 ? 4.123 4.621 4.458 1.00 15.00 205 PRO B O 14
ATOM 11153 N N . ASN B 2 5 ? 6.348 4.374 4.589 1.00 15.00 206 ASN B N 14
ATOM 11154 C CA . ASN B 2 5 ? 6.670 5.731 4.135 1.00 15.00 206 ASN B CA 14
ATOM 11155 C C . ASN B 2 5 ? 7.690 5.668 3.001 1.00 15.00 206 ASN B C 14
ATOM 11156 O O . ASN B 2 5 ? 7.932 6.648 2.307 1.00 15.00 206 ASN B O 14
ATOM 11167 N N . LEU B 2 6 ? 8.315 4.515 2.833 1.00 15.00 207 LEU B N 14
ATOM 11168 C CA . LEU B 2 6 ? 9.299 4.345 1.776 1.00 15.00 207 LEU B CA 14
ATOM 11169 C C . LEU B 2 6 ? 8.633 4.432 0.403 1.00 15.00 207 LEU B C 14
ATOM 11170 O O . LEU B 2 6 ? 7.979 3.491 -0.047 1.00 15.00 207 LEU B O 14
ATOM 11200 N N . PRO B 2 8 ? 8.454 4.112 -3.336 1.00 15.00 209 PRO B N 14
ATOM 11201 C CA . PRO B 2 8 ? 9.140 3.461 -4.448 1.00 15.00 209 PRO B CA 14
ATOM 11202 C C . PRO B 2 8 ? 9.332 4.418 -5.620 1.00 15.00 209 PRO B C 14
ATOM 11203 O O . PRO B 2 8 ? 8.375 5.049 -6.078 1.00 15.00 209 PRO B O 14
ATOM 11214 N N . ASN B 2 9 ? 10.564 4.529 -6.098 1.00 15.00 210 ASN B N 14
ATOM 11215 C CA . ASN B 2 9 ? 10.857 5.347 -7.269 1.00 15.00 210 ASN B CA 14
ATOM 11216 C C . ASN B 2 9 ? 10.607 4.536 -8.534 1.00 15.00 210 ASN B C 14
ATOM 11217 O O . ASN B 2 9 ? 11.294 3.545 -8.789 1.00 15.00 210 ASN B O 14
ATOM 11228 N N . PRO B 2 10 ? 9.601 4.925 -9.330 1.00 15.00 211 PRO B N 14
ATOM 11229 C CA . PRO B 2 10 ? 9.217 4.202 -10.538 1.00 15.00 211 PRO B CA 14
ATOM 11230 C C . PRO B 2 10 ? 10.157 4.496 -11.702 1.00 15.00 211 PRO B C 14
ATOM 11231 O O . PRO B 2 10 ? 11.083 3.694 -11.940 1.00 15.00 211 PRO B O 14
ATOM 11243 N N . GLN A 1 5 ? -6.274 -2.659 5.611 1.00 15.00 476 GLN A N 15
ATOM 11244 C CA . GLN A 1 5 ? -7.134 -1.452 5.700 1.00 15.00 476 GLN A CA 15
ATOM 11245 C C . GLN A 1 5 ? -8.594 -1.828 5.562 1.00 15.00 476 GLN A C 15
ATOM 11246 O O . GLN A 1 5 ? -8.943 -3.003 5.535 1.00 15.00 476 GLN A O 15
ATOM 11260 N N . SER A 1 6 ? -9.439 -0.816 5.500 1.00 15.00 477 SER A N 15
ATOM 11261 C CA . SER A 1 6 ? -10.875 -1.024 5.344 1.00 15.00 477 SER A CA 15
ATOM 11262 C C . SER A 1 6 ? -11.328 -0.816 3.894 1.00 15.00 477 SER A C 15
ATOM 11263 O O . SER A 1 6 ? -12.387 -1.293 3.495 1.00 15.00 477 SER A O 15
ATOM 11271 N N . PHE A 1 7 ? -10.527 -0.088 3.112 1.00 15.00 478 PHE A N 15
ATOM 11272 C CA . PHE A 1 7 ? -10.872 0.216 1.707 1.00 15.00 478 PHE A CA 15
ATOM 11273 C C . PHE A 1 7 ? -10.461 -1.065 1.027 1.00 15.00 478 PHE A C 15
ATOM 11274 O O . PHE A 1 7 ? -10.965 -1.518 0.000 1.00 15.00 478 PHE A O 15
ATOM 11291 N N . LEU A 1 8 ? -9.426 -1.558 1.690 1.00 15.00 479 LEU A N 15
ATOM 11292 C CA . LEU A 1 8 ? -8.236 -2.070 1.086 1.00 15.00 479 LEU A CA 15
ATOM 11293 C C . LEU A 1 8 ? -7.928 -3.441 1.690 1.00 15.00 479 LEU A C 15
ATOM 11294 O O . LEU A 1 8 ? -8.188 -3.658 2.870 1.00 15.00 479 LEU A O 15
ATOM 11310 N N . PRO A 1 9 ? -7.337 -4.355 0.901 1.00 15.00 480 PRO A N 15
ATOM 11311 C CA . PRO A 1 9 ? -7.225 -5.788 1.265 1.00 15.00 480 PRO A CA 15
ATOM 11312 C C . PRO A 1 9 ? -6.438 -6.019 2.578 1.00 15.00 480 PRO A C 15
ATOM 11313 O O . PRO A 1 9 ? -5.841 -5.091 3.133 1.00 15.00 480 PRO A O 15
ATOM 11324 N N . PRO A 1 10 ? -6.410 -7.276 3.077 1.00 15.00 481 PRO A N 15
ATOM 11325 C CA . PRO A 1 10 ? -5.687 -7.652 4.310 1.00 15.00 481 PRO A CA 15
ATOM 11326 C C . PRO A 1 10 ? -4.161 -7.716 4.132 1.00 15.00 481 PRO A C 15
ATOM 11327 O O . PRO A 1 10 ? -3.475 -8.444 4.850 1.00 15.00 481 PRO A O 15
ATOM 11338 N N . GLY A 1 11 ? -3.634 -6.915 3.215 1.00 15.00 482 GLY A N 15
ATOM 11339 C CA . GLY A 1 11 ? -2.207 -6.876 2.966 1.00 15.00 482 GLY A CA 15
ATOM 11340 C C . GLY A 1 11 ? -1.698 -5.513 3.229 1.00 15.00 482 GLY A C 15
ATOM 11341 O O . GLY A 1 11 ? -0.534 -5.251 3.088 1.00 15.00 482 GLY A O 15
ATOM 11345 N N . TRP A 1 12 ? -2.581 -4.627 3.603 1.00 15.00 483 TRP A N 15
ATOM 11346 C CA . TRP A 1 12 ? -2.404 -3.283 3.157 1.00 15.00 483 TRP A CA 15
ATOM 11347 C C . TRP A 1 12 ? -2.382 -2.232 4.217 1.00 15.00 483 TRP A C 15
ATOM 11348 O O . TRP A 1 12 ? -3.227 -2.167 5.116 1.00 15.00 483 TRP A O 15
ATOM 11369 N N . GLU A 1 13 ? -1.390 -1.398 4.034 1.00 15.00 484 GLU A N 15
ATOM 11370 C CA . GLU A 1 13 ? -1.187 -0.209 4.832 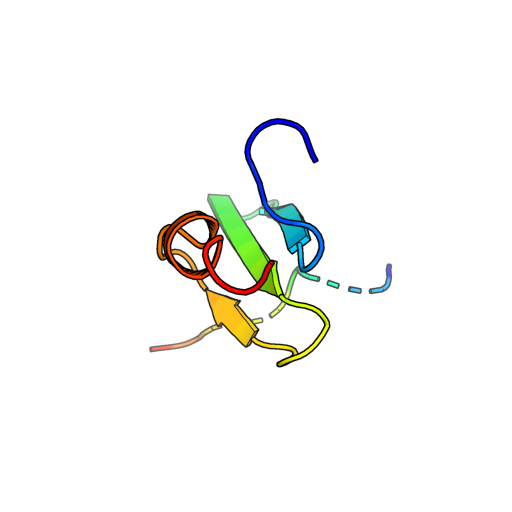1.00 15.00 484 GLU A CA 15
ATOM 11371 C C . GLU A 1 13 ? -1.367 0.995 3.926 1.00 15.00 484 GLU A C 15
ATOM 11372 O O . GLU A 1 13 ? -0.583 1.186 2.998 1.00 15.00 484 GLU A O 15
ATOM 11384 N N . MET A 1 14 ? -2.410 1.773 4.155 1.00 15.00 485 MET A N 15
ATOM 11385 C CA . MET A 1 14 ? -2.582 3.003 3.414 1.00 15.00 485 MET A CA 15
ATOM 11386 C C . MET A 1 14 ? -1.887 4.107 4.166 1.00 15.00 485 MET A C 15
ATOM 11387 O O . MET A 1 14 ? -2.390 4.611 5.170 1.00 15.00 485 MET A O 15
ATOM 11401 N N . ARG A 1 15 ? -0.701 4.431 3.725 1.00 15.00 486 ARG A N 15
ATOM 11402 C CA . ARG A 1 15 ? 0.048 5.485 4.348 1.00 15.00 486 ARG A CA 15
ATOM 11403 C C . ARG A 1 15 ? 0.196 6.634 3.380 1.00 15.00 486 ARG A C 15
ATOM 11404 O O . ARG A 1 15 ? 0.863 6.521 2.364 1.00 15.00 486 ARG A O 15
ATOM 11425 N N . ILE A 1 16 ? -0.474 7.717 3.688 1.00 15.00 487 ILE A N 15
ATOM 11426 C CA . ILE A 1 16 ? -0.339 8.941 2.934 1.00 15.00 487 ILE A CA 15
ATOM 11427 C C . ILE A 1 16 ? 0.775 9.742 3.548 1.00 15.00 487 ILE A C 15
ATOM 11428 O O . ILE A 1 16 ? 0.714 10.175 4.698 1.00 15.00 487 ILE A O 15
ATOM 11444 N N . ALA A 1 17 ? 1.807 9.900 2.751 1.00 15.00 488 ALA A N 15
ATOM 11445 C CA . ALA A 1 17 ? 3.077 10.366 3.219 1.00 15.00 488 ALA A CA 15
ATOM 11446 C C . ALA A 1 17 ? 3.113 11.880 3.146 1.00 15.00 488 ALA A C 15
ATOM 11447 O O . ALA A 1 17 ? 2.415 12.465 2.315 1.00 15.00 488 ALA A O 15
ATOM 11454 N N . PRO A 1 18 ? 3.875 12.537 4.032 1.00 15.00 489 PRO A N 15
ATOM 11455 C CA . PRO A 1 18 ? 3.953 14.007 4.098 1.00 15.00 489 PRO A CA 15
ATOM 11456 C C . PRO A 1 18 ? 4.329 14.687 2.770 1.00 15.00 489 PRO A C 15
ATOM 11457 O O . PRO A 1 18 ? 4.371 15.917 2.694 1.00 15.00 489 PRO A O 15
ATOM 11468 N N . ASN A 1 19 ? 4.593 13.907 1.727 1.00 15.00 490 ASN A N 15
ATOM 11469 C CA . ASN A 1 19 ? 4.939 14.462 0.430 1.00 15.00 490 ASN A CA 15
ATOM 11470 C C . ASN A 1 19 ? 3.723 14.431 -0.489 1.00 15.00 490 ASN A C 15
ATOM 11471 O O . ASN A 1 19 ? 3.712 15.061 -1.545 1.00 15.00 490 ASN A O 15
ATOM 11482 N N . GLY A 1 20 ? 2.710 13.662 -0.090 1.00 15.00 491 GLY A N 15
ATOM 11483 C CA . GLY A 1 20 ? 1.521 13.524 -0.901 1.00 15.00 491 GLY A CA 15
ATOM 11484 C C . GLY A 1 20 ? 1.464 12.162 -1.548 1.00 15.00 491 GLY A C 15
ATOM 11485 O O . GLY A 1 20 ? 0.968 12.007 -2.663 1.00 15.00 491 GLY A O 15
ATOM 11489 N N . ARG A 1 21 ? 1.991 11.176 -0.842 1.00 15.00 492 ARG A N 15
ATOM 11490 C CA . ARG A 1 21 ? 2.092 9.823 -1.359 1.00 15.00 492 ARG A CA 15
ATOM 11491 C C . ARG A 1 21 ? 1.403 8.824 -0.449 1.00 15.00 492 ARG A C 15
ATOM 11492 O O . ARG A 1 21 ? 1.948 8.450 0.576 1.00 15.00 492 ARG A O 15
ATOM 11513 N N . PRO A 1 22 ? 0.191 8.402 -0.790 1.00 15.00 493 PRO A N 15
ATOM 11514 C CA . PRO A 1 22 ? -0.453 7.270 -0.145 1.00 15.00 493 PRO A CA 15
ATOM 11515 C C . PRO A 1 22 ? -0.091 6.010 -0.853 1.00 15.00 493 PRO A C 15
ATOM 11516 O O . PRO A 1 22 ? -0.573 5.705 -1.944 1.00 15.00 493 PRO A O 15
ATOM 11527 N N . PHE A 1 23 ? 0.843 5.313 -0.231 1.00 15.00 494 PHE A N 15
ATOM 11528 C CA . PHE A 1 23 ? 1.401 4.153 -0.816 1.00 15.00 494 PHE A CA 15
ATOM 11529 C C . PHE A 1 23 ? 0.484 3.056 -0.316 1.00 15.00 494 PHE A C 15
ATOM 11530 O O . PHE A 1 23 ? 0.274 2.946 0.894 1.00 15.00 494 PHE A O 15
ATOM 11547 N N . PHE A 1 24 ? -0.069 2.269 -1.182 1.00 15.00 495 PHE A N 15
ATOM 11548 C CA . PHE A 1 24 ? -0.847 1.150 -0.734 1.00 15.00 495 PHE A CA 15
ATOM 11549 C C . PHE A 1 24 ? 0.136 -0.026 -0.595 1.00 15.00 495 PHE A C 15
ATOM 11550 O O . PHE A 1 24 ? 0.588 -0.566 -1.600 1.00 15.00 495 PHE A O 15
ATOM 11567 N N . TYR A 1 25 ? 0.554 -0.361 0.624 1.00 15.00 496 TYR A N 15
ATOM 11568 C CA . TYR A 1 25 ? 1.644 -1.334 0.799 1.00 15.00 496 TYR A CA 15
ATOM 11569 C C . TYR A 1 25 ? 1.164 -2.691 1.329 1.00 15.00 496 TYR A C 15
ATOM 11570 O O . TYR A 1 25 ? 0.454 -2.761 2.335 1.00 15.00 496 TYR A O 15
ATOM 11588 N N . ASP A 1 26 ? 1.602 -3.763 0.651 1.00 15.00 497 ASP A N 15
ATOM 11589 C CA . ASP A 1 26 ? 1.218 -5.150 0.978 1.00 15.00 497 ASP A CA 15
ATOM 11590 C C . ASP A 1 26 ? 2.225 -5.703 1.992 1.00 15.00 497 ASP A C 15
ATOM 11591 O O . ASP A 1 26 ? 3.424 -5.526 1.807 1.00 15.00 497 ASP A O 15
ATOM 11600 N N . HIS A 1 27 ? 1.762 -6.383 3.035 1.00 15.00 498 HIS A N 15
ATOM 11601 C CA . HIS A 1 27 ? 2.668 -6.917 4.055 1.00 15.00 498 HIS A CA 15
ATOM 11602 C C . HIS A 1 27 ? 3.072 -8.339 3.691 1.00 15.00 498 HIS A C 15
ATOM 11603 O O . HIS A 1 27 ? 3.988 -8.904 4.287 1.00 15.00 498 HIS A O 15
ATOM 11618 N N . ASN A 1 28 ? 2.371 -8.925 2.723 1.00 15.00 499 ASN A N 15
ATOM 11619 C CA . ASN A 1 28 ? 2.705 -10.267 2.259 1.00 15.00 499 ASN A CA 15
ATOM 11620 C C . ASN A 1 28 ? 3.947 -10.216 1.390 1.00 15.00 499 ASN A C 15
ATOM 11621 O O . ASN A 1 28 ? 4.926 -10.914 1.641 1.00 15.00 499 ASN A O 15
ATOM 11632 N N . THR A 1 29 ? 3.898 -9.379 0.367 1.00 15.00 500 THR A N 15
ATOM 11633 C CA . THR A 1 29 ? 5.029 -9.193 -0.526 1.00 15.00 500 THR A CA 15
ATOM 11634 C C . THR A 1 29 ? 5.957 -8.100 0.010 1.00 15.00 500 THR A C 15
ATOM 11635 O O . THR A 1 29 ? 7.087 -7.945 -0.455 1.00 15.00 500 THR A O 15
ATOM 11646 N N . LYS A 1 30 ? 5.458 -7.351 0.999 1.00 15.00 501 LYS A N 15
ATOM 11647 C CA . LYS A 1 30 ? 6.188 -6.223 1.589 1.00 15.00 501 LYS A CA 15
ATOM 11648 C C . LYS A 1 30 ? 6.523 -5.189 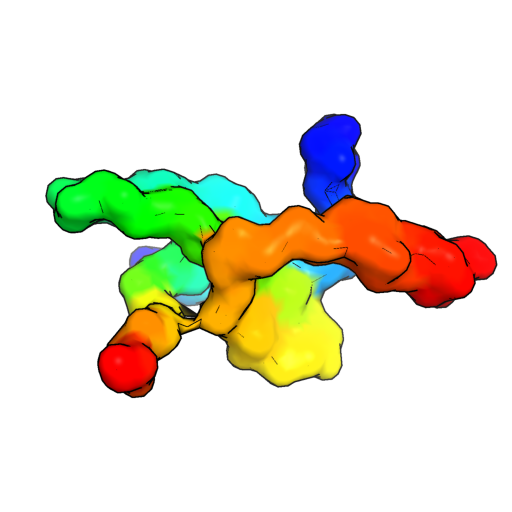0.523 1.00 15.00 501 LYS A C 15
ATOM 11649 O O . LYS A 1 30 ? 7.553 -4.520 0.582 1.00 15.00 501 LYS A O 15
ATOM 11668 N N . THR A 1 31 ? 5.603 -5.022 -0.410 1.00 15.00 502 THR A N 15
ATOM 11669 C CA . THR A 1 31 ? 5.810 -4.129 -1.535 1.00 15.00 502 THR A CA 15
ATOM 11670 C C . THR A 1 31 ? 4.984 -2.855 -1.378 1.00 15.00 502 THR A C 15
ATOM 11671 O O . THR A 1 31 ? 3.796 -2.901 -1.046 1.00 15.00 502 THR A O 15
ATOM 11682 N N . THR A 1 32 ? 5.631 -1.721 -1.582 1.00 15.00 503 THR A N 15
ATOM 11683 C CA . THR A 1 32 ? 4.947 -0.448 -1.623 1.00 15.00 503 THR A CA 15
ATOM 11684 C C . THR A 1 32 ? 4.523 -0.159 -3.060 1.00 15.00 503 THR A C 15
ATOM 11685 O O . THR A 1 32 ? 5.298 -0.383 -3.990 1.00 15.00 503 THR A O 15
ATOM 11696 N N . THR A 1 33 ? 3.301 0.300 -3.258 1.00 15.00 504 THR A N 15
ATOM 11697 C CA . THR A 1 33 ? 2.822 0.562 -4.602 1.00 15.00 504 THR A CA 15
ATOM 11698 C C . THR A 1 33 ? 1.861 1.740 -4.613 1.00 15.00 504 THR A C 15
ATOM 11699 O O . THR A 1 33 ? 1.203 2.008 -3.626 1.00 15.00 504 THR A O 15
ATOM 11710 N N . TRP A 1 34 ? 1.807 2.473 -5.709 1.00 15.00 505 TRP A N 15
ATOM 11711 C CA . TRP A 1 34 ? 0.792 3.504 -5.852 1.00 15.00 505 TRP A CA 15
ATOM 11712 C C . TRP A 1 34 ? -0.381 2.921 -6.636 1.00 15.00 505 TRP A C 15
ATOM 11713 O O . TRP A 1 34 ? -1.384 3.594 -6.891 1.00 15.00 505 TRP A O 15
ATOM 11734 N N . GLU A 1 35 ? -0.231 1.653 -7.014 1.00 15.00 506 GLU A N 15
ATOM 11735 C CA . GLU A 1 35 ? -1.234 0.940 -7.794 1.00 15.00 506 GLU A CA 15
ATOM 11736 C C . GLU A 1 35 ? -2.316 0.376 -6.883 1.00 15.00 506 GLU A C 15
ATOM 11737 O O . GLU A 1 35 ? -2.052 0.033 -5.732 1.00 15.00 506 GLU A O 15
ATOM 11749 N N . ASP A 1 36 ? -3.524 0.267 -7.410 1.00 15.00 507 ASP A N 15
ATOM 11750 C CA . ASP A 1 36 ? -4.672 -0.154 -6.617 1.00 15.00 507 ASP A CA 15
ATOM 11751 C C . ASP A 1 36 ? -4.606 -1.646 -6.266 1.00 15.00 507 ASP A C 15
ATOM 11752 O O . ASP A 1 36 ? -4.704 -2.507 -7.122 1.00 15.00 507 ASP A O 15
ATOM 11761 N N . PRO A 1 37 ? -4.474 -1.933 -4.967 1.00 15.00 508 PRO A N 15
ATOM 11762 C CA . PRO A 1 37 ? -4.262 -3.271 -4.387 1.00 15.00 508 PRO A CA 15
ATOM 11763 C C . PRO A 1 37 ? -5.510 -4.060 -4.271 1.00 15.00 508 PRO A C 15
ATOM 11764 O O . PRO A 1 37 ? -5.495 -5.230 -3.952 1.00 15.00 508 PRO A O 15
ATOM 11775 N N . ARG A 1 38 ? -6.598 -3.422 -4.510 1.00 15.00 509 ARG A N 15
ATOM 11776 C CA . ARG A 1 38 ? -7.863 -4.002 -4.276 1.00 15.00 509 ARG A CA 15
ATOM 11777 C C . ARG A 1 38 ? -8.080 -4.892 -5.456 1.00 15.00 509 ARG A C 15
ATOM 11778 O O . ARG A 1 38 ? -9.037 -5.659 -5.558 1.00 15.00 509 ARG A O 15
ATOM 11799 N N . LEU A 1 39 ? -7.149 -4.713 -6.385 1.00 15.00 510 LEU A N 15
ATOM 11800 C CA . LEU A 1 39 ? -7.086 -5.545 -7.541 1.00 15.00 510 LEU A CA 15
ATOM 11801 C C . LEU A 1 39 ? -6.757 -7.006 -7.145 1.00 15.00 510 LEU A C 15
ATOM 11802 O O . LEU A 1 39 ? -7.170 -7.955 -7.809 1.00 15.00 510 LEU A O 15
ATOM 11818 N N . LYS A 1 40 ? -5.984 -7.154 -6.055 1.00 15.00 511 LYS A N 15
ATOM 11819 C CA . LYS A 1 40 ? -5.428 -8.448 -5.609 1.00 15.00 511 LYS A CA 15
ATOM 11820 C C . LYS A 1 40 ? -6.474 -9.329 -4.931 1.00 15.00 511 LYS A C 15
ATOM 11821 O O . LYS A 1 40 ? -6.203 -10.484 -4.600 1.00 15.00 511 LYS A O 15
ATOM 11840 N N . PHE A 1 41 ? -7.653 -8.752 -4.689 1.00 15.00 512 PHE A N 15
ATOM 11841 C CA . PHE A 1 41 ? -8.737 -9.374 -3.890 1.00 15.00 512 PHE A CA 15
ATOM 11842 C C . PHE A 1 41 ? -9.039 -10.886 -4.025 1.00 15.00 512 PHE A C 15
ATOM 11843 O O . PHE A 1 41 ? -9.404 -11.543 -3.051 1.00 15.00 512 PHE A O 15
ATOM 11860 N N . PRO A 1 42 ? -8.951 -11.390 -5.211 1.00 15.00 513 PRO A N 15
ATOM 11861 C CA . PRO A 1 42 ? -9.074 -12.806 -5.583 1.00 15.00 513 PRO A CA 15
ATOM 11862 C C . PRO A 1 42 ? -8.274 -13.762 -4.673 1.00 15.00 513 PRO A C 15
ATOM 11863 O O . PRO A 1 42 ? -8.400 -14.981 -4.781 1.00 15.00 513 PRO A O 15
ATOM 11874 N N . VAL A 1 43 ? -7.424 -13.197 -3.810 1.00 15.00 514 VAL A N 15
ATOM 11875 C CA . VAL A 1 43 ? -6.702 -13.952 -2.776 1.00 15.00 514 VAL A CA 15
ATOM 11876 C C . VAL A 1 43 ? -7.647 -14.577 -1.759 1.00 15.00 514 VAL A C 15
ATOM 11877 O O . VAL A 1 43 ? -7.258 -15.392 -0.921 1.00 15.00 514 VAL A O 15
ATOM 11890 N N . HIS A 1 44 ? -8.881 -14.171 -1.881 1.00 15.00 515 HIS A N 15
ATOM 11891 C CA . HIS A 1 44 ? -10.024 -14.716 -1.122 1.00 15.00 515 HIS A CA 15
ATOM 11892 C C . HIS A 1 44 ? -9.730 -14.853 0.375 1.00 15.00 515 HIS A C 15
ATOM 11893 O O . HIS A 1 44 ? -9.879 -13.850 1.102 1.00 15.00 515 HIS A O 15
ATOM 11909 N N . ALA B 2 1 ? 11.017 3.205 10.572 1.00 15.00 202 ALA B N 15
ATOM 11910 C CA . ALA B 2 1 ? 9.547 3.194 10.427 1.00 15.00 202 ALA B CA 15
ATOM 11911 C C . ALA B 2 1 ? 9.054 1.794 10.086 1.00 15.00 202 ALA B C 15
ATOM 11912 O O . ALA B 2 1 ? 9.555 1.160 9.155 1.00 15.00 202 ALA B O 15
ATOM 11921 N N . GLY B 2 2 ? 8.087 1.309 10.853 1.00 15.00 203 GLY B N 15
ATOM 11922 C CA . GLY B 2 2 ? 7.508 0.009 10.585 1.00 15.00 203 GLY B CA 15
ATOM 11923 C C . GLY B 2 2 ? 6.392 0.107 9.570 1.00 15.00 203 GLY B C 15
ATOM 11924 O O . GLY B 2 2 ? 6.044 -0.874 8.908 1.00 15.00 203 GLY B O 15
ATOM 11942 N N . PRO B 2 4 ? 4.860 1.700 6.027 1.00 15.00 205 PRO B N 15
ATOM 11943 C CA . PRO B 2 4 ? 5.390 2.057 4.701 1.00 15.00 205 PRO B CA 15
ATOM 11944 C C . PRO B 2 4 ? 5.510 3.568 4.459 1.00 15.00 205 PRO B C 15
ATOM 11945 O O . PRO B 2 4 ? 4.505 4.263 4.347 1.00 15.00 205 PRO B O 15
ATOM 11956 N N . ASN B 2 5 ? 6.745 4.076 4.443 1.00 15.00 206 ASN B N 15
ATOM 11957 C CA . ASN B 2 5 ? 7.011 5.452 4.008 1.00 15.00 206 ASN B CA 15
ATOM 11958 C C . ASN B 2 5 ? 7.961 5.452 2.806 1.00 15.00 206 ASN B C 15
ATOM 11959 O O . ASN B 2 5 ? 8.130 6.461 2.132 1.00 15.00 206 ASN B O 15
ATOM 11970 N N . LEU B 2 6 ? 8.610 4.325 2.558 1.00 15.00 207 LEU B N 15
ATOM 11971 C CA . LEU B 2 6 ? 9.529 4.219 1.430 1.00 15.00 207 LEU B CA 15
ATOM 11972 C C . LEU B 2 6 ? 8.767 4.280 0.106 1.00 15.00 207 LEU B C 15
ATOM 11973 O O . LEU B 2 6 ? 8.049 3.344 -0.257 1.00 15.00 207 LEU B O 15
ATOM 12003 N N . PRO B 2 8 ? 8.146 3.845 -3.573 1.00 15.00 209 PRO B N 15
ATOM 12004 C CA . PRO B 2 8 ? 8.652 3.103 -4.727 1.00 15.00 209 PRO B CA 15
ATOM 12005 C C . PRO B 2 8 ? 8.752 3.999 -5.959 1.00 15.00 209 PRO B C 15
ATOM 12006 O O . PRO B 2 8 ? 7.763 4.590 -6.388 1.00 15.00 209 PRO B O 15
ATOM 12017 N N . ASN B 2 9 ? 9.951 4.112 -6.511 1.00 15.00 210 ASN B N 15
ATOM 12018 C CA . ASN B 2 9 ? 10.189 4.998 -7.646 1.00 15.00 210 ASN B CA 15
ATOM 12019 C C . ASN B 2 9 ? 9.527 4.439 -8.904 1.00 15.00 210 ASN B C 15
ATOM 12020 O O . ASN B 2 9 ? 9.885 3.360 -9.368 1.00 15.00 210 ASN B O 15
ATOM 12031 N N . PRO B 2 10 ? 8.538 5.163 -9.457 1.00 15.00 211 PRO B N 15
ATOM 12032 C CA . PRO B 2 10 ? 7.885 4.782 -10.713 1.00 15.00 211 PRO B CA 15
ATOM 12033 C C . PRO B 2 10 ? 8.866 4.776 -11.882 1.00 15.00 211 PRO B C 15
ATOM 12034 O O . PRO B 2 10 ? 9.434 5.844 -12.184 1.00 15.00 211 PRO B O 15
#

InterPro domains:
  IPR000008 C2 domain [PF00168] (21-119)
  IPR000008 C2 domain [PR00360] (37-49)
  IPR000008 C2 domain [PR00360] (68-81)
  IPR000008 C2 domain [PS50004] (4-126)
  IPR000008 C2 domain [SM00239] (21-124)
  IPR000569 HECT domain [PF00632] (670-972)
  IPR000569 HECT domain [PS50237] (640-974)
  IPR000569 HECT domain [SM00119] (638-974)
  IPR000569 HECT domain [cd00078] (618-972)
  IPR001202 WW domain [PF00397] (195-224)
  IPR001202 WW domain [PF00397] (387-416)
  IPR001202 WW domain [PF00397] (499-528)
  IPR001202 WW domain [PF00397] (550-579)
  IPR001202 WW domain [PS01159] (199-224)
  IPR001202 WW domain [PS01159] (391-416)
  IPR001202 WW domain [PS01159] (503-528)
  IPR001202 WW domain [PS01159] (554-579)
  IPR001202 WW domain [PS50020] (193-226)
  IPR001202 WW domain [PS50020] (385-418)
  IPR001202 WW domain [PS50020] (497-530)

Organism: Homo sapiens (NCBI:txid9606)

CATH classification: 2.20.70.10

Solvent-accessible surface area: 3652 Å² total

GO terms:
  GO:0005515 protein binding (F, IPI)
  GO:0061630 ubiquitin protein ligase activity (F, IDA)
  GO:0016324 apical plasma membrane (C, IDA)
  GO:1903783 negative regulation of sodium ion import across plasma membrane (P, IDA)
  GO:0006511 ubiquitin-dependent protein catabolic process (P, IDA)
  GO:0016567 protein ubiquitination (P, IDA)
  GO:0061630 ubiquitin protein ligase activity (F, EXP)
  GO:0005737 cytoplasm (C, EXP)
  GO:0016567 protein ubiquitination (P, IMP)
  GO:0031647 regulation of protein stability (P, IMP)
  GO:0004842 ubiquitin-protein transferase activity (F, TAS)
  GO:0034220 monoatomic ion transmembrane transport (P, TAS)
  GO:0005654 nucleoplasm (C, TAS)
  GO:0005829 cytosol (C, TAS)
  GO:0003254 regulation of membrane depolarization (P, IDA)
  GO:0005886 plasma membrane (C, IDA)
  GO:0042391 regulation of membrane potential (P, IDA)
  GO:0043161 proteasome-mediated ubiquitin-dependent protein catabolic process (P, IDA)
  GO:1903765 negative regulation of potassium ion export across plasma membrane (P, IDA)
  GO:2000009 negative regulation of protein localization to cell surface (P, IDA)

B-factor: mean 15.0, std 0.0, range [15.0, 15.0]

Secondary structure (DSSP, 8-state):
--SS-TTEEEEEETTTEEEEEETTTTEEESS-GGGGGGG-/--------